Protein AF-A0A7X9J0E9-F1 (afdb_monomer)

Radius of gyration: 50.37 Å; Cα contacts (8 Å, |Δi|>4): 1180; chains: 1; bounding box: 176×110×112 Å

Structure (mmCIF, N/CA/C/O backbone):
data_AF-A0A7X9J0E9-F1
#
_entry.id   AF-A0A7X9J0E9-F1
#
loop_
_atom_site.group_PDB
_atom_site.id
_atom_site.type_symbol
_atom_site.label_atom_id
_atom_site.label_alt_id
_atom_site.label_comp_id
_atom_site.label_asym_id
_atom_site.label_entity_id
_atom_site.label_seq_id
_atom_site.pdbx_PDB_ins_code
_atom_site.Cartn_x
_atom_site.Cartn_y
_atom_site.Cartn_z
_atom_site.occupancy
_atom_site.B_iso_or_equiv
_atom_site.auth_seq_id
_atom_site.auth_comp_id
_atom_site.auth_asym_id
_atom_site.auth_atom_id
_atom_site.pdbx_PDB_model_num
ATOM 1 N N . MET A 1 1 ? 71.335 -4.385 2.394 1.00 57.09 1 MET A N 1
ATOM 2 C CA . MET A 1 1 ? 71.008 -3.046 2.935 1.00 57.09 1 MET A CA 1
ATOM 3 C C . MET A 1 1 ? 71.160 -1.959 1.870 1.00 57.09 1 MET A C 1
ATOM 5 O O . MET A 1 1 ? 70.139 -1.486 1.400 1.00 57.09 1 MET A O 1
ATOM 9 N N . ILE A 1 2 ? 72.370 -1.631 1.389 1.00 64.31 2 ILE A N 1
ATOM 10 C CA . ILE A 1 2 ? 72.577 -0.549 0.391 1.00 64.31 2 ILE A CA 1
ATOM 11 C C . ILE A 1 2 ? 71.887 -0.829 -0.960 1.00 64.31 2 ILE A C 1
ATOM 13 O O . ILE A 1 2 ? 71.207 0.041 -1.490 1.00 64.31 2 ILE A O 1
ATOM 17 N N . ALA A 1 3 ? 71.972 -2.058 -1.482 1.00 63.59 3 ALA A N 1
ATOM 18 C CA . ALA A 1 3 ? 71.296 -2.432 -2.733 1.00 63.59 3 ALA A CA 1
ATOM 19 C C . ALA A 1 3 ? 69.757 -2.374 -2.639 1.00 63.59 3 ALA A C 1
ATOM 21 O O . ALA A 1 3 ? 69.088 -2.024 -3.605 1.00 63.59 3 ALA A O 1
ATOM 22 N N . LEU A 1 4 ? 69.198 -2.665 -1.458 1.00 64.56 4 LEU A N 1
ATOM 23 C CA . LEU A 1 4 ? 67.754 -2.612 -1.219 1.00 64.56 4 LEU A CA 1
ATOM 24 C C . LEU A 1 4 ? 67.262 -1.159 -1.124 1.00 64.56 4 LEU A C 1
ATOM 26 O O . LEU A 1 4 ? 66.213 -0.835 -1.668 1.00 64.56 4 LEU A O 1
ATOM 30 N N . ALA A 1 5 ? 68.057 -0.272 -0.515 1.00 69.25 5 ALA A N 1
ATOM 31 C CA . ALA A 1 5 ? 67.780 1.163 -0.481 1.00 69.25 5 ALA A CA 1
ATOM 32 C C . ALA A 1 5 ? 67.828 1.795 -1.885 1.00 69.25 5 ALA A C 1
ATOM 34 O O . ALA A 1 5 ? 66.961 2.597 -2.225 1.00 69.25 5 ALA A O 1
ATOM 35 N N . PHE A 1 6 ? 68.781 1.382 -2.729 1.00 77.44 6 PHE A N 1
ATOM 36 C CA . PHE A 1 6 ? 68.847 1.822 -4.128 1.00 77.44 6 PHE A CA 1
ATOM 37 C C . PHE A 1 6 ? 67.658 1.332 -4.960 1.00 77.44 6 PHE A C 1
ATOM 39 O O . PHE A 1 6 ? 67.095 2.108 -5.728 1.00 77.44 6 PHE A O 1
ATOM 46 N N . ALA A 1 7 ? 67.236 0.076 -4.783 1.00 76.12 7 ALA A N 1
ATOM 47 C CA . ALA A 1 7 ? 66.058 -0.455 -5.464 1.00 76.12 7 ALA A CA 1
ATOM 48 C C . ALA A 1 7 ? 64.779 0.296 -5.055 1.00 76.12 7 ALA A C 1
ATOM 50 O O . ALA A 1 7 ? 63.979 0.658 -5.913 1.00 76.12 7 ALA A O 1
ATOM 51 N N . HIS A 1 8 ? 64.615 0.599 -3.764 1.00 81.12 8 HIS A N 1
ATOM 52 C CA . HIS A 1 8 ? 63.458 1.348 -3.271 1.00 81.12 8 HIS A CA 1
ATOM 53 C C . HIS A 1 8 ? 63.435 2.792 -3.795 1.00 81.12 8 HIS A C 1
ATOM 55 O O . HIS A 1 8 ? 62.393 3.275 -4.238 1.00 81.12 8 HIS A O 1
ATOM 61 N N . ALA A 1 9 ? 64.591 3.466 -3.824 1.00 79.38 9 ALA A N 1
ATOM 62 C CA . ALA A 1 9 ? 64.713 4.812 -4.383 1.00 79.38 9 ALA A CA 1
ATOM 63 C C . ALA A 1 9 ? 64.400 4.844 -5.890 1.00 79.38 9 ALA A C 1
ATOM 65 O O . ALA A 1 9 ? 63.698 5.741 -6.353 1.00 79.38 9 ALA A O 1
ATOM 66 N N . LEU A 1 10 ? 64.858 3.838 -6.645 1.00 83.94 10 LEU A N 1
ATOM 67 C CA . LEU A 1 10 ? 64.584 3.722 -8.078 1.00 83.94 10 LEU A CA 1
ATOM 68 C C . LEU A 1 10 ? 63.094 3.479 -8.359 1.00 83.94 10 LEU A C 1
ATOM 70 O O . LEU A 1 10 ? 62.526 4.131 -9.230 1.00 83.94 10 LEU A O 1
ATOM 74 N N . VAL A 1 11 ? 62.447 2.587 -7.601 1.00 84.62 11 VAL A N 1
ATOM 75 C CA . VAL A 1 11 ? 61.003 2.327 -7.728 1.00 84.62 11 VAL A CA 1
ATOM 76 C C . VAL A 1 11 ? 60.199 3.580 -7.389 1.00 84.62 11 VAL A C 1
ATOM 78 O O . VAL A 1 11 ? 59.299 3.946 -8.137 1.00 84.62 11 VAL A O 1
ATOM 81 N N . THR A 1 12 ? 60.565 4.294 -6.323 1.00 83.00 12 THR A N 1
ATOM 82 C CA . THR A 1 12 ? 59.879 5.535 -5.931 1.00 83.00 12 THR A CA 1
ATOM 83 C C . THR A 1 12 ? 60.018 6.616 -7.010 1.00 83.00 12 THR A C 1
ATOM 85 O O . THR A 1 12 ? 59.040 7.284 -7.346 1.00 83.00 12 THR A O 1
ATOM 88 N N . ALA A 1 13 ? 61.201 6.752 -7.619 1.00 83.62 13 ALA A N 1
ATOM 89 C CA . ALA A 1 13 ? 61.430 7.689 -8.719 1.00 83.62 13 ALA A CA 1
ATOM 90 C C . ALA A 1 13 ? 60.630 7.324 -9.983 1.00 83.62 13 ALA A C 1
ATOM 92 O O . ALA A 1 13 ? 60.045 8.205 -10.610 1.00 83.62 13 ALA A O 1
ATOM 93 N N . LEU A 1 14 ? 60.551 6.034 -10.330 1.00 84.56 14 LEU A N 1
ATOM 94 C CA . LEU A 1 14 ? 59.773 5.552 -11.477 1.00 84.56 14 LEU A CA 1
ATOM 95 C C . LEU A 1 14 ? 58.265 5.739 -11.275 1.00 84.56 14 LEU A C 1
ATOM 97 O O . LEU A 1 14 ? 57.581 6.183 -12.193 1.00 84.56 14 LEU A O 1
ATOM 101 N N . VAL A 1 15 ? 57.753 5.462 -10.072 1.00 84.31 15 VAL A N 1
ATOM 102 C CA . VAL A 1 15 ? 56.339 5.687 -9.729 1.00 84.31 15 VAL A CA 1
ATOM 103 C C . VAL A 1 15 ? 56.009 7.177 -9.776 1.00 84.31 15 VAL A C 1
ATOM 105 O O . VAL A 1 15 ? 55.001 7.559 -10.359 1.00 84.31 15 VAL A O 1
ATOM 108 N N . THR A 1 16 ? 56.885 8.034 -9.246 1.00 85.88 16 THR A N 1
ATOM 109 C CA . THR A 1 16 ? 56.681 9.491 -9.287 1.00 85.88 16 THR A CA 1
ATOM 110 C C . THR A 1 16 ? 56.670 10.012 -10.728 1.00 85.88 16 THR A C 1
ATOM 112 O O . THR A 1 16 ? 55.795 10.794 -11.089 1.00 85.88 16 THR A O 1
ATOM 115 N N . ALA A 1 17 ? 57.586 9.540 -11.580 1.00 82.12 17 ALA A N 1
ATOM 116 C CA . ALA A 1 17 ? 57.614 9.906 -12.996 1.00 82.12 17 ALA A CA 1
ATOM 117 C C . ALA A 1 17 ? 56.358 9.432 -13.749 1.00 82.12 17 ALA A C 1
ATOM 119 O O . ALA A 1 17 ? 55.811 10.179 -14.556 1.00 82.12 17 ALA A O 1
ATOM 120 N N . LEU A 1 18 ? 55.867 8.223 -13.456 1.00 83.56 18 LEU A N 1
ATOM 121 C CA . LEU A 1 18 ? 54.638 7.692 -14.049 1.00 83.56 18 LEU A CA 1
ATOM 122 C C . LEU A 1 18 ? 53.406 8.510 -13.635 1.00 83.56 18 LEU A C 1
ATOM 124 O O . LEU A 1 18 ? 52.571 8.817 -14.481 1.00 83.56 18 LEU A O 1
ATOM 128 N N . VAL A 1 19 ? 53.312 8.902 -12.361 1.00 84.19 19 VAL A N 1
ATOM 129 C CA . VAL A 1 19 ? 52.219 9.750 -11.859 1.00 84.19 19 VAL A CA 1
ATOM 130 C C . VAL A 1 19 ? 52.223 11.113 -12.550 1.00 84.19 19 VAL A C 1
ATOM 132 O O . VAL A 1 19 ? 51.165 11.565 -12.971 1.00 84.19 19 VAL A O 1
ATOM 135 N N . ILE A 1 20 ? 53.391 11.737 -12.739 1.00 82.38 20 ILE A N 1
ATOM 136 C CA . ILE A 1 20 ? 53.501 13.021 -13.453 1.00 82.38 20 ILE A CA 1
ATOM 137 C C . ILE A 1 20 ? 53.003 12.885 -14.899 1.00 82.38 20 ILE A C 1
ATOM 139 O O . ILE A 1 20 ? 52.180 13.684 -15.331 1.00 82.38 20 ILE A O 1
ATOM 143 N N . VAL A 1 21 ? 53.418 11.835 -15.618 1.00 82.94 21 VAL A N 1
ATOM 144 C CA . VAL A 1 21 ? 52.970 11.596 -17.003 1.00 82.94 21 VAL A CA 1
ATOM 145 C C . VAL A 1 21 ? 51.457 11.364 -17.078 1.00 82.94 21 VAL A C 1
ATOM 147 O O . VAL A 1 21 ? 50.804 11.884 -17.979 1.00 82.94 21 VAL A O 1
ATOM 150 N N . ILE A 1 22 ? 50.879 10.615 -16.135 1.00 80.44 22 ILE A N 1
ATOM 151 C CA . ILE A 1 22 ? 49.429 10.376 -16.089 1.00 80.44 22 ILE A CA 1
ATOM 152 C C . ILE A 1 22 ? 48.674 11.681 -15.816 1.00 80.44 22 ILE A C 1
ATOM 154 O O . ILE A 1 22 ? 47.684 11.961 -16.491 1.00 80.44 22 ILE A O 1
ATOM 158 N N . VAL A 1 23 ? 49.144 12.492 -14.865 1.00 83.50 23 VAL A N 1
ATOM 159 C CA . VAL A 1 23 ? 48.528 13.785 -14.540 1.00 83.50 23 VAL A CA 1
ATOM 160 C C . VAL A 1 23 ? 48.604 14.737 -15.735 1.00 83.50 23 VAL A C 1
ATOM 162 O O . VAL A 1 23 ? 47.586 15.333 -16.079 1.00 83.50 23 VAL A O 1
ATOM 165 N N . ASP A 1 24 ? 49.743 14.819 -16.425 1.00 81.75 24 ASP A N 1
ATOM 166 C CA . ASP A 1 24 ? 49.889 15.659 -17.620 1.00 81.75 24 ASP A CA 1
ATOM 167 C C . ASP A 1 24 ? 48.946 15.218 -18.753 1.00 81.75 24 ASP A C 1
ATOM 169 O O . ASP A 1 24 ? 48.294 16.057 -19.374 1.00 81.75 24 ASP A O 1
ATOM 173 N N . VAL A 1 25 ? 48.795 13.909 -18.991 1.00 81.94 25 VAL A N 1
ATOM 174 C CA . VAL A 1 25 ? 47.851 13.383 -19.995 1.00 81.94 25 VAL A CA 1
ATOM 175 C C . VAL A 1 25 ? 46.401 13.700 -19.619 1.00 81.94 25 VAL A C 1
ATOM 177 O O . VAL A 1 25 ? 45.630 14.122 -20.478 1.00 81.94 25 VAL A O 1
ATOM 180 N N . ILE A 1 26 ? 46.026 13.548 -18.346 1.00 81.06 26 ILE A N 1
ATOM 181 C CA . ILE A 1 26 ? 44.676 13.878 -17.863 1.00 81.06 26 ILE A CA 1
ATOM 182 C C . ILE A 1 26 ? 44.393 15.374 -18.033 1.00 81.06 26 ILE A C 1
ATOM 184 O O . ILE A 1 26 ? 43.324 15.738 -18.519 1.00 81.06 26 ILE A O 1
ATOM 188 N N . VAL A 1 27 ? 45.347 16.243 -17.688 1.00 84.19 27 VAL A N 1
ATOM 189 C CA . VAL A 1 27 ? 45.201 17.696 -17.854 1.00 84.19 27 VAL A CA 1
ATOM 190 C C . VAL A 1 27 ? 45.032 18.061 -19.330 1.00 84.19 27 VAL A C 1
ATOM 192 O O . VAL A 1 27 ? 44.144 18.848 -19.648 1.00 84.19 27 VAL A O 1
ATOM 195 N N . ILE A 1 28 ? 45.808 17.458 -20.239 1.00 80.62 28 ILE A N 1
ATOM 196 C CA . ILE A 1 28 ? 45.675 17.688 -21.687 1.00 80.62 28 ILE A CA 1
ATOM 197 C C . ILE A 1 28 ? 44.285 17.268 -22.184 1.00 80.62 28 ILE A C 1
ATOM 199 O O . ILE A 1 28 ? 43.614 18.057 -22.844 1.00 80.62 28 ILE A O 1
ATOM 203 N N . VAL A 1 29 ? 43.807 16.077 -21.805 1.00 82.88 29 VAL A N 1
ATOM 204 C CA . VAL A 1 29 ? 42.476 15.586 -22.207 1.00 82.88 29 VAL A CA 1
ATOM 205 C C . VAL A 1 29 ? 41.361 16.486 -21.666 1.00 82.88 29 VAL A C 1
ATOM 207 O O . VAL A 1 29 ? 40.425 16.805 -22.396 1.00 82.88 29 VAL A O 1
ATOM 210 N N . ILE A 1 30 ? 41.457 16.942 -20.414 1.00 82.62 30 ILE A N 1
ATOM 211 C CA . ILE A 1 30 ? 40.471 17.857 -19.819 1.00 82.62 30 ILE A CA 1
ATOM 212 C C . ILE A 1 30 ? 40.460 19.199 -20.557 1.00 82.62 30 ILE A C 1
ATOM 214 O O . ILE A 1 30 ? 39.385 19.715 -20.866 1.00 82.62 30 ILE A O 1
ATOM 218 N N . VAL A 1 31 ? 41.631 19.761 -20.869 1.00 86.44 31 VAL A N 1
ATOM 219 C CA . VAL A 1 31 ? 41.736 21.025 -21.611 1.00 86.44 31 VAL A CA 1
ATOM 220 C C . VAL A 1 31 ? 41.150 20.880 -23.017 1.00 86.44 31 VAL A C 1
ATOM 222 O O . VAL A 1 31 ? 40.358 21.731 -23.420 1.00 86.44 31 VAL A O 1
ATOM 225 N N . ASP A 1 32 ? 41.446 19.791 -23.730 1.00 84.19 32 ASP A N 1
ATOM 226 C CA . ASP A 1 32 ? 40.893 19.531 -25.065 1.00 84.19 32 ASP A CA 1
ATOM 227 C C . ASP A 1 32 ? 39.364 19.371 -25.034 1.00 84.19 32 ASP A C 1
ATOM 229 O O . ASP A 1 32 ? 38.660 19.949 -25.866 1.00 84.19 32 ASP A O 1
ATOM 233 N N . VAL A 1 33 ? 38.820 18.663 -24.037 1.00 85.38 33 VAL A N 1
ATOM 234 C CA . VAL A 1 33 ? 37.365 18.529 -23.847 1.00 85.38 33 VAL A CA 1
ATOM 235 C C . VAL A 1 33 ? 36.720 19.886 -23.558 1.00 85.38 33 VAL A C 1
ATOM 237 O O . VAL A 1 33 ? 35.699 20.210 -24.165 1.00 85.38 33 VAL A O 1
ATOM 240 N N . ILE A 1 34 ? 37.316 20.714 -22.693 1.00 85.38 34 ILE A N 1
ATOM 241 C CA . ILE A 1 34 ? 36.809 22.066 -22.403 1.00 85.38 34 ILE A CA 1
ATOM 242 C C . ILE A 1 34 ? 36.805 22.924 -23.673 1.00 85.38 34 ILE A C 1
ATOM 244 O O . ILE A 1 34 ? 35.813 23.601 -23.945 1.00 85.38 34 ILE A O 1
ATOM 248 N N . VAL A 1 35 ? 37.866 22.873 -24.483 1.00 86.75 35 VAL A N 1
ATOM 249 C CA . VAL A 1 35 ? 37.943 23.610 -25.755 1.00 86.75 35 VAL A CA 1
ATOM 250 C C . VAL A 1 35 ? 36.850 23.154 -26.726 1.00 86.75 35 VAL A C 1
ATOM 252 O O . VAL A 1 35 ? 36.192 23.998 -27.338 1.00 86.75 35 VAL A O 1
ATOM 255 N N . ILE A 1 36 ? 36.596 21.845 -26.829 1.00 83.25 36 ILE A N 1
ATOM 256 C CA . ILE A 1 36 ? 35.525 21.289 -27.672 1.00 83.25 36 ILE A CA 1
ATOM 257 C C . ILE A 1 36 ? 34.142 21.739 -27.179 1.00 83.25 36 ILE A C 1
ATOM 259 O O . ILE A 1 36 ? 33.314 22.168 -27.985 1.00 83.25 36 ILE A O 1
ATOM 263 N N . VAL A 1 37 ? 33.890 21.699 -25.868 1.00 84.88 37 VAL A N 1
ATOM 264 C CA . VAL A 1 37 ? 32.615 22.133 -25.275 1.00 84.88 37 VAL A CA 1
ATOM 265 C C . VAL A 1 37 ? 32.388 23.627 -25.500 1.00 84.88 37 VAL A C 1
ATOM 267 O O . VAL A 1 37 ? 31.309 24.022 -25.937 1.00 84.88 37 VAL A O 1
ATOM 270 N N . VAL A 1 38 ? 33.402 24.468 -25.280 1.00 87.38 38 VAL A N 1
ATOM 271 C CA . VAL A 1 38 ? 33.313 25.915 -25.535 1.00 87.38 38 VAL A CA 1
ATOM 272 C C . VAL A 1 38 ? 33.048 26.193 -27.017 1.00 87.38 38 VAL A C 1
ATOM 274 O O . VAL A 1 38 ? 32.195 27.021 -27.339 1.00 87.38 38 VAL A O 1
ATOM 277 N N . ALA A 1 39 ? 33.707 25.473 -27.928 1.00 83.88 39 ALA A N 1
ATOM 278 C CA . ALA A 1 39 ? 33.461 25.598 -29.363 1.00 83.88 39 ALA A CA 1
ATOM 279 C C . ALA A 1 39 ? 32.024 25.197 -29.747 1.00 83.88 39 ALA A C 1
ATOM 281 O O . ALA A 1 39 ? 31.395 25.888 -30.550 1.00 83.88 39 ALA A O 1
ATOM 282 N N . LEU A 1 40 ? 31.476 24.135 -29.146 1.00 84.88 40 LEU A N 1
ATOM 283 C CA . LEU A 1 40 ? 30.088 23.706 -29.350 1.00 84.88 40 LEU A CA 1
ATOM 284 C C . LEU A 1 40 ? 29.079 24.725 -28.808 1.00 84.88 40 LEU A C 1
ATOM 286 O O . LEU A 1 40 ? 28.095 25.015 -29.484 1.00 84.88 40 LEU A O 1
ATOM 290 N N . VAL A 1 41 ? 29.331 25.315 -27.636 1.00 81.38 41 VAL A N 1
ATOM 291 C CA . VAL A 1 41 ? 28.476 26.364 -27.054 1.00 81.38 41 VAL A CA 1
ATOM 292 C C . VAL A 1 41 ? 28.473 27.618 -27.931 1.00 81.38 41 VAL A C 1
ATOM 294 O O . VAL A 1 41 ? 27.410 28.176 -28.199 1.00 81.38 41 VAL A O 1
ATOM 297 N N . ILE A 1 42 ? 29.638 28.036 -28.439 1.00 82.00 42 ILE A N 1
ATOM 298 C CA . ILE A 1 42 ? 29.746 29.169 -29.370 1.00 82.00 42 ILE A CA 1
ATOM 299 C C . ILE A 1 42 ? 29.019 28.856 -30.684 1.00 82.00 42 ILE A C 1
ATOM 301 O O . ILE A 1 42 ? 28.268 29.694 -31.182 1.00 82.00 42 ILE A O 1
ATOM 305 N N . ALA A 1 43 ? 29.188 27.650 -31.233 1.00 77.94 43 ALA A N 1
ATOM 306 C CA . ALA A 1 43 ? 28.485 27.228 -32.442 1.00 77.94 43 ALA A CA 1
ATOM 307 C C . ALA A 1 43 ? 26.960 27.215 -32.238 1.00 77.94 43 ALA A C 1
ATOM 309 O O . ALA A 1 43 ? 26.224 27.695 -33.097 1.00 77.94 43 ALA A O 1
ATOM 310 N N . LEU A 1 44 ? 26.478 26.746 -31.085 1.00 73.38 44 LEU A N 1
ATOM 311 C CA . LEU A 1 44 ? 25.055 26.726 -30.749 1.00 73.38 44 LEU A CA 1
ATOM 312 C C . LEU A 1 44 ? 24.483 28.144 -30.582 1.00 73.38 44 LEU A C 1
ATOM 314 O O . LEU A 1 44 ? 23.393 28.431 -31.075 1.00 73.38 44 LEU A O 1
ATOM 318 N N . ALA A 1 45 ? 25.245 29.053 -29.966 1.00 73.50 45 ALA A N 1
ATOM 319 C CA . ALA A 1 45 ? 24.877 30.462 -29.823 1.00 73.50 45 ALA A CA 1
ATOM 320 C C . ALA A 1 45 ? 24.821 31.213 -31.168 1.00 73.50 45 ALA A C 1
ATOM 322 O O . ALA A 1 45 ? 24.066 32.173 -31.300 1.00 73.50 45 ALA A O 1
ATOM 323 N N . LEU A 1 46 ? 25.585 30.772 -32.174 1.00 75.94 46 LEU A N 1
ATOM 324 C CA . LEU A 1 46 ? 25.569 31.340 -33.528 1.00 75.94 46 LEU A CA 1
ATOM 325 C C . LEU A 1 46 ? 24.436 30.786 -34.413 1.00 75.94 46 LEU A C 1
ATOM 327 O O . LEU A 1 46 ? 24.087 31.420 -35.408 1.00 75.94 46 LEU A O 1
ATOM 331 N N . VAL A 1 47 ? 23.868 29.621 -34.078 1.00 72.19 47 VAL A N 1
ATOM 332 C CA . VAL A 1 47 ? 22.834 28.936 -34.881 1.00 72.19 47 VAL A CA 1
ATOM 333 C C . VAL A 1 47 ? 21.409 29.224 -34.380 1.00 72.19 47 VAL A C 1
ATOM 335 O O . VAL A 1 47 ? 20.449 29.057 -35.133 1.00 72.19 47 VAL A O 1
ATOM 338 N N . LEU A 1 48 ? 21.245 29.718 -33.148 1.00 55.38 48 LEU A N 1
ATOM 339 C CA . LEU A 1 48 ? 19.941 30.104 -32.600 1.00 55.38 48 LEU A CA 1
ATOM 340 C C . LEU A 1 48 ? 19.627 31.591 -32.878 1.00 55.38 48 LEU A C 1
ATOM 342 O O . LEU A 1 48 ? 20.348 32.468 -32.400 1.00 55.38 48 LEU A O 1
ATOM 346 N N . PRO A 1 49 ? 18.544 31.928 -33.606 1.00 52.97 49 PRO A N 1
ATOM 347 C CA . PRO A 1 49 ? 18.125 33.315 -33.776 1.00 52.97 49 PRO A CA 1
ATOM 348 C C . PRO A 1 49 ? 17.481 33.840 -32.480 1.00 52.97 49 PRO A C 1
ATOM 350 O O . PRO A 1 49 ? 16.444 33.336 -32.048 1.00 52.97 49 PRO A O 1
ATOM 353 N N . LEU A 1 50 ? 18.075 34.867 -31.861 1.00 53.47 50 LEU A N 1
ATOM 354 C CA . LEU A 1 50 ? 17.461 35.591 -30.739 1.00 53.47 50 LEU A CA 1
ATOM 355 C C . LEU A 1 50 ? 16.140 36.263 -31.172 1.00 53.47 50 LEU A C 1
ATOM 357 O O . LEU A 1 50 ? 16.114 36.918 -32.220 1.00 53.47 50 LEU A O 1
ATOM 361 N N . PRO A 1 51 ? 15.058 36.187 -30.371 1.00 48.16 51 PRO A N 1
ATOM 362 C CA . PRO A 1 51 ? 13.838 36.926 -30.653 1.00 48.16 51 PRO A CA 1
ATOM 363 C C . PRO A 1 51 ? 14.012 38.420 -30.341 1.00 48.16 51 PRO A C 1
ATOM 365 O O . PRO A 1 51 ? 14.609 38.819 -29.341 1.00 48.16 51 PRO A O 1
ATOM 368 N N . LEU A 1 52 ? 13.467 39.237 -31.243 1.00 43.19 52 LEU A N 1
ATOM 369 C CA . LEU A 1 52 ? 13.434 40.693 -31.195 1.00 43.19 52 LEU A CA 1
ATOM 370 C C . LEU A 1 52 ? 12.779 41.235 -29.912 1.00 43.19 52 LEU A C 1
ATOM 372 O O . LEU A 1 52 ? 11.720 40.786 -29.478 1.00 43.19 52 LEU A O 1
ATOM 376 N N . VAL A 1 53 ? 13.401 42.293 -29.400 1.00 48.53 53 VAL A N 1
ATOM 377 C CA . VAL A 1 53 ? 12.958 43.204 -28.340 1.00 48.53 53 VAL A CA 1
ATOM 378 C C . VAL A 1 53 ? 11.579 43.815 -28.645 1.00 48.53 53 VAL A C 1
ATOM 380 O O . VAL A 1 53 ? 11.374 44.370 -29.724 1.00 48.53 53 VAL A O 1
ATOM 383 N N . LEU A 1 54 ? 10.667 43.803 -27.665 1.00 37.94 54 LEU A N 1
ATOM 384 C CA . LEU A 1 54 ? 9.486 44.681 -27.610 1.00 37.94 54 LEU A CA 1
ATOM 385 C C . LEU A 1 54 ? 9.687 45.767 -26.530 1.00 37.94 54 LEU A C 1
ATOM 387 O O . LEU A 1 54 ? 10.265 45.465 -25.484 1.00 37.94 54 LEU A O 1
ATOM 391 N N . PRO A 1 55 ? 9.231 47.019 -26.743 1.00 46.94 55 PRO A N 1
ATOM 392 C CA . PRO A 1 55 ? 9.487 48.131 -25.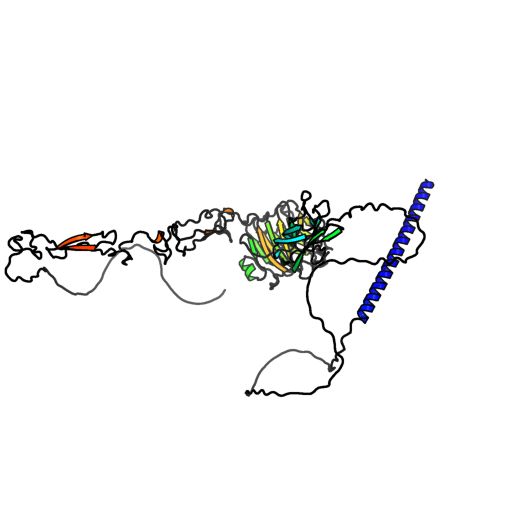829 1.00 46.94 55 PRO A CA 1
ATOM 393 C C . PRO A 1 55 ? 8.404 48.270 -24.741 1.00 46.94 55 PRO A C 1
ATOM 395 O O . PRO A 1 55 ? 7.209 48.190 -25.024 1.00 46.94 55 PRO A O 1
ATOM 398 N N . LEU A 1 56 ? 8.824 48.551 -23.501 1.00 36.88 56 LEU A N 1
ATOM 399 C CA . LEU A 1 56 ? 7.964 49.056 -22.419 1.00 36.88 56 LEU A CA 1
ATOM 400 C C . LEU A 1 56 ? 7.633 50.549 -22.624 1.00 36.88 56 LEU A C 1
ATOM 402 O O . LEU A 1 56 ? 8.522 51.303 -23.031 1.00 36.88 56 LEU A O 1
ATOM 406 N N . PRO A 1 57 ? 6.443 51.033 -22.216 1.00 43.97 57 PRO A N 1
ATOM 407 C CA . PRO A 1 57 ? 6.232 52.443 -21.937 1.00 43.97 57 PRO A CA 1
ATOM 408 C C . PRO A 1 57 ? 6.502 52.765 -20.457 1.00 43.97 57 PRO A C 1
ATOM 410 O O . PRO A 1 57 ? 6.085 52.064 -19.537 1.00 43.97 57 PRO A O 1
ATOM 413 N N . LEU A 1 58 ? 7.212 53.871 -20.266 1.00 38.56 58 LEU A N 1
ATOM 414 C CA . LEU A 1 58 ? 7.624 54.476 -19.007 1.00 38.56 58 LEU A CA 1
ATOM 415 C C . LEU A 1 58 ? 6.563 55.500 -18.563 1.00 38.56 58 LEU A C 1
ATOM 417 O O . LEU A 1 58 ? 6.396 56.501 -19.254 1.00 38.56 58 LEU A O 1
ATOM 421 N N . VAL A 1 59 ? 5.891 55.311 -17.420 1.00 35.81 59 VAL A N 1
ATOM 422 C CA . VAL A 1 59 ? 5.244 56.417 -16.681 1.00 35.81 59 VAL A CA 1
ATOM 423 C C . VAL A 1 59 ? 5.363 56.173 -15.170 1.00 35.81 59 VAL A C 1
ATOM 425 O O . VAL A 1 59 ? 4.744 55.273 -14.614 1.00 35.81 59 VAL A O 1
ATOM 428 N N . LEU A 1 60 ? 6.182 57.005 -14.525 1.00 38.72 60 LEU A N 1
ATOM 429 C CA . LEU A 1 60 ? 6.246 57.267 -13.078 1.00 38.72 60 LEU A CA 1
ATOM 430 C C . LEU A 1 60 ? 5.173 58.321 -12.715 1.00 38.72 60 LEU A C 1
ATOM 432 O O . LEU A 1 60 ? 4.865 59.147 -13.579 1.00 38.72 60 LEU A O 1
ATOM 436 N N . PRO A 1 61 ? 4.622 58.354 -11.477 1.00 41.94 61 PRO A N 1
ATOM 437 C CA . PRO A 1 61 ? 5.368 58.966 -10.364 1.00 41.94 61 PRO A CA 1
ATOM 438 C C . PRO A 1 61 ? 5.160 58.370 -8.946 1.00 41.94 61 PRO A C 1
ATOM 440 O O . PRO A 1 61 ? 4.151 57.752 -8.623 1.00 41.94 61 PRO A O 1
ATOM 443 N N . LEU A 1 62 ? 6.165 58.623 -8.097 1.00 30.48 62 LEU A N 1
ATOM 444 C CA . LEU A 1 62 ? 6.208 58.561 -6.618 1.00 30.48 62 LEU A CA 1
ATOM 445 C C . LEU A 1 62 ? 5.392 59.727 -5.971 1.00 30.48 62 LEU A C 1
ATOM 447 O O . LEU A 1 62 ? 5.085 60.674 -6.695 1.00 30.48 62 LEU A O 1
ATOM 451 N N . PRO A 1 63 ? 5.248 59.855 -4.624 1.00 53.78 63 PRO A N 1
ATOM 452 C CA . PRO A 1 63 ? 5.201 58.842 -3.552 1.00 53.78 63 PRO A CA 1
ATOM 453 C C . PRO A 1 63 ? 4.217 59.143 -2.372 1.00 53.78 63 PRO A C 1
ATOM 455 O O . PRO A 1 63 ? 3.632 60.214 -2.272 1.00 53.78 63 PRO A O 1
ATOM 458 N N . LEU A 1 64 ? 4.229 58.220 -1.395 1.00 32.34 64 LEU A N 1
ATOM 459 C CA . LEU A 1 64 ? 4.102 58.399 0.071 1.00 32.34 64 LEU A CA 1
ATOM 460 C C . LEU A 1 64 ? 2.722 58.412 0.782 1.00 32.34 64 LEU A C 1
ATOM 462 O O . LEU A 1 64 ? 1.831 59.194 0.480 1.00 32.34 64 LEU A O 1
ATOM 466 N N . ALA A 1 65 ? 2.733 57.648 1.889 1.00 31.17 65 ALA A N 1
ATOM 467 C CA . ALA A 1 65 ? 2.062 57.830 3.188 1.00 31.17 65 ALA A CA 1
ATOM 468 C C . ALA A 1 65 ? 0.706 57.133 3.472 1.00 31.17 65 ALA A C 1
ATOM 470 O O . ALA A 1 65 ? -0.362 57.601 3.106 1.00 31.17 65 ALA A O 1
ATOM 471 N N . LEU A 1 66 ? 0.809 56.021 4.219 1.00 33.03 66 LEU A N 1
ATOM 472 C CA . LEU A 1 66 ? 0.311 55.821 5.597 1.00 33.03 66 LEU A CA 1
ATOM 473 C C . LEU A 1 66 ? -1.102 56.324 6.003 1.00 33.03 66 LEU A C 1
ATOM 475 O O . LEU A 1 66 ? -1.385 57.515 5.968 1.00 33.03 66 LEU A O 1
ATOM 479 N N . VAL A 1 67 ? -1.844 55.383 6.619 1.00 30.19 67 VAL A N 1
ATOM 480 C CA . VAL A 1 67 ? -2.812 55.469 7.754 1.00 30.19 67 VAL A CA 1
ATOM 481 C C . VAL A 1 67 ? -4.238 54.930 7.441 1.00 30.19 67 VAL A C 1
ATOM 483 O O . VAL A 1 67 ? -4.750 55.183 6.354 1.00 30.19 67 VAL A O 1
ATOM 486 N N . PRO A 1 68 ? -4.881 54.156 8.360 1.00 38.66 68 PRO A N 1
ATOM 487 C CA . PRO A 1 68 ? -6.087 53.353 8.116 1.00 38.66 68 PRO A CA 1
ATOM 488 C C . PRO A 1 68 ? -7.377 54.007 8.703 1.00 38.66 68 PRO A C 1
ATOM 490 O O . PRO A 1 68 ? -7.476 55.230 8.706 1.00 38.66 68 PRO A O 1
ATOM 493 N N . PRO A 1 69 ? -8.415 53.240 9.107 1.00 60.25 69 PRO A N 1
ATOM 494 C CA . PRO A 1 69 ? -9.740 53.178 8.485 1.00 60.25 69 PRO A CA 1
ATOM 495 C C . PRO A 1 69 ? -10.815 54.066 9.159 1.00 60.25 69 PRO A C 1
ATOM 497 O O . PRO A 1 69 ? -10.627 54.513 10.285 1.00 60.25 69 PRO A O 1
ATOM 500 N N . ALA A 1 70 ? -11.981 54.228 8.505 1.00 31.66 70 ALA A N 1
ATOM 501 C CA . ALA A 1 70 ? -13.336 54.029 9.071 1.00 31.66 70 ALA A CA 1
ATOM 502 C C . ALA A 1 70 ? -14.453 54.914 8.454 1.00 31.66 70 ALA A C 1
ATOM 504 O O . ALA A 1 70 ? -14.350 56.130 8.375 1.00 31.66 70 ALA A O 1
ATOM 505 N N . LEU A 1 71 ? -15.590 54.241 8.214 1.00 31.28 71 LEU A N 1
ATOM 506 C CA . LEU A 1 71 ? -16.987 54.667 8.433 1.00 31.28 71 LEU A CA 1
ATOM 507 C C . LEU A 1 71 ? -17.759 55.571 7.435 1.00 31.28 71 LEU A C 1
ATOM 509 O O . LEU A 1 71 ? -17.478 56.742 7.235 1.00 31.28 71 LEU A O 1
ATOM 513 N N . ARG A 1 72 ? -18.924 54.994 7.066 1.00 31.34 72 ARG A N 1
ATOM 514 C CA . ARG A 1 72 ? -20.263 55.574 6.787 1.00 31.34 72 ARG A CA 1
ATOM 515 C C . ARG A 1 72 ? -20.559 56.175 5.392 1.00 31.34 72 ARG A C 1
ATOM 517 O O . ARG A 1 72 ? -20.227 57.309 5.097 1.00 31.34 72 ARG A O 1
ATOM 524 N N . ARG A 1 73 ? -21.296 55.360 4.603 1.00 32.16 73 ARG A N 1
ATOM 525 C CA . ARG A 1 73 ? -22.606 55.572 3.904 1.00 32.16 73 ARG A CA 1
ATOM 526 C C . ARG A 1 73 ? -23.211 57.002 3.884 1.00 32.16 73 ARG A C 1
ATOM 528 O O . ARG A 1 73 ? -22.981 57.721 4.849 1.00 32.16 73 ARG A O 1
ATOM 535 N N . PRO A 1 74 ? -24.225 57.314 3.029 1.00 50.06 74 PRO A N 1
ATOM 536 C CA . PRO A 1 74 ? -24.768 56.630 1.828 1.00 50.06 74 PRO A CA 1
ATOM 537 C C . PRO A 1 74 ? -25.137 57.591 0.657 1.00 50.06 74 PRO A C 1
ATOM 539 O O . PRO A 1 74 ? -25.127 58.807 0.805 1.00 50.06 74 PRO A O 1
ATOM 542 N N . GLY A 1 75 ? -25.648 57.037 -0.451 1.00 32.88 75 GLY A N 1
ATOM 543 C CA . GLY A 1 75 ? -26.730 57.683 -1.219 1.00 32.88 75 GLY A CA 1
ATOM 544 C C . GLY A 1 75 ? -26.490 57.889 -2.722 1.00 32.88 75 GLY A C 1
ATOM 545 O O . GLY A 1 75 ? -25.351 57.859 -3.158 1.00 32.88 75 GLY A O 1
ATOM 546 N N . PRO A 1 76 ? -27.560 58.027 -3.527 1.00 50.91 76 PRO A N 1
ATOM 547 C CA . PRO A 1 76 ? -27.841 57.061 -4.594 1.00 50.91 76 PRO A CA 1
ATOM 548 C C . PRO A 1 76 ? -28.102 57.685 -5.979 1.00 50.91 76 PRO A C 1
ATOM 550 O O . PRO A 1 76 ? -28.312 58.887 -6.107 1.00 50.91 76 PRO A O 1
ATOM 553 N N . GLY A 1 77 ? -28.270 56.821 -6.987 1.00 32.31 77 GLY A N 1
ATOM 554 C CA . GLY A 1 77 ? -29.197 57.079 -8.098 1.00 32.31 77 GLY A CA 1
ATOM 555 C C . GLY A 1 77 ? -28.593 57.134 -9.510 1.00 32.31 77 GLY A C 1
ATOM 556 O O . GLY A 1 77 ? -27.386 57.251 -9.656 1.00 32.31 77 GLY A O 1
ATOM 557 N N . PRO A 1 78 ? -29.424 56.975 -10.557 1.00 53.12 78 PRO A N 1
ATOM 558 C CA . PRO A 1 78 ? -29.438 55.718 -11.314 1.00 53.12 78 PRO A CA 1
ATOM 559 C C . PRO A 1 78 ? -29.495 55.875 -12.853 1.00 53.12 78 PRO A C 1
ATOM 561 O O . PRO A 1 78 ? -29.627 56.978 -13.372 1.00 53.12 78 PRO A O 1
ATOM 564 N N . ALA A 1 79 ? -29.590 54.711 -13.524 1.00 36.22 79 ALA A N 1
ATOM 565 C CA . ALA A 1 79 ? -30.283 54.467 -14.806 1.00 36.22 79 ALA A CA 1
ATOM 566 C C . ALA A 1 79 ? -29.520 54.889 -16.094 1.00 36.22 79 ALA A C 1
ATOM 568 O O . ALA A 1 79 ? -28.748 55.829 -16.079 1.00 36.22 79 ALA A O 1
ATOM 569 N N . ARG A 1 80 ? -29.672 54.264 -17.274 1.00 34.75 80 ARG A N 1
ATOM 570 C CA . ARG A 1 80 ? -30.665 53.309 -17.793 1.00 34.75 80 ARG A CA 1
ATOM 571 C C . ARG A 1 80 ? -30.175 52.735 -19.147 1.00 34.75 80 ARG A C 1
ATOM 573 O O . ARG A 1 80 ? -29.625 53.474 -19.947 1.00 34.75 80 ARG A O 1
ATOM 580 N N . GLN A 1 81 ? -30.463 51.448 -19.362 1.00 36.19 81 GLN A N 1
ATOM 581 C CA . GLN A 1 81 ? -30.992 50.753 -20.562 1.00 36.19 81 GLN A CA 1
ATOM 582 C C . GLN A 1 81 ? -30.521 51.013 -22.013 1.00 36.19 81 GLN A C 1
ATOM 584 O O . GLN A 1 81 ? -30.669 52.105 -22.546 1.00 36.19 81 GLN A O 1
ATOM 589 N N . GLY A 1 82 ? -30.326 49.869 -22.697 1.00 33.44 82 GLY A N 1
ATOM 590 C CA . GLY A 1 82 ? -30.939 49.524 -23.999 1.00 33.44 82 GLY A CA 1
ATOM 591 C C . GLY A 1 82 ? -29.997 49.659 -25.201 1.00 33.44 82 GLY A C 1
ATOM 592 O O . GLY A 1 82 ? -29.311 50.657 -25.315 1.00 33.44 82 GLY A O 1
ATOM 593 N N . GLY A 1 83 ? -29.889 48.740 -26.162 1.00 32.84 83 GLY A N 1
ATOM 594 C CA . GLY A 1 83 ? -30.619 47.514 -26.482 1.00 32.84 83 GLY A CA 1
ATOM 595 C C . GLY A 1 83 ? -30.571 47.282 -28.006 1.00 32.84 83 GLY A C 1
ATOM 596 O O . GLY A 1 83 ? -30.699 48.237 -28.759 1.00 32.84 83 GLY A O 1
ATOM 597 N N . GLY A 1 84 ? -30.443 46.021 -28.444 1.00 31.86 84 GLY A N 1
ATOM 598 C CA . GLY A 1 84 ? -31.013 45.526 -29.712 1.00 31.86 84 GLY A CA 1
ATOM 599 C C . GLY A 1 84 ? -30.152 45.502 -30.993 1.00 31.86 84 GLY A C 1
ATOM 600 O O . GLY A 1 84 ? -29.925 46.527 -31.614 1.00 31.86 84 GLY A O 1
ATOM 601 N N . GLY A 1 85 ? -29.871 44.285 -31.491 1.00 32.78 85 GLY A N 1
ATOM 602 C CA . GLY A 1 85 ? -30.609 43.764 -32.659 1.00 32.78 85 GLY A CA 1
ATOM 603 C C . GLY A 1 85 ? -29.938 43.680 -34.048 1.00 32.78 85 GLY A C 1
ATOM 604 O O . GLY A 1 85 ? -29.899 44.665 -34.765 1.00 32.78 85 GLY A O 1
ATOM 605 N N . ARG A 1 86 ? -29.666 42.423 -34.462 1.00 36.94 86 ARG A N 1
ATOM 606 C CA . ARG A 1 86 ? -29.923 41.764 -35.778 1.00 36.94 86 ARG A CA 1
ATOM 607 C C . ARG A 1 86 ? -29.241 42.251 -37.079 1.00 36.94 86 ARG A C 1
ATOM 609 O O . ARG A 1 86 ? -29.312 43.416 -37.432 1.00 36.94 86 ARG A O 1
ATOM 616 N N . GLY A 1 87 ? -28.852 41.278 -37.921 1.00 30.25 87 GLY A N 1
ATOM 617 C CA . GLY A 1 87 ? -29.022 41.382 -39.384 1.00 30.25 87 GLY A CA 1
ATOM 618 C C . GLY A 1 87 ? -27.928 40.755 -40.258 1.00 30.25 87 GLY A C 1
ATOM 619 O O . GLY A 1 87 ? -26.775 41.142 -40.180 1.00 30.25 87 GLY A O 1
ATOM 620 N N . VAL A 1 88 ? -28.327 39.812 -41.114 1.00 36.34 88 VAL A N 1
ATOM 621 C CA . VAL A 1 88 ? -27.544 38.970 -42.045 1.00 36.34 88 VAL A CA 1
ATOM 622 C C . VAL A 1 88 ? -27.409 39.631 -43.431 1.00 36.34 88 VAL A C 1
ATOM 624 O O . VAL A 1 88 ? -28.350 40.303 -43.838 1.00 36.34 88 VAL A O 1
ATOM 627 N N . CYS A 1 89 ? -26.327 39.370 -44.190 1.00 26.98 89 CYS A N 1
ATOM 628 C CA . CYS A 1 89 ? -26.361 39.204 -45.663 1.00 26.98 89 CYS A CA 1
ATOM 629 C C . CYS A 1 89 ? -25.016 38.718 -46.252 1.00 26.98 89 CYS A C 1
ATOM 631 O O . CYS A 1 89 ? -23.950 39.134 -45.810 1.00 26.98 89 CYS A O 1
ATOM 633 N N . ALA A 1 90 ? -25.085 37.875 -47.286 1.00 36.41 90 ALA A N 1
ATOM 634 C CA . ALA A 1 90 ? -23.975 37.321 -48.069 1.00 36.41 90 ALA A CA 1
ATOM 635 C C . ALA A 1 90 ? -24.202 37.606 -49.561 1.00 36.41 90 ALA A C 1
ATOM 637 O O . ALA A 1 90 ? -25.333 37.386 -49.970 1.00 36.41 90 ALA A O 1
ATOM 638 N N . ILE A 1 91 ? -23.185 37.992 -50.363 1.00 29.09 91 ILE A N 1
ATOM 639 C CA . ILE A 1 91 ? -23.105 37.794 -51.840 1.00 29.09 91 ILE A CA 1
ATOM 640 C C . ILE A 1 91 ? -21.622 37.809 -52.314 1.00 29.09 91 ILE A C 1
ATOM 642 O O . ILE A 1 91 ? -20.779 38.480 -51.726 1.00 29.09 91 ILE A O 1
ATOM 646 N N . ALA A 1 92 ? -21.335 37.037 -53.371 1.00 32.66 92 ALA A N 1
ATOM 647 C CA . ALA A 1 92 ? -20.062 36.685 -54.021 1.00 32.66 92 ALA A CA 1
ATOM 648 C C . ALA A 1 92 ? -19.461 37.695 -55.045 1.00 32.66 92 ALA A C 1
ATOM 650 O O . ALA A 1 92 ? -20.172 38.573 -55.524 1.00 32.66 92 ALA A O 1
ATOM 651 N N . GLY A 1 93 ? -18.199 37.461 -55.490 1.00 28.09 93 GLY A N 1
ATOM 652 C CA . GLY A 1 93 ? -17.684 37.869 -56.828 1.00 28.09 93 GLY A CA 1
ATOM 653 C C . GLY A 1 93 ? -16.178 38.242 -57.004 1.00 28.09 93 GLY A C 1
ATOM 654 O O . GLY A 1 93 ? -15.834 39.386 -56.761 1.00 28.09 93 GLY A O 1
ATOM 655 N N . VAL A 1 94 ? -15.316 37.289 -57.440 1.00 29.30 94 VAL A N 1
ATOM 656 C CA . VAL A 1 94 ? -14.338 37.237 -58.602 1.00 29.30 94 VAL A CA 1
ATOM 657 C C . VAL A 1 94 ? -13.630 38.538 -59.135 1.00 29.30 94 VAL A C 1
ATOM 659 O O . VAL A 1 94 ? -14.313 39.556 -59.160 1.00 29.30 94 VAL A O 1
ATOM 662 N N . PRO A 1 95 ? -12.426 38.568 -59.820 1.00 59.66 95 PRO A N 1
ATOM 663 C CA . PRO A 1 95 ? -11.127 37.810 -59.849 1.00 59.66 95 PRO A CA 1
ATOM 664 C C . PRO A 1 95 ? -9.847 38.736 -59.755 1.00 59.66 95 PRO A C 1
ATOM 666 O O . PRO A 1 95 ? -9.996 39.925 -59.479 1.00 59.66 95 PRO A O 1
ATOM 669 N N . PRO A 1 96 ? -8.588 38.279 -60.045 1.00 42.91 96 PRO A N 1
ATOM 670 C CA . PRO A 1 96 ? -7.978 38.620 -61.357 1.00 42.91 96 PRO A CA 1
ATOM 671 C C . PRO A 1 96 ? -6.944 37.633 -61.988 1.00 42.91 96 PRO A C 1
ATOM 673 O O . PRO A 1 96 ? -6.560 36.601 -61.448 1.00 42.91 96 PRO A O 1
ATOM 676 N N . ARG A 1 97 ? -6.552 38.036 -63.210 1.00 31.81 97 ARG A N 1
ATOM 677 C CA . ARG A 1 97 ? -5.753 37.491 -64.332 1.00 31.81 97 ARG A CA 1
ATOM 678 C C . ARG A 1 97 ? -4.228 37.260 -64.153 1.00 31.81 97 ARG A C 1
ATOM 680 O O . ARG A 1 97 ? -3.488 38.179 -63.845 1.00 31.81 97 ARG A O 1
ATOM 687 N N . THR A 1 98 ? -3.790 36.060 -64.557 1.00 30.30 98 THR A N 1
ATOM 688 C CA . THR A 1 98 ? -2.747 35.687 -65.563 1.00 30.30 98 THR A CA 1
ATOM 689 C C . THR A 1 98 ? -1.431 36.476 -65.765 1.00 30.30 98 THR A C 1
ATOM 691 O O . THR A 1 98 ? -1.453 37.590 -66.282 1.00 30.30 98 THR A O 1
ATOM 694 N N . LEU A 1 99 ? -0.297 35.749 -65.690 1.00 27.44 99 LEU A N 1
ATOM 695 C CA . LEU A 1 99 ? 0.841 35.845 -66.629 1.00 27.44 99 LEU A CA 1
ATOM 696 C C . LEU A 1 99 ? 1.429 34.432 -66.895 1.00 27.44 99 LEU A C 1
ATOM 698 O O . LEU A 1 99 ? 1.578 33.636 -65.970 1.00 27.44 99 LEU A O 1
ATOM 702 N N . ARG A 1 100 ? 1.695 34.092 -68.167 1.00 29.72 100 ARG A N 1
ATOM 703 C CA . ARG A 1 100 ? 2.147 32.774 -68.679 1.00 29.72 100 ARG A CA 1
ATOM 704 C C . ARG A 1 100 ? 3.681 32.717 -68.863 1.00 29.72 100 ARG A C 1
ATOM 706 O O . ARG A 1 100 ? 4.204 33.610 -69.510 1.00 29.72 100 ARG A O 1
ATOM 713 N N . LEU A 1 101 ? 4.313 31.648 -68.334 1.00 36.88 101 LEU A N 1
ATOM 714 C CA . LEU A 1 101 ? 5.126 30.557 -68.965 1.00 36.88 101 LEU A CA 1
ATOM 715 C C . LEU A 1 101 ? 6.135 30.880 -70.109 1.00 36.88 101 LEU A C 1
ATOM 717 O O . LEU A 1 101 ? 5.849 31.792 -70.876 1.00 36.88 101 LEU A O 1
ATOM 721 N N . PRO A 1 102 ? 7.213 30.073 -70.360 1.00 48.69 102 PRO A N 1
ATOM 722 C CA . PRO A 1 102 ? 7.191 28.591 -70.300 1.00 48.69 102 PRO A CA 1
ATOM 723 C C . PRO A 1 102 ? 8.485 27.820 -69.919 1.00 48.69 102 PRO A C 1
ATOM 725 O O . PRO A 1 102 ? 9.588 28.345 -69.947 1.00 48.69 102 PRO A O 1
ATOM 728 N N . GLY A 1 103 ? 8.330 26.509 -69.652 1.00 28.70 103 GLY A N 1
ATOM 729 C CA . GLY A 1 103 ? 9.443 25.540 -69.619 1.00 28.70 103 GLY A CA 1
ATOM 730 C C . GLY A 1 103 ? 9.192 24.242 -68.832 1.00 28.70 103 GLY A C 1
ATOM 731 O O . GLY A 1 103 ? 9.822 24.011 -67.812 1.00 28.70 103 GLY A O 1
ATOM 732 N N . ARG A 1 104 ? 8.246 23.408 -69.285 1.00 31.83 104 ARG A N 1
ATOM 733 C CA . ARG A 1 104 ? 7.942 22.029 -68.813 1.00 31.83 104 ARG A CA 1
ATOM 734 C C . ARG A 1 104 ? 9.073 21.020 -69.181 1.00 31.83 104 ARG A C 1
ATOM 736 O O . ARG A 1 104 ? 9.877 21.368 -70.038 1.00 31.83 104 ARG A O 1
ATOM 743 N N . PRO A 1 105 ? 8.970 19.701 -68.876 1.00 53.22 105 PRO A N 1
ATOM 744 C CA . PRO A 1 105 ? 8.611 18.993 -67.627 1.00 53.22 105 PRO A CA 1
ATOM 745 C C . PRO A 1 105 ? 9.504 17.732 -67.394 1.00 53.22 105 PRO A C 1
ATOM 747 O O . PRO A 1 105 ? 10.283 17.359 -68.266 1.00 53.22 105 PRO A O 1
ATOM 750 N N . ARG A 1 106 ? 9.286 16.969 -66.310 1.00 30.05 106 ARG A N 1
ATOM 751 C CA . ARG A 1 106 ? 8.884 15.539 -66.389 1.00 30.05 106 ARG A CA 1
ATOM 752 C C . ARG A 1 106 ? 8.618 14.947 -65.001 1.00 30.05 106 ARG A C 1
ATOM 754 O O . ARG A 1 106 ? 9.445 15.009 -64.105 1.00 30.05 106 ARG A O 1
ATOM 761 N N . ALA A 1 107 ? 7.417 14.393 -64.884 1.00 31.91 107 ALA A N 1
ATOM 762 C CA . ALA A 1 107 ? 6.902 13.604 -63.777 1.00 31.91 107 ALA A CA 1
ATOM 763 C C . ALA A 1 107 ? 7.331 12.140 -63.910 1.00 31.91 107 ALA A C 1
ATOM 765 O O . ALA A 1 107 ? 7.481 11.687 -65.042 1.00 31.91 107 ALA A O 1
ATOM 766 N N . TRP A 1 108 ? 7.365 11.403 -62.795 1.00 24.56 108 TRP A N 1
ATOM 767 C CA . TRP A 1 108 ? 7.001 9.983 -62.768 1.00 24.56 108 TRP A CA 1
ATOM 768 C C . TRP A 1 108 ? 6.272 9.622 -61.470 1.00 24.56 108 TRP A C 1
ATOM 770 O O . TRP A 1 108 ? 6.622 10.077 -60.384 1.00 24.56 108 TRP A O 1
ATOM 780 N N . ARG A 1 109 ? 5.199 8.849 -61.659 1.00 27.33 109 ARG A N 1
ATOM 781 C CA . ARG A 1 109 ? 4.309 8.227 -60.674 1.00 27.33 109 ARG A CA 1
ATOM 782 C C . ARG A 1 109 ? 4.847 6.834 -60.315 1.00 27.33 109 ARG A C 1
ATOM 784 O O . ARG A 1 109 ? 5.603 6.261 -61.093 1.00 27.33 109 ARG A O 1
ATOM 791 N N . LEU A 1 110 ? 4.399 6.342 -59.160 1.00 37.09 110 LEU A N 1
ATOM 792 C CA . LEU A 1 110 ? 4.667 5.039 -58.543 1.00 37.09 110 LEU A CA 1
ATOM 793 C C . LEU A 1 110 ? 4.447 3.823 -59.456 1.00 37.09 110 LEU A C 1
ATOM 795 O O . LEU A 1 110 ? 3.480 3.818 -60.208 1.00 37.09 110 LEU A O 1
ATOM 799 N N . ASP A 1 111 ? 5.258 2.778 -59.240 1.00 29.02 111 ASP A N 1
ATOM 800 C CA . ASP A 1 111 ? 4.795 1.391 -59.070 1.00 29.02 111 ASP A CA 1
ATOM 801 C C . ASP A 1 111 ? 5.892 0.491 -58.458 1.00 29.02 111 ASP A C 1
ATOM 803 O O . ASP A 1 111 ? 7.061 0.576 -58.827 1.00 29.02 111 ASP A O 1
ATOM 807 N N . GLY A 1 112 ? 5.485 -0.414 -57.557 1.00 28.55 112 GLY A N 1
ATOM 808 C CA . GLY A 1 112 ? 6.087 -1.751 -57.438 1.00 28.55 112 GLY A CA 1
ATOM 809 C C . GLY A 1 112 ? 7.224 -1.980 -56.435 1.00 28.55 112 GLY A C 1
ATOM 810 O O . GLY A 1 112 ? 8.383 -2.116 -56.809 1.00 28.55 112 GLY A O 1
ATOM 811 N N . PHE A 1 113 ? 6.865 -2.191 -55.168 1.00 29.72 113 PHE A N 1
ATOM 812 C CA . PHE A 1 113 ? 7.686 -2.883 -54.167 1.00 29.72 113 PHE A CA 1
ATOM 813 C C . PHE A 1 113 ? 7.985 -4.333 -54.611 1.00 29.72 113 PHE A C 1
ATOM 815 O O . PHE A 1 113 ? 7.073 -5.158 -54.659 1.00 29.72 113 PHE A O 1
ATOM 822 N N . ARG A 1 114 ? 9.256 -4.683 -54.852 1.00 28.78 114 ARG A N 1
ATOM 823 C CA . ARG A 1 114 ? 9.796 -6.038 -54.617 1.00 28.78 114 ARG A CA 1
ATOM 824 C C . ARG A 1 114 ? 11.231 -5.940 -54.097 1.00 28.78 114 ARG A C 1
ATOM 826 O O . ARG A 1 114 ? 12.052 -5.199 -54.623 1.00 28.78 114 ARG A O 1
ATOM 833 N N . ARG A 1 115 ? 11.468 -6.681 -53.015 1.00 32.00 115 ARG A N 1
ATOM 834 C CA . ARG A 1 115 ? 12.715 -6.824 -52.254 1.00 32.00 115 ARG A CA 1
ATOM 835 C C . ARG A 1 115 ? 13.868 -7.310 -53.143 1.00 32.00 115 ARG A C 1
ATOM 837 O O . ARG A 1 115 ? 13.642 -8.224 -53.928 1.00 32.00 115 ARG A O 1
ATOM 844 N N . ALA A 1 116 ? 15.079 -6.794 -52.927 1.00 28.20 116 ALA A N 1
ATOM 845 C CA . ALA A 1 116 ? 16.232 -7.579 -52.454 1.00 28.20 116 ALA A CA 1
ATOM 846 C C . ALA A 1 116 ? 17.526 -6.738 -52.458 1.00 28.20 116 ALA A C 1
ATOM 848 O O . ALA A 1 116 ? 17.961 -6.246 -53.492 1.00 28.20 116 ALA A O 1
ATOM 849 N N . ALA A 1 117 ? 18.077 -6.593 -51.253 1.00 29.08 117 ALA A N 1
ATOM 850 C CA . ALA A 1 117 ? 19.484 -6.508 -50.864 1.00 29.08 117 ALA A CA 1
ATOM 851 C C . ALA A 1 117 ? 20.533 -5.932 -51.843 1.00 29.08 117 ALA A C 1
ATOM 853 O O . ALA A 1 117 ? 20.967 -6.543 -52.813 1.00 29.08 117 ALA A O 1
ATOM 854 N N . SER A 1 118 ? 21.028 -4.772 -51.422 1.00 31.38 118 SER A N 1
ATOM 855 C CA . SER A 1 118 ? 22.400 -4.273 -51.505 1.00 31.38 118 SER A CA 1
ATOM 856 C C . SER A 1 118 ? 23.505 -5.335 -51.404 1.00 31.38 118 SER A C 1
ATOM 858 O O . SER A 1 118 ? 23.516 -6.104 -50.447 1.00 31.38 118 SER A O 1
ATOM 860 N N . THR A 1 119 ? 24.499 -5.276 -52.299 1.00 28.70 119 THR A N 1
ATOM 861 C CA . THR A 1 119 ? 25.934 -5.048 -51.990 1.00 28.70 119 THR A CA 1
ATOM 862 C C . THR A 1 119 ? 26.788 -5.226 -53.256 1.00 28.70 119 THR A C 1
ATOM 864 O O . THR A 1 119 ? 27.025 -6.338 -53.700 1.00 28.70 119 THR A O 1
ATOM 867 N N . GLU A 1 120 ? 27.314 -4.138 -53.824 1.00 29.64 120 GLU A N 1
ATOM 868 C CA . GLU A 1 120 ? 28.528 -4.210 -54.653 1.00 29.64 120 GLU A CA 1
ATOM 869 C C . GLU A 1 120 ? 29.407 -2.990 -54.349 1.00 29.64 120 GLU A C 1
ATOM 871 O O . GLU A 1 120 ? 29.185 -1.873 -54.820 1.00 29.64 120 GLU A O 1
ATOM 876 N N . ILE A 1 121 ? 30.393 -3.208 -53.477 1.00 31.86 121 ILE A N 1
ATOM 877 C CA . ILE A 1 121 ? 31.479 -2.275 -53.189 1.00 31.86 121 ILE A CA 1
ATOM 878 C C . ILE A 1 121 ? 32.616 -2.572 -54.174 1.00 31.86 121 ILE A C 1
ATOM 880 O O . ILE A 1 121 ? 33.310 -3.577 -54.079 1.00 31.86 121 ILE A O 1
ATOM 884 N N . MET A 1 122 ? 32.791 -1.656 -55.123 1.00 29.00 122 MET A N 1
ATOM 885 C CA . MET A 1 122 ? 34.065 -1.033 -55.494 1.00 29.00 122 MET A CA 1
ATOM 886 C C . MET A 1 122 ? 35.328 -1.925 -55.441 1.00 29.00 122 MET A C 1
ATOM 888 O O . MET A 1 122 ? 36.074 -1.914 -54.466 1.00 29.00 122 MET A O 1
ATOM 892 N N . GLN A 1 123 ? 35.681 -2.561 -56.563 1.00 31.08 123 GLN A N 1
ATOM 893 C CA . GLN A 1 123 ? 37.080 -2.890 -56.858 1.00 31.08 123 GLN A CA 1
ATOM 894 C C . GLN A 1 123 ? 37.533 -2.224 -58.158 1.00 31.08 123 GLN A C 1
ATOM 896 O O . GLN A 1 123 ? 37.364 -2.730 -59.264 1.00 31.08 123 GLN A O 1
ATOM 901 N N . ARG A 1 124 ? 38.183 -1.066 -58.002 1.00 31.31 124 ARG A N 1
ATOM 902 C CA . ARG A 1 124 ? 39.136 -0.555 -58.988 1.00 31.31 124 ARG A CA 1
ATOM 903 C C . ARG A 1 124 ? 40.388 -1.432 -58.930 1.00 31.31 124 ARG A C 1
ATOM 905 O O . ARG A 1 124 ? 41.128 -1.375 -57.952 1.00 31.31 124 ARG A O 1
ATOM 912 N N . ARG A 1 125 ? 40.677 -2.172 -59.999 1.00 31.94 125 ARG A N 1
ATOM 913 C CA . ARG A 1 125 ? 42.044 -2.604 -60.317 1.00 31.94 125 ARG A CA 1
ATOM 914 C C . ARG A 1 125 ? 42.449 -2.022 -61.662 1.00 31.94 125 ARG A C 1
ATOM 916 O O . ARG A 1 125 ? 41.848 -2.316 -62.690 1.00 31.94 125 ARG A O 1
ATOM 923 N N . CYS A 1 126 ? 43.471 -1.170 -61.614 1.00 28.77 126 CYS A N 1
ATOM 924 C CA . CYS A 1 126 ? 44.267 -0.774 -62.762 1.00 28.77 126 CYS A CA 1
ATOM 925 C C . CYS A 1 126 ? 44.786 -2.031 -63.466 1.00 28.77 126 CYS A C 1
ATOM 927 O O . CYS A 1 126 ? 45.416 -2.882 -62.839 1.00 28.77 126 CYS A O 1
ATOM 929 N N . GLY A 1 127 ? 44.531 -2.133 -64.767 1.00 32.06 127 GLY A N 1
ATOM 930 C CA . GLY A 1 127 ? 45.195 -3.108 -65.614 1.00 32.06 127 GLY A CA 1
ATOM 931 C C . GLY A 1 127 ? 46.658 -2.720 -65.806 1.00 32.06 127 GLY A C 1
ATOM 932 O O . GLY A 1 127 ? 46.950 -1.639 -66.312 1.00 32.06 127 GLY A O 1
ATOM 933 N N . VAL A 1 128 ? 47.569 -3.618 -65.440 1.00 30.94 128 VAL A N 1
ATOM 934 C CA . VAL A 1 128 ? 48.906 -3.689 -66.035 1.00 30.94 128 VAL A CA 1
ATOM 935 C C . VAL A 1 128 ? 49.123 -5.139 -66.447 1.00 30.94 128 VAL A C 1
ATOM 937 O O . VAL A 1 128 ? 49.102 -6.053 -65.628 1.00 30.94 128 VAL A O 1
ATOM 940 N N . TRP A 1 129 ? 49.248 -5.325 -67.756 1.00 30.73 129 TRP A N 1
ATOM 941 C CA . TRP A 1 129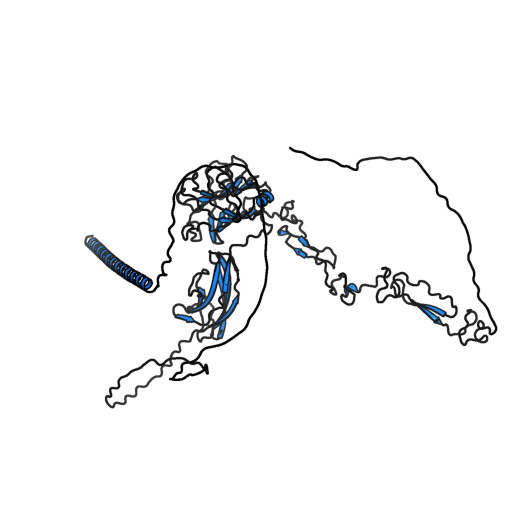 ? 49.541 -6.580 -68.433 1.00 30.73 129 TRP A CA 1
ATOM 942 C C . TRP A 1 129 ? 51.023 -6.928 -68.253 1.00 30.73 129 TRP A C 1
ATOM 944 O O . TRP A 1 129 ? 51.874 -6.118 -68.611 1.00 30.73 129 TRP A O 1
ATOM 954 N N . PHE A 1 130 ? 51.337 -8.141 -67.800 1.00 33.16 130 PHE A N 1
ATOM 955 C CA . PHE A 1 130 ? 52.627 -8.777 -68.075 1.00 33.16 130 PHE A CA 1
ATOM 956 C C . PHE A 1 130 ? 52.446 -10.283 -68.282 1.00 33.16 130 PHE A C 1
ATOM 958 O O . PHE A 1 130 ? 51.970 -10.977 -67.394 1.00 33.16 130 PHE A O 1
ATOM 965 N N . GLY A 1 131 ? 52.885 -10.745 -69.458 1.00 35.19 131 GLY A N 1
ATOM 966 C CA . GLY A 1 131 ? 53.623 -11.999 -69.644 1.00 35.19 131 GLY A CA 1
ATOM 967 C C . GLY A 1 131 ? 52.869 -13.318 -69.481 1.00 35.19 131 GLY A C 1
ATOM 968 O O . GLY A 1 131 ? 52.489 -13.712 -68.389 1.00 35.19 131 GLY A O 1
ATOM 969 N N . ALA A 1 132 ? 52.758 -14.055 -70.585 1.00 45.91 132 ALA A N 1
ATOM 970 C CA . ALA A 1 132 ? 52.239 -15.414 -70.655 1.00 45.91 132 ALA A CA 1
ATOM 971 C C . ALA A 1 132 ? 52.928 -16.385 -69.672 1.00 45.91 132 ALA A C 1
ATOM 973 O O . ALA A 1 132 ? 54.135 -16.611 -69.743 1.00 45.91 132 ALA A O 1
ATOM 974 N N . GLY A 1 133 ? 52.126 -17.014 -68.814 1.00 37.62 133 GLY A N 1
ATOM 975 C CA . GLY A 1 133 ? 52.516 -18.127 -67.953 1.00 37.62 133 GLY A CA 1
ATOM 976 C C . GLY A 1 133 ? 51.275 -18.715 -67.291 1.00 37.62 133 GLY A C 1
ATOM 977 O O . GLY A 1 133 ? 50.783 -18.187 -66.300 1.00 37.62 133 GLY A O 1
ATOM 978 N N . CYS A 1 134 ? 50.719 -19.776 -67.876 1.00 34.72 134 CYS A N 1
ATOM 979 C CA . CYS A 1 134 ? 49.539 -20.455 -67.351 1.00 34.72 134 CYS A CA 1
ATOM 980 C C . CYS A 1 134 ? 49.957 -21.333 -66.159 1.00 34.72 134 CYS A C 1
ATOM 982 O O . CYS A 1 134 ? 50.364 -22.478 -66.340 1.00 34.72 134 CYS A O 1
ATOM 984 N N . LEU A 1 135 ? 49.900 -20.782 -64.944 1.00 36.06 135 LEU A N 1
ATOM 985 C CA . LEU A 1 135 ? 49.888 -21.567 -63.712 1.00 36.06 135 LEU A CA 1
ATOM 986 C C . LEU A 1 135 ? 48.422 -21.705 -63.292 1.00 36.06 135 LEU A C 1
ATOM 988 O O . LEU A 1 135 ? 47.796 -20.730 -62.880 1.00 36.06 135 LEU A O 1
ATOM 992 N N . ALA A 1 136 ? 47.857 -22.901 -63.454 1.00 40.50 136 ALA A N 1
ATOM 993 C CA . ALA A 1 136 ? 46.522 -23.210 -62.964 1.00 40.50 136 ALA A CA 1
ATOM 994 C C . ALA A 1 136 ? 46.533 -23.150 -61.429 1.00 40.50 136 ALA A C 1
ATOM 996 O O . ALA A 1 136 ? 46.938 -24.097 -60.758 1.00 40.50 136 ALA A O 1
ATOM 997 N N . VAL A 1 137 ? 46.119 -22.012 -60.872 1.00 42.56 137 VAL A N 1
ATOM 998 C CA . VAL A 1 137 ? 45.781 -21.907 -59.453 1.00 42.56 137 VAL A CA 1
ATOM 999 C C . VAL A 1 137 ? 44.451 -22.631 -59.278 1.00 42.56 137 VAL A C 1
ATOM 1001 O O . VAL A 1 137 ? 43.408 -22.160 -59.730 1.00 42.56 137 VAL A O 1
ATOM 1004 N N . LEU A 1 138 ? 44.504 -23.815 -58.669 1.00 43.16 138 LEU A N 1
ATOM 1005 C CA . LEU A 1 138 ? 43.329 -24.526 -58.184 1.00 43.16 138 LEU A CA 1
ATOM 1006 C C . LEU A 1 138 ? 42.652 -23.643 -57.126 1.00 43.16 138 LEU A C 1
ATOM 1008 O O . LEU A 1 138 ? 43.125 -23.552 -55.995 1.00 43.16 138 LEU A O 1
ATOM 1012 N N . PHE A 1 139 ? 41.559 -22.978 -57.498 1.00 40.84 139 PHE A N 1
ATOM 1013 C CA . PHE A 1 139 ? 40.646 -22.380 -56.532 1.00 40.84 139 PHE A CA 1
ATOM 1014 C C . PHE A 1 139 ? 39.934 -23.525 -55.811 1.00 40.84 139 PHE A C 1
ATOM 1016 O O . PHE A 1 139 ? 38.973 -24.096 -56.323 1.00 40.84 139 PHE A O 1
ATOM 1023 N N . ILE A 1 140 ? 40.424 -23.892 -54.628 1.00 44.44 140 ILE A N 1
ATOM 1024 C CA . ILE A 1 140 ? 39.599 -24.624 -53.673 1.00 44.44 140 ILE A CA 1
ATOM 1025 C C . ILE A 1 140 ? 38.509 -23.634 -53.257 1.00 44.44 140 ILE A C 1
ATOM 1027 O O . ILE A 1 140 ? 38.799 -22.646 -52.584 1.00 44.44 140 ILE A O 1
ATOM 1031 N N . ALA A 1 141 ? 37.273 -23.864 -53.703 1.00 50.97 141 ALA A N 1
ATOM 1032 C CA . ALA A 1 141 ? 36.115 -23.206 -53.121 1.00 50.97 141 ALA A CA 1
ATOM 1033 C C . ALA A 1 141 ? 36.025 -23.676 -51.666 1.00 50.97 141 ALA A C 1
ATOM 1035 O O . ALA A 1 141 ? 35.576 -24.786 -51.383 1.00 50.97 141 ALA A O 1
ATOM 1036 N N . VAL A 1 142 ? 36.533 -22.860 -50.745 1.00 46.44 142 VAL A N 1
ATOM 1037 C CA . VAL A 1 142 ? 36.165 -22.981 -49.338 1.00 46.44 142 VAL A CA 1
ATOM 1038 C C . VAL A 1 142 ? 34.675 -22.632 -49.299 1.00 46.44 142 VAL A C 1
ATOM 1040 O O . VAL A 1 142 ? 34.334 -21.554 -49.791 1.00 46.44 142 VAL A O 1
ATOM 1043 N N . PRO A 1 143 ? 33.772 -23.513 -48.824 1.00 47.62 143 PRO A N 1
ATOM 1044 C CA . PRO A 1 143 ? 32.381 -23.120 -48.656 1.00 47.62 143 PRO A CA 1
ATOM 1045 C C . PRO A 1 143 ? 32.366 -21.884 -47.760 1.00 47.62 143 PRO A C 1
ATOM 1047 O O . PRO A 1 143 ? 33.014 -21.874 -46.711 1.00 47.62 143 PRO A O 1
ATOM 1050 N N . GLU A 1 144 ? 31.694 -20.823 -48.205 1.00 47.81 144 GLU A N 1
ATOM 1051 C CA . GLU A 1 144 ? 31.453 -19.657 -47.366 1.00 47.81 144 GLU A CA 1
ATOM 1052 C C . GLU A 1 144 ? 30.827 -20.167 -46.066 1.00 47.81 144 GLU A C 1
ATOM 1054 O O . GLU A 1 144 ? 29.777 -20.810 -46.082 1.00 47.81 144 GLU A O 1
ATOM 1059 N N . ALA A 1 145 ? 31.504 -19.945 -44.940 1.00 42.94 145 ALA A N 1
ATOM 1060 C CA . ALA A 1 145 ? 30.875 -20.105 -43.646 1.00 42.94 145 ALA A CA 1
ATOM 1061 C C . ALA A 1 145 ? 29.767 -19.047 -43.586 1.00 42.94 145 ALA A C 1
ATOM 1063 O O . ALA A 1 145 ? 30.035 -17.875 -43.323 1.00 42.94 145 ALA A O 1
ATOM 1064 N N . THR A 1 146 ? 28.533 -19.437 -43.904 1.00 46.88 146 THR A N 1
ATOM 1065 C CA . THR A 1 146 ? 27.364 -18.613 -43.620 1.00 46.88 146 THR A CA 1
ATOM 1066 C C . THR A 1 146 ? 27.271 -18.536 -42.105 1.00 46.88 146 THR A C 1
ATOM 1068 O O . THR A 1 146 ? 26.866 -19.500 -41.453 1.00 46.88 146 THR A O 1
ATOM 1071 N N . TRP A 1 147 ? 27.716 -17.423 -41.526 1.00 54.22 147 TRP A N 1
ATOM 1072 C CA . TRP A 1 147 ? 27.366 -17.080 -40.155 1.00 54.22 147 TRP A CA 1
ATOM 1073 C C . TRP A 1 147 ? 25.838 -17.099 -40.100 1.00 54.22 147 TRP A C 1
ATOM 1075 O O . TRP A 1 147 ? 25.203 -16.363 -40.855 1.00 54.22 147 TRP A O 1
ATOM 1085 N N . GLY A 1 148 ? 25.255 -18.018 -39.323 1.00 68.38 148 GLY A N 1
ATOM 1086 C CA . GLY A 1 148 ? 23.801 -18.116 -39.215 1.00 68.38 148 GLY A CA 1
ATOM 1087 C C . GLY A 1 148 ? 23.241 -16.754 -38.813 1.00 68.38 148 GLY A C 1
ATOM 1088 O O . GLY A 1 148 ? 23.761 -16.132 -37.887 1.00 68.38 148 GLY A O 1
ATOM 1089 N N . ALA A 1 149 ? 22.234 -16.264 -39.533 1.00 89.19 149 ALA A N 1
ATOM 1090 C CA . ALA A 1 149 ? 21.650 -14.965 -39.234 1.00 89.19 149 ALA A CA 1
ATOM 1091 C C . ALA A 1 149 ? 20.779 -15.074 -37.976 1.00 89.19 149 ALA A C 1
ATOM 1093 O O . ALA A 1 149 ? 19.918 -15.954 -37.894 1.00 89.19 149 ALA A O 1
ATOM 1094 N N . ASN A 1 150 ? 20.985 -14.183 -37.004 1.00 95.94 150 ASN A N 1
ATOM 1095 C CA . ASN A 1 150 ? 20.083 -14.044 -35.867 1.00 95.94 150 ASN A CA 1
ATOM 1096 C C . ASN A 1 150 ? 18.829 -13.278 -36.311 1.00 95.94 150 ASN A C 1
ATOM 1098 O O . ASN A 1 150 ? 18.925 -12.175 -36.846 1.00 95.94 150 ASN A O 1
ATOM 1102 N N . ASP A 1 151 ? 17.643 -13.827 -36.058 1.00 97.50 151 ASP A N 1
ATOM 1103 C CA . ASP A 1 151 ? 16.391 -13.105 -36.279 1.00 97.50 151 ASP A CA 1
ATOM 1104 C C . ASP A 1 151 ? 15.308 -13.580 -35.312 1.00 97.50 151 ASP A C 1
ATOM 1106 O O . ASP A 1 151 ? 15.282 -14.741 -34.897 1.00 97.50 151 ASP A O 1
ATOM 1110 N N . SER A 1 152 ? 14.419 -12.668 -34.927 1.00 98.25 152 SER A N 1
ATOM 1111 C CA . SER A 1 152 ? 13.309 -12.972 -34.029 1.00 98.25 152 SER A CA 1
ATOM 1112 C C . SER A 1 152 ? 12.050 -12.204 -34.399 1.00 98.25 152 SER A C 1
ATOM 1114 O O . SER A 1 152 ? 12.099 -11.067 -34.870 1.00 98.25 152 SER A O 1
ATOM 1116 N N . VAL A 1 153 ? 10.897 -12.805 -34.116 1.00 98.25 153 VAL A N 1
ATOM 1117 C CA . VAL A 1 153 ? 9.603 -12.122 -34.174 1.00 98.25 153 VAL A CA 1
ATOM 1118 C C . VAL A 1 153 ? 8.930 -12.158 -32.808 1.00 98.25 153 VAL A C 1
ATOM 1120 O O . VAL A 1 153 ? 8.927 -13.183 -32.122 1.00 98.25 153 VAL A O 1
ATOM 1123 N N . PHE A 1 154 ? 8.359 -11.024 -32.415 1.00 98.44 154 PHE A N 1
ATOM 1124 C CA . PHE A 1 154 ? 7.545 -10.912 -31.214 1.00 98.44 154 PHE A CA 1
ATOM 1125 C C . PHE A 1 154 ? 6.187 -11.597 -31.425 1.00 98.44 154 PHE A C 1
ATOM 1127 O O . PHE A 1 154 ? 5.554 -11.411 -32.465 1.00 98.44 154 PHE A O 1
ATOM 1134 N N . VAL A 1 155 ? 5.745 -12.391 -30.447 1.00 98.50 155 VAL A N 1
ATOM 1135 C CA . VAL A 1 155 ? 4.493 -13.162 -30.519 1.00 98.50 155 VAL A CA 1
ATOM 1136 C C . VAL A 1 155 ? 3.431 -12.578 -29.590 1.00 98.50 155 VAL A C 1
ATOM 1138 O O . VAL A 1 155 ? 2.341 -12.240 -30.045 1.00 98.50 155 VAL A O 1
ATOM 1141 N N . SER A 1 156 ? 3.733 -12.457 -28.297 1.00 98.12 156 SER A N 1
ATOM 1142 C CA . SER A 1 156 ? 2.780 -12.005 -27.275 1.00 98.12 156 SER A CA 1
ATOM 1143 C C . SER A 1 156 ? 3.495 -11.539 -26.013 1.00 98.12 156 SER A C 1
ATOM 1145 O O . SER A 1 156 ? 4.641 -11.915 -25.773 1.00 98.12 156 SER A O 1
ATOM 1147 N N . GLN A 1 157 ? 2.808 -10.756 -25.183 1.00 97.88 157 GLN A N 1
ATOM 1148 C CA . GLN A 1 157 ? 3.270 -10.430 -23.836 1.00 97.88 157 GLN A CA 1
ATOM 1149 C C . GLN A 1 157 ? 2.099 -10.295 -22.865 1.00 97.88 157 GLN A C 1
ATOM 1151 O O . GLN A 1 157 ? 1.022 -9.842 -23.258 1.00 97.88 157 GLN A O 1
ATOM 1156 N N . THR A 1 158 ? 2.350 -10.633 -21.606 1.00 97.19 158 THR A N 1
ATOM 1157 C CA . THR A 1 158 ? 1.439 -10.440 -20.476 1.00 97.19 158 THR A CA 1
ATOM 1158 C C . THR A 1 158 ? 2.179 -9.618 -19.433 1.00 97.19 158 THR A C 1
ATOM 1160 O O . THR A 1 158 ? 3.174 -10.074 -18.869 1.00 97.19 158 THR A O 1
ATOM 1163 N N . VAL A 1 159 ? 1.729 -8.381 -19.226 1.00 96.25 159 VAL A N 1
ATOM 1164 C CA . VAL A 1 159 ? 2.383 -7.408 -18.346 1.00 96.25 159 VAL A CA 1
ATOM 1165 C C . VAL A 1 159 ? 1.306 -6.551 -17.674 1.00 96.25 159 VAL A C 1
ATOM 1167 O O . VAL A 1 159 ? 0.435 -6.039 -18.386 1.00 96.25 159 VAL A O 1
ATOM 1170 N N . PRO A 1 160 ? 1.329 -6.380 -16.340 1.00 93.19 160 PRO A N 1
ATOM 1171 C CA . PRO A 1 160 ? 0.425 -5.465 -15.648 1.00 93.19 160 PRO A CA 1
ATOM 1172 C C . PRO A 1 160 ? 0.516 -4.031 -16.192 1.00 93.19 160 PRO A C 1
ATOM 1174 O O . PRO A 1 160 ? 1.606 -3.510 -16.417 1.00 93.19 160 PRO A O 1
ATOM 1177 N N . ALA A 1 161 ? -0.633 -3.376 -16.386 1.00 91.38 161 ALA A N 1
ATOM 1178 C CA . ALA A 1 161 ? -0.689 -1.986 -16.855 1.00 91.38 161 ALA A CA 1
ATOM 1179 C C . ALA A 1 161 ? -0.340 -0.966 -15.755 1.00 91.38 161 ALA A C 1
ATOM 1181 O O . ALA A 1 161 ? 0.035 0.167 -16.051 1.00 91.38 161 ALA A O 1
ATOM 1182 N N . THR A 1 162 ? -0.459 -1.376 -14.492 1.00 88.81 162 THR A N 1
ATOM 1183 C CA . THR A 1 162 ? -0.175 -0.563 -13.310 1.00 88.81 162 THR A CA 1
ATOM 1184 C C . THR A 1 162 ? 0.632 -1.375 -12.309 1.00 88.81 162 THR A C 1
ATOM 1186 O O . THR A 1 162 ? 0.379 -2.570 -12.144 1.00 88.81 162 THR A O 1
ATOM 1189 N N . VAL A 1 163 ? 1.553 -0.729 -11.605 1.00 88.69 163 VAL A N 1
ATOM 1190 C CA . VAL A 1 163 ? 2.347 -1.345 -10.537 1.00 88.69 163 VAL A CA 1
ATOM 1191 C C . VAL A 1 163 ? 2.654 -0.311 -9.461 1.00 88.69 163 VAL A C 1
ATOM 1193 O O . VAL A 1 163 ? 2.738 0.884 -9.739 1.00 88.69 163 VAL A O 1
ATOM 1196 N N . THR A 1 164 ? 2.793 -0.749 -8.218 1.00 82.56 164 THR A N 1
ATOM 1197 C CA . THR A 1 164 ? 3.233 0.134 -7.136 1.00 82.56 164 THR A CA 1
ATOM 1198 C C . THR A 1 164 ? 4.736 0.395 -7.252 1.00 82.56 164 THR A C 1
ATOM 1200 O O . THR A 1 164 ? 5.484 -0.503 -7.642 1.00 82.56 164 THR A O 1
ATOM 1203 N N . ARG A 1 165 ? 5.200 1.609 -6.933 1.00 80.44 165 ARG A N 1
ATOM 1204 C CA . ARG A 1 165 ? 6.639 1.931 -6.935 1.00 80.44 165 ARG A CA 1
ATOM 1205 C C . ARG A 1 165 ? 7.455 0.917 -6.128 1.00 80.44 165 ARG A C 1
ATOM 1207 O O . ARG A 1 165 ? 6.999 0.450 -5.088 1.00 80.44 165 ARG A O 1
ATOM 1214 N N . GLY A 1 166 ? 8.623 0.536 -6.642 1.00 74.19 166 GLY A N 1
ATOM 1215 C CA . GLY A 1 166 ? 9.516 -0.454 -6.020 1.00 74.19 166 GLY A CA 1
ATOM 1216 C C . GLY A 1 166 ? 9.001 -1.903 -5.982 1.00 74.19 166 GLY A C 1
ATOM 1217 O O . GLY A 1 166 ? 9.770 -2.811 -5.668 1.00 74.19 166 GLY A O 1
ATOM 1218 N N . ALA A 1 167 ? 7.733 -2.158 -6.323 1.00 78.00 167 ALA A N 1
ATOM 1219 C CA . ALA A 1 167 ? 7.147 -3.489 -6.239 1.00 78.00 167 ALA A CA 1
ATOM 1220 C C . ALA A 1 167 ? 7.660 -4.427 -7.353 1.00 78.00 167 ALA A C 1
ATOM 1222 O O . ALA A 1 167 ? 8.033 -3.972 -8.444 1.00 78.00 167 ALA A O 1
ATOM 1223 N N . PRO A 1 168 ? 7.655 -5.753 -7.111 1.00 83.44 168 PRO A N 1
ATOM 1224 C CA . PRO A 1 168 ? 7.955 -6.735 -8.141 1.00 83.44 168 PRO A CA 1
ATOM 1225 C C . PRO A 1 168 ? 6.897 -6.709 -9.255 1.00 83.44 168 PRO A C 1
ATOM 1227 O O . PRO A 1 168 ? 5.699 -6.827 -9.002 1.00 83.44 168 PRO A O 1
ATOM 1230 N N . LEU A 1 169 ? 7.351 -6.607 -10.502 1.00 90.50 169 LEU A N 1
ATOM 1231 C CA . LEU A 1 169 ? 6.540 -6.636 -11.714 1.00 90.50 169 LEU A CA 1
ATOM 1232 C C . LEU A 1 169 ? 6.735 -7.985 -12.430 1.00 90.50 169 LEU A C 1
ATOM 1234 O O . LEU A 1 169 ? 7.747 -8.168 -13.115 1.00 90.50 169 LEU A O 1
ATOM 1238 N N . PRO A 1 170 ? 5.802 -8.945 -12.298 1.00 93.75 170 PRO A N 1
ATOM 1239 C CA . PRO A 1 170 ? 5.860 -10.190 -13.053 1.00 93.75 170 PRO A CA 1
ATOM 1240 C C . PRO A 1 170 ? 5.530 -9.930 -14.526 1.00 93.75 170 PRO A C 1
ATOM 1242 O O . PRO A 1 170 ? 4.508 -9.320 -14.846 1.00 93.75 170 PRO A O 1
ATOM 1245 N N . VAL A 1 171 ? 6.389 -10.405 -15.428 1.00 96.62 171 VAL A N 1
ATOM 1246 C CA . VAL A 1 171 ? 6.232 -10.232 -16.875 1.00 96.62 171 VAL A CA 1
ATOM 1247 C C . VAL A 1 171 ? 6.447 -11.535 -17.626 1.00 96.62 171 VAL A C 1
ATOM 1249 O O . VAL A 1 171 ? 7.329 -12.333 -17.294 1.00 96.62 171 VAL A O 1
ATOM 1252 N N . GLU A 1 172 ? 5.669 -11.713 -18.690 1.00 97.75 172 GLU A N 1
ATOM 1253 C CA . GLU A 1 172 ? 5.867 -12.778 -19.665 1.00 97.75 172 GLU A CA 1
ATOM 1254 C C . GLU A 1 172 ? 5.981 -12.186 -21.071 1.00 97.75 172 GLU A C 1
ATOM 1256 O O . GLU A 1 172 ? 5.098 -11.444 -21.502 1.00 97.75 172 GLU A O 1
ATOM 1261 N N . LEU A 1 173 ? 7.049 -12.519 -21.801 1.00 98.44 173 LEU A N 1
ATOM 1262 C CA . LEU A 1 173 ? 7.238 -12.115 -23.197 1.00 98.44 173 LEU A CA 1
ATOM 1263 C C . LEU A 1 173 ? 7.588 -13.324 -24.059 1.00 98.44 173 LEU A C 1
ATOM 1265 O O . LEU A 1 173 ? 8.560 -14.026 -23.790 1.00 98.44 173 LEU A O 1
ATOM 1269 N N . THR A 1 174 ? 6.836 -13.542 -25.132 1.00 98.50 174 THR A N 1
ATOM 1270 C CA . THR A 1 174 ? 7.053 -14.651 -26.061 1.00 98.50 174 THR A CA 1
ATOM 1271 C C . THR A 1 174 ? 7.664 -14.152 -27.360 1.00 98.50 174 THR A C 1
ATOM 1273 O O . THR A 1 174 ? 7.079 -13.326 -28.066 1.00 98.50 174 THR A O 1
ATOM 1276 N N . PHE A 1 175 ? 8.817 -14.716 -27.710 1.00 98.56 175 PHE A N 1
ATOM 1277 C CA . PHE A 1 175 ? 9.489 -14.503 -28.988 1.00 98.56 175 PHE A CA 1
ATOM 1278 C C . PHE A 1 175 ? 9.616 -15.822 -29.741 1.00 98.56 175 PHE A C 1
ATOM 1280 O O . PHE A 1 175 ? 9.708 -16.895 -29.144 1.00 98.56 175 PHE A O 1
ATOM 1287 N N . ARG A 1 176 ? 9.626 -15.749 -31.070 1.00 98.44 176 ARG A N 1
ATOM 1288 C CA . ARG A 1 176 ? 9.921 -16.883 -31.945 1.00 98.44 176 ARG A CA 1
ATOM 1289 C C . ARG A 1 176 ? 11.235 -16.652 -32.666 1.00 98.44 176 ARG A C 1
ATOM 1291 O O . ARG A 1 176 ? 11.438 -15.584 -33.237 1.00 98.44 176 ARG A O 1
ATOM 1298 N N . ASN A 1 177 ? 12.084 -17.670 -32.665 1.00 98.38 177 ASN A N 1
ATOM 1299 C CA . ASN A 1 177 ? 13.326 -17.681 -33.413 1.00 98.38 177 ASN A CA 1
ATOM 1300 C C . ASN A 1 177 ? 13.033 -17.890 -34.901 1.00 98.38 177 ASN A C 1
ATOM 1302 O O . ASN A 1 177 ? 12.498 -18.928 -35.292 1.00 98.38 177 ASN A O 1
ATOM 1306 N N . THR A 1 178 ? 13.333 -16.886 -35.718 1.00 97.44 178 THR A N 1
ATOM 1307 C CA . THR A 1 178 ? 13.169 -16.919 -37.181 1.00 97.44 178 THR A CA 1
ATOM 1308 C C . THR A 1 178 ? 14.505 -16.927 -37.916 1.00 97.44 178 THR A C 1
ATOM 1310 O O . THR A 1 178 ? 14.504 -16.953 -39.145 1.00 97.44 178 THR A O 1
ATOM 1313 N N . GLY A 1 179 ? 15.615 -16.917 -37.174 1.00 95.44 179 GLY A N 1
ATOM 1314 C CA . GLY A 1 179 ? 16.965 -17.027 -37.705 1.00 95.44 179 GLY A CA 1
ATOM 1315 C C . GLY A 1 179 ? 17.434 -18.472 -37.862 1.00 95.44 179 GLY A C 1
ATOM 1316 O O . GLY A 1 179 ? 16.672 -19.422 -37.682 1.00 95.44 179 GLY A O 1
ATOM 1317 N N . ASP A 1 180 ? 18.724 -18.617 -38.158 1.00 95.06 180 ASP A N 1
ATOM 1318 C CA . ASP A 1 180 ? 19.384 -19.906 -38.414 1.00 95.06 180 ASP A CA 1
ATOM 1319 C C . ASP A 1 180 ? 20.244 -20.391 -37.229 1.00 95.06 180 ASP A C 1
ATOM 1321 O O . ASP A 1 180 ? 20.841 -21.469 -37.272 1.00 95.06 180 ASP A O 1
ATOM 1325 N N . THR A 1 181 ? 20.323 -19.601 -36.158 1.00 95.44 181 THR A N 1
ATOM 1326 C CA . THR A 1 181 ? 21.114 -19.875 -34.949 1.00 95.44 181 THR A CA 1
ATOM 1327 C C . THR A 1 181 ? 20.225 -20.351 -33.805 1.00 95.44 181 THR A C 1
ATOM 1329 O O . THR A 1 181 ? 19.103 -19.886 -33.634 1.00 95.44 181 THR A O 1
ATOM 1332 N N . THR A 1 182 ? 20.720 -21.273 -32.977 1.00 96.81 182 THR A N 1
ATOM 1333 C CA . THR A 1 182 ? 20.030 -21.682 -31.743 1.00 96.81 182 THR A CA 1
ATOM 1334 C C . THR A 1 182 ? 20.381 -20.721 -30.612 1.00 96.81 182 THR A C 1
ATOM 1336 O O . THR A 1 182 ? 21.559 -20.556 -30.291 1.00 96.81 182 THR A O 1
ATOM 1339 N N . TRP A 1 183 ? 19.379 -20.133 -29.958 1.00 97.75 183 TRP A N 1
ATOM 1340 C CA . TRP A 1 183 ? 19.616 -19.253 -28.812 1.00 97.75 183 TRP A CA 1
ATOM 1341 C C . TRP A 1 183 ? 19.901 -20.073 -27.561 1.00 97.75 183 TRP A C 1
ATOM 1343 O O . TRP A 1 183 ? 19.131 -20.967 -27.218 1.00 97.75 183 TRP A O 1
ATOM 1353 N N . THR A 1 184 ? 20.985 -19.752 -26.863 1.00 97.44 184 THR A N 1
ATOM 1354 C CA . THR A 1 184 ? 21.335 -20.352 -25.569 1.00 97.44 184 THR A CA 1
ATOM 1355 C C . THR A 1 184 ? 21.912 -19.288 -24.648 1.00 97.44 184 THR A C 1
ATOM 1357 O O . THR A 1 184 ? 22.518 -18.317 -25.112 1.00 97.44 184 THR A O 1
ATOM 1360 N N . ARG A 1 185 ? 21.789 -19.486 -23.332 1.00 96.12 185 ARG A N 1
ATOM 1361 C CA . ARG A 1 185 ? 22.432 -18.597 -22.356 1.00 96.12 185 ARG A CA 1
ATOM 1362 C C . ARG A 1 185 ? 23.954 -18.563 -22.536 1.00 96.12 185 ARG A C 1
ATOM 1364 O O . ARG A 1 185 ? 24.542 -17.488 -22.535 1.00 96.12 185 ARG A O 1
ATOM 1371 N N . ALA A 1 186 ? 24.576 -19.729 -22.733 1.00 95.75 186 ALA A N 1
ATOM 1372 C CA . ALA A 1 186 ? 26.027 -19.867 -22.886 1.00 95.75 186 ALA A CA 1
ATOM 1373 C C . ALA A 1 186 ? 26.588 -19.103 -24.100 1.00 95.75 186 ALA A C 1
ATOM 1375 O O . ALA A 1 186 ? 27.732 -18.661 -24.068 1.00 95.75 186 ALA A O 1
ATOM 1376 N N . ALA A 1 187 ? 25.781 -18.922 -25.150 1.00 95.31 187 ALA A N 1
ATOM 1377 C CA . ALA A 1 187 ? 26.138 -18.129 -26.325 1.00 95.31 187 ALA A CA 1
ATOM 1378 C C . ALA A 1 187 ? 25.726 -16.644 -26.223 1.00 95.31 187 ALA A C 1
ATOM 1380 O O . ALA A 1 187 ? 25.835 -15.916 -27.212 1.00 95.31 187 ALA A O 1
ATOM 1381 N N . GLY A 1 188 ? 25.261 -16.196 -25.050 1.00 96.19 188 GLY A N 1
ATOM 1382 C CA . GLY A 1 188 ? 24.996 -14.787 -24.756 1.00 96.19 188 GLY A CA 1
ATOM 1383 C C . GLY A 1 188 ? 23.631 -14.267 -25.209 1.00 96.19 188 GLY A C 1
ATOM 1384 O O . GLY A 1 188 ? 23.512 -13.067 -25.424 1.00 96.19 188 GLY A O 1
ATOM 1385 N N . TYR A 1 189 ? 22.619 -15.124 -25.394 1.00 97.88 189 TYR A N 1
ATOM 1386 C CA . TYR A 1 189 ? 21.288 -14.697 -25.851 1.00 97.88 189 TYR A CA 1
ATOM 1387 C C . TYR A 1 189 ? 20.336 -14.348 -24.698 1.00 97.88 189 TYR A C 1
ATOM 1389 O O . TYR A 1 189 ? 20.161 -15.131 -23.758 1.00 97.88 189 TYR A O 1
ATOM 1397 N N . PHE A 1 190 ? 19.668 -13.198 -24.809 1.00 97.56 190 PHE A N 1
ATOM 1398 C CA . PHE A 1 190 ? 18.695 -12.691 -23.834 1.00 97.56 190 PHE A CA 1
ATOM 1399 C C . PHE A 1 190 ? 17.798 -11.595 -24.429 1.00 97.56 190 PHE A C 1
ATOM 1401 O O . PHE A 1 190 ? 18.010 -11.142 -25.555 1.00 97.56 190 PHE A O 1
ATOM 1408 N N . LEU A 1 191 ? 16.809 -11.139 -23.656 1.00 98.06 191 LEU A N 1
ATOM 1409 C CA . LEU A 1 191 ? 16.121 -9.880 -23.939 1.00 98.06 191 LEU A CA 1
ATOM 1410 C C . LEU A 1 191 ? 16.905 -8.704 -23.357 1.00 98.06 191 LEU A C 1
ATOM 1412 O O . LEU A 1 191 ? 17.267 -8.714 -22.177 1.00 98.06 191 LEU A O 1
ATOM 1416 N N . GLY A 1 192 ? 17.144 -7.696 -24.189 1.00 98.06 192 GLY A N 1
ATOM 1417 C CA . GLY A 1 192 ? 17.650 -6.386 -23.805 1.00 98.06 192 GLY A CA 1
ATOM 1418 C C . GLY A 1 192 ? 16.514 -5.371 -23.692 1.00 98.06 192 GLY A C 1
ATOM 1419 O O . GLY A 1 192 ? 15.557 -5.416 -24.474 1.00 98.06 192 GLY A O 1
ATOM 1420 N N . SER A 1 193 ? 16.609 -4.480 -22.708 1.00 97.88 193 SER A N 1
ATOM 1421 C CA . SER A 1 193 ? 15.650 -3.391 -22.520 1.00 97.88 193 SER A CA 1
ATOM 1422 C C . SER A 1 193 ? 15.729 -2.381 -23.666 1.00 97.88 193 SER A C 1
ATOM 1424 O O . SER A 1 193 ? 16.799 -2.089 -24.202 1.00 97.88 193 SER A O 1
ATOM 1426 N N . GLU A 1 194 ? 14.576 -1.849 -24.051 1.00 97.62 194 GLU A N 1
ATOM 1427 C CA . GLU A 1 194 ? 14.414 -0.887 -25.135 1.00 97.62 194 GLU A CA 1
ATOM 1428 C C . GLU A 1 194 ? 13.500 0.264 -24.716 1.00 97.62 194 GLU A C 1
ATOM 1430 O O . GLU A 1 194 ? 12.795 0.193 -23.708 1.00 97.62 194 GLU A O 1
ATOM 1435 N N . ASN A 1 195 ? 13.529 1.327 -25.522 1.00 94.69 195 ASN A N 1
ATOM 1436 C CA . ASN A 1 195 ? 12.746 2.547 -25.334 1.00 94.69 195 ASN A CA 1
ATOM 1437 C C . ASN A 1 195 ? 12.853 3.157 -23.914 1.00 94.69 195 ASN A C 1
ATOM 1439 O O . ASN A 1 195 ? 11.859 3.189 -23.188 1.00 94.69 195 ASN A O 1
ATOM 1443 N N . PRO A 1 196 ? 14.035 3.673 -23.510 1.00 95.50 196 PRO A N 1
ATOM 1444 C CA . PRO A 1 196 ? 15.277 3.820 -24.289 1.00 95.50 196 PRO A CA 1
ATOM 1445 C C . PRO A 1 196 ? 16.123 2.540 -24.387 1.00 95.50 196 PRO A C 1
ATOM 1447 O O . PRO A 1 196 ? 16.062 1.683 -23.515 1.00 95.50 196 PRO A O 1
ATOM 1450 N N . MET A 1 197 ? 16.941 2.410 -25.429 1.00 96.44 197 MET A N 1
ATOM 1451 C CA . MET A 1 197 ? 17.827 1.253 -25.605 1.00 96.44 197 MET A CA 1
ATOM 1452 C C . MET A 1 197 ? 18.778 1.076 -24.411 1.00 96.44 197 MET A C 1
ATOM 1454 O O . MET A 1 197 ? 19.435 2.030 -23.998 1.00 96.44 197 MET A O 1
ATOM 1458 N N . ASP A 1 198 ? 18.862 -0.150 -23.895 1.00 95.44 198 ASP A N 1
ATOM 1459 C CA . ASP A 1 198 ? 19.774 -0.574 -22.826 1.00 95.44 198 ASP A CA 1
ATOM 1460 C C . ASP A 1 198 ? 19.601 0.152 -21.471 1.00 95.44 198 ASP A C 1
ATOM 1462 O O . ASP A 1 198 ? 20.563 0.411 -20.747 1.00 95.44 198 ASP A O 1
ATOM 1466 N N . ASN A 1 199 ? 18.362 0.502 -21.114 1.00 95.69 199 ASN A N 1
ATOM 1467 C CA . ASN A 1 199 ? 18.033 1.192 -19.863 1.00 95.69 199 ASN A CA 1
ATOM 1468 C C . ASN A 1 199 ? 17.865 0.246 -18.651 1.00 95.69 199 ASN A C 1
ATOM 1470 O O . ASN A 1 199 ? 17.580 -0.940 -18.808 1.00 95.69 199 ASN A O 1
ATOM 1474 N N . MET A 1 200 ? 17.952 0.802 -17.437 1.00 94.50 200 MET A N 1
ATOM 1475 C CA . MET A 1 200 ? 17.776 0.091 -16.157 1.00 94.50 200 MET A CA 1
ATOM 1476 C C . MET A 1 200 ? 16.449 0.420 -15.443 1.00 94.50 200 MET A C 1
ATOM 1478 O O . MET A 1 200 ? 16.323 0.164 -14.248 1.00 94.50 200 MET A O 1
ATOM 1482 N N . THR A 1 201 ? 15.458 0.989 -16.142 1.00 93.69 201 THR A N 1
ATOM 1483 C CA . THR A 1 201 ? 14.187 1.467 -15.554 1.00 93.69 201 THR A CA 1
ATOM 1484 C C . THR A 1 201 ? 13.495 0.395 -14.713 1.00 93.69 201 THR A C 1
ATOM 1486 O O . THR A 1 201 ? 12.972 0.693 -13.646 1.00 93.69 201 THR A O 1
ATOM 1489 N N . TRP A 1 202 ? 13.536 -0.861 -15.164 1.00 94.62 202 TRP A N 1
ATOM 1490 C CA . TRP A 1 202 ? 12.853 -1.988 -14.524 1.00 94.62 202 TRP A CA 1
ATOM 1491 C C . TRP A 1 202 ? 13.782 -2.842 -13.636 1.00 94.62 202 TRP A C 1
ATOM 1493 O O . TRP A 1 202 ? 13.604 -4.055 -13.509 1.00 94.62 202 TRP A O 1
ATOM 1503 N N . GLY A 1 203 ? 14.830 -2.228 -13.075 1.00 91.38 203 GLY A N 1
ATOM 1504 C CA . GLY A 1 203 ? 15.818 -2.860 -12.187 1.00 91.38 203 GLY A CA 1
ATOM 1505 C C . GLY A 1 203 ? 16.904 -3.682 -12.894 1.00 91.38 203 GLY A C 1
ATOM 1506 O O . GLY A 1 203 ? 17.951 -3.956 -12.314 1.00 91.38 203 GLY A O 1
ATOM 1507 N N . THR A 1 204 ? 16.696 -4.047 -14.159 1.00 94.50 204 THR A N 1
ATOM 1508 C CA . THR A 1 204 ? 17.671 -4.741 -15.009 1.00 94.50 204 THR A CA 1
ATOM 1509 C C . THR A 1 204 ? 17.486 -4.335 -16.466 1.00 94.50 204 THR A C 1
ATOM 1511 O O . THR A 1 204 ? 16.375 -4.039 -16.906 1.00 94.50 204 THR A O 1
ATOM 1514 N N . ASN A 1 205 ? 18.570 -4.378 -17.234 1.00 96.56 205 ASN A N 1
ATOM 1515 C CA . ASN A 1 205 ? 18.573 -4.245 -18.687 1.00 96.56 205 ASN A CA 1
ATOM 1516 C C . ASN A 1 205 ? 18.619 -5.608 -19.404 1.00 96.56 205 ASN A C 1
ATOM 1518 O O . ASN A 1 205 ? 18.684 -5.656 -20.634 1.00 96.56 205 ASN A O 1
ATOM 1522 N N . ARG A 1 206 ? 18.634 -6.724 -18.659 1.00 96.50 206 ARG A N 1
ATOM 1523 C CA . ARG A 1 206 ? 18.831 -8.085 -19.183 1.00 96.50 206 ARG A CA 1
ATOM 1524 C C . ARG A 1 206 ? 17.824 -9.066 -18.587 1.00 96.50 206 ARG A C 1
ATOM 1526 O O . ARG A 1 206 ? 17.758 -9.214 -17.366 1.00 96.50 206 ARG A O 1
ATOM 1533 N N . VAL A 1 207 ? 17.123 -9.811 -19.444 1.00 97.31 207 VAL A N 1
ATOM 1534 C CA . VAL A 1 207 ? 16.329 -10.990 -19.055 1.00 97.31 207 VAL A CA 1
ATOM 1535 C C . VAL A 1 207 ? 16.860 -12.215 -19.783 1.00 97.31 207 VAL A C 1
ATOM 1537 O O . VAL A 1 207 ? 16.653 -12.401 -20.983 1.00 97.31 207 VAL A O 1
ATOM 1540 N N . TRP A 1 208 ? 17.583 -13.043 -19.039 1.00 94.88 208 TRP A N 1
ATOM 1541 C CA . TRP A 1 208 ? 18.330 -14.165 -19.584 1.00 94.88 208 TRP A CA 1
ATOM 1542 C C . TRP A 1 208 ? 17.499 -15.432 -19.773 1.00 94.88 208 TRP A C 1
ATOM 1544 O O . TRP A 1 208 ? 16.591 -15.721 -18.995 1.00 94.88 208 TRP A O 1
ATOM 1554 N N . LEU A 1 209 ? 17.912 -16.251 -20.741 1.00 94.06 209 LEU A N 1
ATOM 1555 C CA . LEU A 1 209 ? 17.516 -17.656 -20.797 1.00 94.06 209 LEU A CA 1
ATOM 1556 C C . LEU A 1 209 ? 18.055 -18.420 -19.565 1.00 94.06 209 LEU A C 1
ATOM 1558 O O . LEU A 1 209 ? 19.170 -18.130 -19.098 1.00 94.06 209 LEU A O 1
ATOM 1562 N N . PRO A 1 210 ? 17.311 -19.406 -19.037 1.00 92.25 210 PRO A N 1
ATOM 1563 C CA . PRO A 1 210 ? 17.850 -20.406 -18.122 1.00 92.25 210 PRO A CA 1
ATOM 1564 C C . PRO A 1 210 ? 19.028 -21.155 -18.752 1.00 92.25 210 PRO A C 1
ATOM 1566 O O . PRO A 1 210 ? 19.103 -21.317 -19.968 1.00 92.25 210 PRO A O 1
ATOM 1569 N N . GLU A 1 211 ? 19.967 -21.621 -17.929 1.00 92.06 211 GLU A N 1
ATOM 1570 C CA . GLU A 1 211 ? 21.208 -22.243 -18.418 1.00 92.06 211 GLU A CA 1
ATOM 1571 C C . GLU A 1 211 ? 20.969 -23.539 -19.211 1.00 92.06 211 GLU A C 1
ATOM 1573 O O . GLU A 1 211 ? 21.718 -23.838 -20.138 1.00 92.06 211 GLU A O 1
ATOM 1578 N N . ALA A 1 212 ? 19.901 -24.272 -18.888 1.00 91.44 212 ALA A N 1
ATOM 1579 C CA . ALA A 1 212 ? 19.540 -25.524 -19.550 1.00 91.44 212 ALA A CA 1
ATOM 1580 C C . ALA A 1 212 ? 18.769 -25.340 -20.872 1.00 91.44 212 ALA A C 1
ATOM 1582 O O . ALA A 1 212 ? 18.628 -26.304 -21.627 1.00 91.44 212 ALA A O 1
ATOM 1583 N N . ASP A 1 213 ? 18.268 -24.136 -21.157 1.00 93.94 213 ASP A N 1
ATOM 1584 C CA . ASP A 1 213 ? 17.344 -23.917 -22.266 1.00 93.94 213 ASP A CA 1
ATOM 1585 C C . ASP A 1 213 ? 18.071 -23.580 -23.573 1.00 93.94 213 ASP A C 1
ATOM 1587 O O . ASP A 1 213 ? 19.046 -22.822 -23.617 1.00 93.94 213 ASP A O 1
ATOM 1591 N N . ALA A 1 214 ? 17.544 -24.129 -24.669 1.00 96.19 214 ALA A N 1
ATOM 1592 C CA . ALA A 1 214 ? 18.001 -23.871 -26.026 1.00 96.19 214 ALA A CA 1
ATOM 1593 C C . ALA A 1 214 ? 16.804 -23.660 -26.963 1.00 96.19 214 ALA A C 1
ATOM 1595 O O . ALA A 1 214 ? 15.929 -24.520 -27.073 1.00 96.19 214 ALA A O 1
ATOM 1596 N N . VAL A 1 215 ? 16.775 -22.529 -27.669 1.00 97.81 215 VAL A N 1
ATOM 1597 C CA . VAL A 1 215 ? 15.678 -22.163 -28.578 1.00 97.81 215 VAL A CA 1
ATOM 1598 C C . VAL A 1 215 ? 16.141 -22.335 -30.019 1.00 97.81 215 VAL A C 1
ATOM 1600 O O . VAL A 1 215 ? 16.802 -21.464 -30.587 1.00 97.81 215 VAL A O 1
ATOM 1603 N N . ALA A 1 216 ? 15.824 -23.488 -30.604 1.00 97.50 216 ALA A N 1
ATOM 1604 C CA . ALA A 1 216 ? 16.191 -23.815 -31.980 1.00 97.50 216 ALA A CA 1
ATOM 1605 C C . ALA A 1 216 ? 15.491 -22.899 -33.011 1.00 97.50 216 ALA A C 1
ATOM 1607 O O . ALA A 1 216 ? 14.415 -22.361 -32.720 1.00 97.50 216 ALA A O 1
ATOM 1608 N N . PRO A 1 217 ? 16.044 -22.763 -34.232 1.00 97.81 217 PRO A N 1
ATOM 1609 C CA . PRO A 1 217 ? 15.362 -22.133 -35.359 1.00 97.81 217 PRO A CA 1
ATOM 1610 C C . PRO A 1 217 ? 13.912 -22.605 -35.518 1.00 97.81 217 PRO A C 1
ATOM 1612 O O . PRO A 1 217 ? 13.613 -23.800 -35.498 1.00 97.81 217 PRO A O 1
ATOM 1615 N N . GLY A 1 218 ? 12.990 -21.657 -35.661 1.00 96.75 218 GLY A N 1
ATOM 1616 C CA . GLY A 1 218 ? 11.556 -21.902 -35.801 1.00 96.75 218 GLY A CA 1
ATOM 1617 C C . GLY A 1 218 ? 10.790 -22.112 -34.490 1.00 96.75 218 GLY A C 1
ATOM 1618 O O . GLY A 1 218 ? 9.555 -22.062 -34.539 1.00 96.75 218 GLY A O 1
ATOM 1619 N N . ALA A 1 219 ? 11.466 -22.306 -33.351 1.00 97.81 219 ALA A N 1
ATOM 1620 C CA . ALA A 1 219 ? 10.842 -22.494 -32.041 1.00 97.81 219 ALA A CA 1
ATOM 1621 C C . ALA A 1 219 ? 10.468 -21.161 -31.369 1.00 97.81 219 ALA A C 1
ATOM 1623 O O . ALA A 1 219 ? 11.069 -20.119 -31.629 1.00 97.81 219 ALA A O 1
ATOM 1624 N N . SER A 1 220 ? 9.470 -21.203 -30.485 1.00 97.94 220 SER A N 1
ATOM 1625 C CA . SER A 1 220 ? 9.079 -20.079 -29.630 1.00 97.94 220 SER A CA 1
ATOM 1626 C C . SER A 1 220 ? 9.520 -20.308 -28.194 1.00 97.94 220 SER A C 1
ATOM 1628 O O . SER A 1 220 ? 9.536 -21.442 -27.723 1.00 97.94 220 SER A O 1
ATOM 1630 N N . TYR A 1 221 ? 9.832 -19.221 -27.498 1.00 98.12 221 TYR A N 1
ATOM 1631 C CA . TYR A 1 221 ? 10.199 -19.233 -26.092 1.00 98.12 221 TYR A CA 1
ATOM 1632 C C . TYR A 1 221 ? 9.528 -18.077 -25.353 1.00 98.12 221 TYR A C 1
ATOM 1634 O O . TYR A 1 221 ? 9.465 -16.959 -25.869 1.00 98.12 221 TYR A O 1
ATOM 1642 N N . THR A 1 222 ? 9.033 -18.360 -24.147 1.00 98.00 222 THR A N 1
ATOM 1643 C CA . THR A 1 222 ? 8.432 -17.368 -23.251 1.00 98.00 222 THR A CA 1
ATOM 1644 C C . THR A 1 222 ? 9.406 -17.040 -22.132 1.00 98.00 222 THR A C 1
ATOM 1646 O O . THR A 1 222 ? 9.647 -17.851 -21.240 1.00 98.00 222 THR A O 1
ATOM 1649 N N . PHE A 1 223 ? 9.935 -15.824 -22.163 1.00 97.75 223 PHE A N 1
ATOM 1650 C CA . PHE A 1 223 ? 10.711 -15.250 -21.078 1.00 97.75 223 PHE A CA 1
ATOM 1651 C C . PHE A 1 223 ? 9.777 -14.898 -19.927 1.00 97.75 223 PHE A C 1
ATOM 1653 O O . PHE A 1 223 ? 8.845 -14.119 -20.112 1.00 97.75 223 PHE A O 1
ATOM 1660 N N . ARG A 1 224 ? 10.041 -15.470 -18.752 1.00 95.62 224 ARG A N 1
ATOM 1661 C CA . ARG A 1 224 ? 9.354 -15.154 -17.498 1.00 95.62 224 ARG A CA 1
ATOM 1662 C C . ARG A 1 224 ? 10.341 -14.477 -16.566 1.00 95.62 224 ARG A C 1
ATOM 1664 O O . ARG A 1 224 ? 11.397 -15.045 -16.290 1.00 95.62 224 ARG A O 1
ATOM 1671 N N . ALA A 1 225 ? 10.008 -13.282 -16.104 1.00 92.62 225 ALA A N 1
ATOM 1672 C CA . ALA A 1 225 ? 10.850 -12.534 -15.184 1.00 92.62 225 ALA A CA 1
ATOM 1673 C C . ALA A 1 225 ? 10.008 -11.784 -14.159 1.00 92.62 225 ALA A C 1
ATOM 1675 O O . ALA A 1 225 ? 8.893 -11.356 -14.448 1.00 92.62 225 ALA A O 1
ATOM 1676 N N . THR A 1 226 ? 10.585 -11.592 -12.979 1.00 93.94 226 THR A N 1
ATOM 1677 C CA . THR A 1 226 ? 10.078 -10.659 -11.977 1.00 93.94 226 THR A CA 1
ATOM 1678 C C . THR A 1 226 ? 11.013 -9.461 -11.975 1.00 93.94 226 THR A C 1
ATOM 1680 O O . THR A 1 226 ? 12.137 -9.553 -11.486 1.00 93.94 226 THR A O 1
ATOM 1683 N N . LEU A 1 227 ? 10.575 -8.376 -12.606 1.00 94.81 227 LEU A N 1
ATOM 1684 C CA . LEU A 1 227 ? 11.317 -7.120 -12.707 1.00 94.81 227 LEU A CA 1
ATOM 1685 C C . LEU A 1 227 ? 11.002 -6.217 -11.507 1.00 94.81 227 LEU A C 1
ATOM 1687 O O . LEU A 1 227 ? 10.096 -6.524 -10.738 1.00 94.81 227 LEU A O 1
ATOM 1691 N N . THR A 1 228 ? 11.708 -5.099 -11.349 1.00 88.31 228 THR A N 1
ATOM 1692 C CA . THR A 1 228 ? 11.475 -4.157 -10.239 1.00 88.31 228 THR A CA 1
ATOM 1693 C C . THR A 1 228 ? 10.954 -2.836 -10.783 1.00 88.31 228 THR A C 1
ATOM 1695 O O . THR A 1 228 ? 11.592 -2.239 -11.647 1.00 88.31 228 THR A O 1
ATOM 1698 N N . ALA A 1 229 ? 9.798 -2.373 -10.306 1.00 88.75 229 ALA A N 1
ATOM 1699 C CA . ALA A 1 229 ? 9.257 -1.081 -10.716 1.00 88.75 229 ALA A CA 1
ATOM 1700 C C . ALA A 1 229 ? 10.159 0.089 -10.259 1.00 88.75 229 ALA A C 1
ATOM 1702 O O . ALA A 1 229 ? 10.741 0.014 -9.173 1.00 88.75 229 ALA A O 1
ATOM 1703 N N . PRO A 1 230 ? 10.245 1.190 -11.033 1.00 87.06 230 PRO A N 1
ATOM 1704 C CA . PRO A 1 230 ? 10.875 2.434 -10.592 1.00 87.06 230 PRO A CA 1
ATOM 1705 C C . PRO A 1 230 ? 10.413 2.887 -9.199 1.00 87.06 230 PRO A C 1
ATOM 1707 O O . PRO A 1 230 ? 9.259 2.688 -8.821 1.00 87.06 230 PRO A O 1
ATOM 1710 N N . ALA A 1 231 ? 11.308 3.530 -8.445 1.00 75.69 231 ALA A N 1
ATOM 1711 C CA . ALA A 1 231 ? 10.982 4.120 -7.140 1.00 75.69 231 ALA A CA 1
ATOM 1712 C C . ALA A 1 231 ? 10.189 5.435 -7.261 1.00 75.69 231 ALA A C 1
ATOM 1714 O O . ALA A 1 231 ? 9.519 5.853 -6.322 1.00 75.69 231 ALA A O 1
ATOM 1715 N N . VAL A 1 232 ? 10.251 6.082 -8.425 1.00 76.50 232 VAL A N 1
ATOM 1716 C CA . VAL A 1 232 ? 9.539 7.331 -8.703 1.00 76.50 232 VAL A CA 1
ATOM 1717 C C . VAL A 1 232 ? 8.227 7.014 -9.416 1.00 76.50 232 VAL A C 1
ATOM 1719 O O . VAL A 1 232 ? 8.170 6.153 -10.293 1.00 76.50 232 VAL A O 1
ATOM 1722 N N . GLU A 1 233 ? 7.160 7.701 -9.020 1.00 79.38 233 GLU A N 1
ATOM 1723 C CA . GLU A 1 233 ? 5.853 7.583 -9.662 1.00 79.38 233 GLU A CA 1
ATOM 1724 C C . GLU A 1 233 ? 5.863 8.198 -11.060 1.00 79.38 233 GLU A C 1
ATOM 1726 O O . GLU A 1 233 ? 6.517 9.208 -11.326 1.00 79.38 233 GLU A O 1
ATOM 1731 N N . GLY A 1 234 ? 5.092 7.607 -11.965 1.00 84.00 234 GLY A N 1
ATOM 1732 C CA . GLY A 1 234 ? 4.992 8.108 -13.324 1.00 84.00 234 GLY A CA 1
ATOM 1733 C C . GLY A 1 234 ? 4.611 7.040 -14.328 1.00 84.00 234 GLY A C 1
ATOM 1734 O O . GLY A 1 234 ? 4.324 5.894 -13.996 1.00 84.00 234 GLY A O 1
ATOM 1735 N N . ILE A 1 235 ? 4.606 7.434 -15.595 1.00 94.00 235 ILE A N 1
ATOM 1736 C CA . ILE A 1 235 ? 4.322 6.532 -16.708 1.00 94.00 235 ILE A CA 1
ATOM 1737 C C . ILE A 1 235 ? 5.642 6.208 -17.394 1.00 94.00 235 ILE A C 1
ATOM 1739 O O . ILE A 1 235 ? 6.291 7.107 -17.930 1.00 94.00 235 ILE A O 1
ATOM 1743 N N . TYR A 1 236 ? 5.997 4.928 -17.410 1.00 96.19 236 TYR A N 1
ATOM 1744 C CA . TYR A 1 236 ? 7.253 4.428 -17.955 1.00 96.19 236 TYR A CA 1
ATOM 1745 C C . TYR A 1 236 ? 7.001 3.552 -19.178 1.00 96.19 236 TYR A C 1
ATOM 1747 O O . TYR A 1 236 ? 6.066 2.747 -19.207 1.00 96.19 236 TYR A O 1
ATOM 1755 N N . ASP A 1 237 ? 7.843 3.712 -20.194 1.00 97.56 237 ASP A N 1
ATOM 1756 C CA . ASP A 1 237 ? 7.843 2.838 -21.358 1.00 97.56 237 ASP A CA 1
ATOM 1757 C C . ASP A 1 237 ? 8.428 1.460 -20.999 1.00 97.56 237 ASP A C 1
ATOM 1759 O O . ASP A 1 237 ? 9.392 1.318 -20.238 1.00 97.56 237 ASP A O 1
ATOM 1763 N N . PHE A 1 238 ? 7.800 0.422 -21.538 1.00 98.25 238 PHE A N 1
ATOM 1764 C CA . PHE A 1 238 ? 8.185 -0.968 -21.368 1.00 98.25 238 PHE A CA 1
ATOM 1765 C C . PHE A 1 238 ? 8.279 -1.616 -22.743 1.00 98.25 238 PHE A C 1
ATOM 1767 O O . PHE A 1 238 ? 7.265 -1.946 -23.369 1.00 98.25 238 PHE A O 1
ATOM 1774 N N . GLN A 1 239 ? 9.510 -1.802 -23.212 1.00 98.50 239 GLN A N 1
ATOM 1775 C CA . GLN A 1 239 ? 9.801 -2.452 -24.478 1.00 98.50 239 GLN A CA 1
ATOM 1776 C C . GLN A 1 239 ? 11.080 -3.281 -24.368 1.00 98.50 239 GLN A C 1
ATOM 1778 O O . GLN A 1 239 ? 11.999 -2.934 -23.631 1.00 98.50 239 GLN A O 1
ATOM 1783 N N . TRP A 1 240 ? 11.127 -4.391 -25.100 1.00 98.50 240 TRP A N 1
ATOM 1784 C CA . TRP A 1 240 ? 12.243 -5.332 -25.089 1.00 98.50 240 TRP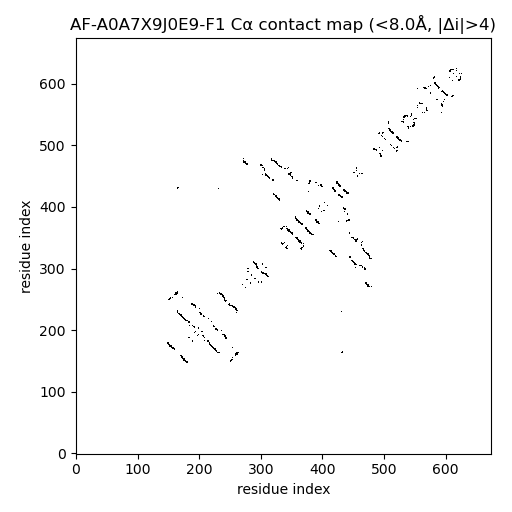 A CA 1
ATOM 1785 C C . TRP A 1 240 ? 12.544 -5.834 -26.495 1.00 98.50 240 TRP A C 1
ATOM 1787 O O . TRP A 1 240 ? 11.667 -5.868 -27.362 1.00 98.50 240 TRP A O 1
ATOM 1797 N N . ARG A 1 241 ? 13.783 -6.265 -26.716 1.00 98.38 241 ARG A N 1
ATOM 1798 C CA . ARG A 1 241 ? 14.233 -6.848 -27.983 1.00 98.38 241 ARG A CA 1
ATOM 1799 C C . ARG A 1 241 ? 15.293 -7.917 -27.738 1.00 98.38 241 ARG A C 1
ATOM 1801 O O . ARG A 1 241 ? 16.007 -7.857 -26.743 1.00 98.38 241 ARG A O 1
ATOM 1808 N N . MET A 1 242 ? 15.398 -8.899 -28.632 1.00 98.25 242 MET A N 1
ATOM 1809 C CA . MET A 1 242 ? 16.456 -9.907 -28.546 1.00 98.25 242 MET A CA 1
ATOM 1810 C C . MET A 1 242 ? 17.842 -9.283 -28.769 1.00 98.25 242 MET A C 1
ATOM 1812 O O . MET A 1 242 ? 18.047 -8.492 -29.694 1.00 98.25 242 MET A O 1
ATOM 1816 N N . LEU A 1 243 ? 18.793 -9.675 -27.924 1.00 97.88 243 LEU A N 1
ATOM 1817 C CA . LEU A 1 243 ? 20.189 -9.252 -27.953 1.00 97.88 243 LEU A CA 1
ATOM 1818 C C . LEU A 1 243 ? 21.089 -10.480 -27.774 1.00 97.88 243 LEU A C 1
ATOM 1820 O O . LEU A 1 243 ? 20.817 -11.356 -26.950 1.00 97.88 243 LEU A O 1
ATOM 1824 N N . GLN A 1 244 ? 22.160 -10.529 -28.562 1.00 97.19 244 GLN A N 1
ATOM 1825 C CA . GLN A 1 244 ? 23.307 -11.393 -28.318 1.00 97.19 244 GLN A CA 1
ATOM 1826 C C . GLN A 1 244 ? 24.472 -10.543 -27.801 1.00 97.19 244 GLN A C 1
ATOM 1828 O O . GLN A 1 244 ? 24.927 -9.623 -28.488 1.00 97.19 244 GLN A O 1
ATOM 1833 N N . GLU A 1 245 ? 24.948 -10.834 -26.591 1.00 93.94 245 GLU A N 1
ATOM 1834 C CA . GLU A 1 245 ? 25.950 -10.010 -25.910 1.00 93.94 245 GLU A CA 1
ATOM 1835 C C . GLU A 1 245 ? 27.200 -9.763 -26.745 1.00 93.94 245 GLU A C 1
ATOM 1837 O O . GLU A 1 245 ? 27.785 -10.694 -27.291 1.00 93.94 245 GLU A O 1
ATOM 1842 N N . ALA A 1 246 ? 27.616 -8.495 -26.811 1.00 91.44 246 ALA A N 1
ATOM 1843 C CA . ALA A 1 246 ? 28.776 -8.036 -27.575 1.00 91.44 246 ALA A CA 1
ATOM 1844 C C . ALA A 1 246 ? 28.749 -8.380 -29.082 1.00 91.44 246 ALA A C 1
ATOM 1846 O O . ALA A 1 246 ? 29.758 -8.187 -29.761 1.00 91.44 246 ALA A O 1
ATOM 1847 N N . VAL A 1 247 ? 27.609 -8.841 -29.611 1.00 95.12 247 VAL A N 1
ATOM 1848 C CA . VAL A 1 247 ? 27.425 -9.156 -31.031 1.00 95.12 247 VAL A CA 1
ATOM 1849 C C . VAL A 1 247 ? 26.434 -8.183 -31.661 1.00 95.12 247 VAL A C 1
ATOM 1851 O O . VAL A 1 247 ? 26.852 -7.305 -32.414 1.00 95.12 247 VAL A O 1
ATOM 1854 N N . GLU A 1 248 ? 25.135 -8.297 -31.366 1.00 95.88 248 GLU A N 1
ATOM 1855 C CA . GLU A 1 248 ? 24.111 -7.485 -32.035 1.00 95.88 248 GLU A CA 1
ATOM 1856 C C . GLU A 1 248 ? 22.739 -7.493 -31.347 1.00 95.88 248 GLU A C 1
ATOM 1858 O O . GLU A 1 248 ? 22.350 -8.455 -30.683 1.00 95.88 248 GLU A O 1
ATOM 1863 N N . TRP A 1 249 ? 21.961 -6.442 -31.613 1.00 97.25 249 TRP A N 1
ATOM 1864 C CA . TRP A 1 249 ? 20.524 -6.380 -31.342 1.00 97.25 249 TRP A CA 1
ATOM 1865 C C . TRP A 1 249 ? 19.753 -6.810 -32.587 1.00 97.25 249 TRP A C 1
ATOM 1867 O O . TRP A 1 249 ? 19.936 -6.219 -33.655 1.00 97.25 249 TRP A O 1
ATOM 1877 N N . PHE A 1 250 ? 18.856 -7.787 -32.466 1.00 97.94 250 PHE A N 1
ATOM 1878 C CA . PHE A 1 250 ? 18.255 -8.432 -33.633 1.00 97.94 250 PHE A CA 1
ATOM 1879 C C . PHE A 1 250 ? 16.754 -8.698 -33.492 1.00 97.94 250 PHE A C 1
ATOM 1881 O O . PHE A 1 250 ? 16.170 -8.654 -32.410 1.00 97.94 250 PHE A O 1
ATOM 1888 N N . GLY A 1 251 ? 16.112 -8.942 -34.636 1.00 97.19 251 GLY A N 1
ATOM 1889 C CA . GLY A 1 251 ? 14.677 -9.199 -34.739 1.00 97.19 251 GLY A CA 1
ATOM 1890 C C . GLY A 1 251 ? 13.776 -8.030 -34.348 1.00 97.19 251 GLY A C 1
ATOM 1891 O O . GLY A 1 251 ? 14.219 -6.880 -34.260 1.00 97.19 251 GLY A O 1
ATOM 1892 N N . ALA A 1 252 ? 12.491 -8.330 -34.175 1.00 97.69 252 ALA A N 1
ATOM 1893 C CA . ALA A 1 252 ? 11.443 -7.365 -33.871 1.00 97.69 252 ALA A CA 1
ATOM 1894 C C . ALA A 1 252 ? 11.487 -6.880 -32.413 1.00 97.69 252 ALA A C 1
ATOM 1896 O O . ALA A 1 252 ? 11.855 -7.619 -31.502 1.00 97.69 252 ALA A O 1
ATOM 1897 N N . TYR A 1 253 ? 11.036 -5.646 -32.194 1.00 98.44 253 TYR A N 1
ATOM 1898 C CA . TYR A 1 253 ? 10.734 -5.136 -30.859 1.00 98.44 253 TYR A CA 1
ATOM 1899 C C . TYR A 1 253 ? 9.463 -5.792 -30.309 1.00 98.44 253 TYR A C 1
ATOM 1901 O O . TYR A 1 253 ? 8.542 -6.111 -31.068 1.00 98.44 253 TYR A O 1
ATOM 1909 N N . SER A 1 254 ? 9.375 -5.919 -28.986 1.00 98.50 254 SER A N 1
ATOM 1910 C CA . SER A 1 254 ? 8.100 -6.162 -28.317 1.00 98.50 254 SER A CA 1
ATOM 1911 C C . SER A 1 254 ? 7.148 -4.979 -28.518 1.00 98.50 254 SER A C 1
ATOM 1913 O O . SER A 1 254 ? 7.546 -3.880 -28.927 1.00 98.50 254 SER A O 1
ATOM 1915 N N . THR A 1 255 ? 5.864 -5.182 -28.218 1.00 98.00 255 THR A N 1
ATOM 1916 C CA . THR A 1 255 ? 4.925 -4.053 -28.185 1.00 98.00 255 THR A CA 1
ATOM 1917 C C . THR A 1 255 ? 5.306 -3.126 -27.034 1.00 98.00 255 THR A C 1
ATOM 1919 O O . THR A 1 255 ? 5.438 -3.587 -25.901 1.00 98.00 255 THR A O 1
ATOM 1922 N N . ASN A 1 256 ? 5.472 -1.833 -27.318 1.00 97.75 256 ASN A N 1
ATOM 1923 C CA . ASN A 1 256 ? 5.727 -0.841 -26.278 1.00 97.75 256 ASN A CA 1
ATOM 1924 C C . ASN A 1 256 ? 4.471 -0.654 -25.417 1.00 97.75 256 ASN A C 1
ATOM 1926 O O . ASN A 1 256 ? 3.419 -0.276 -25.940 1.00 97.75 256 ASN A O 1
ATOM 1930 N N . LEU A 1 257 ? 4.581 -0.907 -24.115 1.00 97.81 257 LEU A N 1
ATOM 1931 C CA . LEU A 1 257 ? 3.538 -0.581 -23.143 1.00 97.81 257 LEU A CA 1
ATOM 1932 C C . LEU A 1 257 ? 3.928 0.665 -22.367 1.00 97.81 257 LEU A C 1
ATOM 1934 O O . LEU A 1 257 ? 5.103 0.917 -22.132 1.00 97.81 257 LEU A O 1
ATOM 1938 N N . ARG A 1 258 ? 2.920 1.417 -21.935 1.00 97.06 258 ARG A N 1
ATOM 1939 C CA . ARG A 1 258 ? 3.084 2.539 -21.014 1.00 97.06 258 ARG A CA 1
ATOM 1940 C C . ARG A 1 258 ? 2.547 2.092 -19.662 1.00 97.06 258 ARG A C 1
ATOM 1942 O O . ARG A 1 258 ? 1.334 2.082 -19.475 1.00 97.06 258 ARG A O 1
ATOM 1949 N N . ILE A 1 259 ? 3.442 1.644 -18.788 1.00 95.81 259 ILE A N 1
ATOM 1950 C CA . ILE A 1 259 ? 3.094 1.119 -17.466 1.00 95.81 259 ILE A CA 1
ATOM 1951 C C . ILE A 1 259 ? 3.076 2.276 -16.481 1.00 95.81 259 ILE A C 1
ATOM 1953 O O . ILE A 1 259 ? 4.006 3.082 -16.431 1.00 95.81 259 ILE A O 1
ATOM 1957 N N . GLU A 1 260 ? 2.012 2.358 -15.697 1.00 93.56 260 GLU A N 1
ATOM 1958 C CA . GLU A 1 260 ? 1.867 3.389 -14.684 1.00 93.56 260 GLU A CA 1
ATOM 1959 C C . GLU A 1 260 ? 2.365 2.896 -13.326 1.00 93.56 260 GLU A C 1
ATOM 1961 O O . GLU A 1 260 ? 1.808 1.971 -12.731 1.00 93.56 260 GLU A O 1
ATOM 1966 N N . VAL A 1 261 ? 3.422 3.538 -12.843 1.00 88.56 261 VAL A N 1
ATOM 1967 C CA . VAL A 1 261 ? 3.973 3.355 -11.507 1.00 88.56 261 VAL A CA 1
ATOM 1968 C C . VAL A 1 261 ? 3.271 4.330 -10.574 1.00 88.56 261 VAL A C 1
ATOM 1970 O O . VAL A 1 261 ? 3.359 5.545 -10.760 1.00 88.56 261 VAL A O 1
ATOM 1973 N N . ARG A 1 262 ? 2.553 3.797 -9.589 1.00 80.81 262 ARG A N 1
ATOM 1974 C CA . ARG A 1 262 ? 1.737 4.570 -8.646 1.00 80.81 262 ARG A CA 1
ATOM 1975 C C . ARG A 1 262 ? 2.236 4.386 -7.214 1.00 80.81 262 ARG A C 1
ATOM 1977 O O . ARG A 1 262 ? 2.903 3.396 -6.901 1.00 80.81 262 ARG A O 1
ATOM 1984 N N . ALA A 1 263 ? 1.841 5.295 -6.330 1.00 68.31 263 ALA A N 1
ATOM 1985 C CA . ALA A 1 263 ? 1.823 5.018 -4.900 1.00 68.31 263 ALA A CA 1
ATOM 1986 C C . ALA A 1 263 ? 1.004 3.739 -4.600 1.00 68.31 263 ALA A C 1
ATOM 1988 O O . ALA A 1 263 ? 0.112 3.374 -5.379 1.00 68.31 263 ALA A O 1
ATOM 1989 N N . PRO A 1 264 ? 1.259 3.056 -3.471 1.00 67.81 264 PRO A N 1
ATOM 1990 C CA . PRO A 1 264 ? 0.319 2.093 -2.914 1.00 67.81 264 PRO A CA 1
ATOM 1991 C C . PRO A 1 264 ? -1.062 2.746 -2.775 1.00 67.81 264 PRO A C 1
ATOM 1993 O O . PRO A 1 264 ? -1.173 3.902 -2.365 1.00 67.81 264 PRO A O 1
ATOM 1996 N N . VAL A 1 265 ? -2.120 2.017 -3.127 1.00 63.16 265 VAL A N 1
ATOM 1997 C CA . VAL A 1 265 ? -3.488 2.500 -2.916 1.00 63.16 265 VAL A CA 1
ATOM 1998 C C . VAL A 1 265 ? -3.804 2.385 -1.426 1.00 63.16 265 VAL A C 1
ATOM 2000 O O . VAL A 1 265 ? -3.753 1.290 -0.864 1.00 63.16 265 VAL A O 1
ATOM 2003 N N . PHE A 1 266 ? -4.142 3.508 -0.796 1.00 71.88 266 PHE A N 1
ATOM 2004 C CA . PHE A 1 266 ? -4.702 3.509 0.549 1.00 71.88 266 PHE A CA 1
ATOM 2005 C C . PHE A 1 266 ? -6.156 3.025 0.495 1.00 71.88 266 PHE A C 1
ATOM 2007 O O . PHE A 1 266 ? -6.987 3.595 -0.211 1.00 71.88 266 PHE A O 1
ATOM 2014 N N . ALA A 1 267 ? -6.448 1.941 1.203 1.00 74.19 267 ALA A N 1
ATOM 2015 C CA . ALA A 1 267 ? -7.748 1.280 1.235 1.00 74.19 267 ALA A CA 1
ATOM 2016 C C . ALA A 1 267 ? -7.924 0.514 2.551 1.00 74.19 267 ALA A C 1
ATOM 2018 O O . ALA A 1 267 ? -7.281 -0.510 2.752 1.00 74.19 267 ALA A O 1
ATOM 2019 N N . CYS A 1 268 ? -8.777 0.985 3.447 1.00 75.12 268 CYS A N 1
ATOM 2020 C CA . CYS A 1 268 ? -9.085 0.222 4.654 1.00 75.12 268 CYS A CA 1
ATOM 2021 C C . CYS A 1 268 ? -9.773 -1.092 4.272 1.00 75.12 268 CYS A C 1
ATOM 2023 O O . CYS A 1 268 ? -10.726 -1.067 3.486 1.00 75.12 268 CYS A O 1
ATOM 2025 N N . ASP A 1 269 ? -9.306 -2.217 4.804 1.00 72.31 269 ASP A N 1
ATOM 2026 C CA . ASP A 1 269 ? -9.969 -3.514 4.624 1.00 72.31 269 ASP A CA 1
ATOM 2027 C C . ASP A 1 269 ? -10.796 -3.933 5.852 1.00 72.31 269 ASP A C 1
ATOM 2029 O O . ASP A 1 269 ? -11.467 -4.967 5.821 1.00 72.31 269 ASP A O 1
ATOM 2033 N N . GLY A 1 270 ? -10.811 -3.085 6.888 1.00 72.75 270 GLY A N 1
ATOM 2034 C CA . GLY A 1 270 ? -11.585 -3.273 8.114 1.00 72.75 270 GLY A CA 1
ATOM 2035 C C . GLY A 1 270 ? -10.862 -4.140 9.135 1.00 72.75 270 GLY A C 1
ATOM 2036 O O . GLY A 1 270 ? -11.482 -4.628 10.072 1.00 72.75 270 GLY A O 1
ATOM 2037 N N . THR A 1 271 ? -9.569 -4.373 8.928 1.00 71.25 271 THR A N 1
ATOM 2038 C CA . THR A 1 271 ? -8.762 -5.264 9.757 1.00 71.25 271 THR A CA 1
ATOM 2039 C C . THR A 1 271 ? -7.739 -4.516 10.596 1.00 71.25 271 THR A C 1
ATOM 2041 O O . THR A 1 271 ? -7.062 -5.110 11.434 1.00 71.25 271 THR A O 1
ATOM 2044 N N . GLU A 1 272 ? -7.620 -3.218 10.340 1.00 85.06 272 GLU A N 1
ATOM 2045 C CA . GLU A 1 272 ? -6.803 -2.271 11.069 1.00 85.06 272 GLU A CA 1
ATOM 2046 C C . GLU A 1 272 ? -7.416 -1.931 12.434 1.00 85.06 272 GLU A C 1
ATOM 2048 O O . GLU A 1 272 ? -8.615 -1.689 12.546 1.00 85.06 272 GLU A O 1
ATOM 2053 N N . THR A 1 273 ? -6.572 -1.785 13.456 1.00 87.31 273 THR A N 1
ATOM 2054 C CA . THR A 1 273 ? -6.939 -1.114 14.715 1.00 87.31 273 THR A CA 1
ATOM 2055 C C . THR A 1 273 ? -7.285 0.357 14.469 1.00 87.31 273 THR A C 1
ATOM 2057 O O . THR A 1 273 ? -8.189 0.905 15.093 1.00 87.31 273 THR A O 1
ATOM 2060 N N . LEU A 1 274 ? -6.580 1.006 13.537 1.00 90.75 274 LEU A N 1
ATOM 2061 C CA . LEU A 1 274 ? -6.876 2.363 13.085 1.00 90.75 274 LEU A CA 1
ATOM 2062 C C . LEU A 1 274 ? -6.640 2.464 11.581 1.00 90.75 274 LEU A C 1
ATOM 2064 O O . LEU A 1 274 ? -5.557 2.129 11.113 1.00 90.75 274 LEU A O 1
ATOM 2068 N N . CYS A 1 275 ? -7.617 2.976 10.833 1.00 90.19 275 CYS A N 1
ATOM 2069 C CA . CYS A 1 275 ? -7.451 3.283 9.415 1.00 90.19 275 CYS A CA 1
ATOM 2070 C C . CYS A 1 275 ? -8.053 4.645 9.080 1.00 90.19 275 CYS A C 1
ATOM 2072 O O . CYS A 1 275 ? -9.261 4.853 9.200 1.00 90.19 275 CYS A O 1
ATOM 2074 N N . LEU A 1 276 ? -7.203 5.588 8.675 1.00 91.69 276 LEU A N 1
ATOM 2075 C CA . LEU A 1 276 ? -7.580 6.982 8.480 1.00 91.69 276 LEU A CA 1
ATOM 2076 C C . LEU A 1 276 ? -6.871 7.622 7.292 1.00 91.69 276 LEU A C 1
ATOM 2078 O O . LEU A 1 276 ? -5.643 7.628 7.202 1.00 91.69 276 LEU A O 1
ATOM 2082 N N . ASP A 1 277 ? -7.652 8.301 6.457 1.00 89.19 277 ASP A N 1
ATOM 2083 C CA . ASP A 1 277 ? -7.109 9.390 5.657 1.00 89.19 277 ASP A CA 1
ATOM 2084 C C . ASP A 1 277 ? -7.048 10.659 6.525 1.00 89.19 277 ASP A C 1
ATOM 2086 O O . ASP A 1 277 ? -8.072 11.210 6.938 1.00 89.19 277 ASP A O 1
ATOM 2090 N N . LEU A 1 278 ? -5.834 11.119 6.836 1.00 90.88 278 LEU A N 1
ATOM 2091 C CA . LEU A 1 278 ? -5.561 12.228 7.759 1.00 90.88 278 LEU A CA 1
ATOM 2092 C C . LEU A 1 278 ? -5.812 13.607 7.122 1.00 90.88 278 LEU A C 1
ATOM 2094 O O . LEU A 1 278 ? -5.023 14.538 7.271 1.00 90.88 278 LEU A O 1
ATOM 2098 N N . THR A 1 279 ? -6.920 13.765 6.404 1.00 88.50 279 THR A N 1
ATOM 2099 C CA . THR A 1 279 ? -7.297 15.005 5.705 1.00 88.50 279 THR A CA 1
ATOM 2100 C C . THR A 1 279 ? -8.324 15.843 6.465 1.00 88.50 279 THR A C 1
ATOM 2102 O O . THR A 1 279 ? -8.577 16.991 6.093 1.00 88.50 279 THR A O 1
ATOM 2105 N N . SER A 1 280 ? -8.897 15.329 7.561 1.00 91.44 280 SER A N 1
ATOM 2106 C CA . SER A 1 280 ? -9.826 16.096 8.398 1.00 91.44 280 SER A CA 1
ATOM 2107 C C . SER A 1 280 ? -9.791 15.714 9.879 1.00 91.44 280 SER A C 1
ATOM 2109 O O . SER A 1 280 ? -9.710 14.539 10.230 1.00 91.44 280 SER A O 1
ATOM 2111 N N . ALA A 1 281 ? -9.963 16.717 10.746 1.00 92.00 281 ALA A N 1
ATOM 2112 C CA . ALA A 1 281 ? -10.124 16.513 12.186 1.00 92.00 281 ALA A CA 1
ATOM 2113 C C . ALA A 1 281 ? -11.362 15.665 12.523 1.00 92.00 281 ALA A C 1
ATOM 2115 O O . ALA A 1 281 ? -11.326 14.865 13.446 1.00 92.00 281 ALA A O 1
ATOM 2116 N N . ALA A 1 282 ? -12.440 15.783 11.741 1.00 89.75 282 ALA A N 1
ATOM 2117 C CA . ALA A 1 282 ? -13.661 15.013 11.965 1.00 89.75 282 ALA A CA 1
ATOM 2118 C C . ALA A 1 282 ? -13.443 13.497 11.808 1.00 89.75 282 ALA A C 1
ATOM 2120 O O . ALA A 1 282 ? -14.029 12.720 12.555 1.00 89.75 282 ALA A O 1
ATOM 2121 N N . ALA A 1 283 ? -12.599 13.071 10.859 1.00 87.94 283 ALA A N 1
ATOM 2122 C CA . ALA A 1 283 ? -12.247 11.658 10.701 1.00 87.94 283 ALA A CA 1
ATOM 2123 C C . ALA A 1 283 ? -11.447 11.141 11.907 1.00 87.94 283 ALA A C 1
ATOM 2125 O O . ALA A 1 283 ? -11.704 10.047 12.401 1.00 87.94 283 ALA A O 1
ATOM 2126 N N . VAL A 1 284 ? -10.533 11.966 12.422 1.00 92.88 284 VAL A N 1
ATOM 2127 C CA . VAL A 1 284 ? -9.767 11.668 13.636 1.00 92.88 284 VAL A CA 1
ATOM 2128 C C . VAL A 1 284 ? -10.687 11.536 14.849 1.00 92.88 284 VAL A C 1
ATOM 2130 O O . VAL A 1 284 ? -10.654 10.513 15.526 1.00 92.88 284 VAL A O 1
ATOM 2133 N N . GLU A 1 285 ? -11.568 12.507 15.083 1.00 91.56 285 GLU A N 1
ATOM 2134 C CA . GLU A 1 285 ? -12.531 12.463 16.191 1.00 91.56 285 GLU A CA 1
ATOM 2135 C C . GLU A 1 285 ? -13.457 11.239 16.095 1.00 91.56 285 GLU A C 1
ATOM 2137 O O . GLU A 1 285 ? -13.734 10.588 17.100 1.00 91.56 285 GLU A O 1
ATOM 2142 N N . ALA A 1 286 ? -13.896 10.876 14.883 1.00 87.44 286 ALA A N 1
ATOM 2143 C CA . ALA A 1 286 ? -14.730 9.694 14.654 1.00 87.44 286 ALA A CA 1
ATOM 2144 C C . ALA A 1 286 ? -14.013 8.370 14.974 1.00 87.44 286 ALA A C 1
ATOM 2146 O O . ALA A 1 286 ? -14.676 7.395 15.316 1.00 87.44 286 ALA A O 1
ATOM 2147 N N . SER A 1 287 ? -12.681 8.344 14.897 1.00 88.81 287 SER A N 1
ATOM 2148 C CA . SER A 1 287 ? -11.858 7.198 15.311 1.00 88.81 287 SER A CA 1
ATOM 2149 C C . SER A 1 287 ? -11.497 7.180 16.801 1.00 88.81 287 SER A C 1
ATOM 2151 O O . SER A 1 287 ? -10.701 6.350 17.220 1.00 88.81 287 SER A O 1
ATOM 2153 N N . GLY A 1 288 ? -12.031 8.112 17.599 1.00 90.75 288 GLY A N 1
ATOM 2154 C CA . GLY A 1 288 ? -11.679 8.257 19.016 1.00 90.75 288 GLY A CA 1
ATOM 2155 C C . GLY A 1 288 ? -10.389 9.044 19.273 1.00 90.75 288 GLY A C 1
ATOM 2156 O O . GLY A 1 288 ? -9.962 9.148 20.418 1.00 90.75 288 GLY A O 1
ATOM 2157 N N . GLY A 1 289 ? -9.783 9.622 18.233 1.00 92.88 289 GLY A N 1
ATOM 2158 C CA . GLY A 1 289 ? -8.586 10.448 18.355 1.00 92.88 289 GLY A CA 1
ATOM 2159 C C . GLY A 1 289 ? -8.880 11.871 18.824 1.00 92.88 289 GLY A C 1
ATOM 2160 O O . GLY A 1 289 ? -9.944 12.437 18.565 1.00 92.88 289 GLY A O 1
ATOM 2161 N N . VAL A 1 290 ? -7.894 12.484 19.471 1.00 93.56 290 VAL A N 1
ATOM 2162 C CA . VAL A 1 290 ? -7.928 13.853 19.986 1.00 93.56 290 VAL A CA 1
ATOM 2163 C C . VAL A 1 290 ? -6.858 14.683 19.286 1.00 93.56 290 VAL A C 1
ATOM 2165 O O . VAL A 1 290 ? -5.668 14.388 19.352 1.00 93.56 290 VAL A O 1
ATOM 2168 N N . VAL A 1 291 ? -7.273 15.765 18.626 1.00 92.38 291 VAL A N 1
ATOM 2169 C CA . VAL A 1 291 ? -6.343 16.724 18.013 1.00 92.38 291 VAL A CA 1
ATOM 2170 C C . VAL A 1 291 ? -5.847 17.693 19.089 1.00 92.38 291 VAL A C 1
ATOM 2172 O O . VAL A 1 291 ? -6.587 18.572 19.532 1.00 92.38 291 VAL A O 1
ATOM 2175 N N . VAL A 1 292 ? -4.590 17.546 19.505 1.00 89.12 292 VAL A N 1
ATOM 2176 C CA . VAL A 1 292 ? -3.956 18.375 20.549 1.00 89.12 292 VAL A CA 1
ATOM 2177 C C . VAL A 1 292 ? -3.263 19.604 19.950 1.00 89.12 292 VAL A C 1
ATOM 2179 O O . VAL A 1 292 ? -3.156 20.647 20.597 1.00 89.12 292 VAL A O 1
ATOM 2182 N N . GLY A 1 293 ? -2.855 19.534 18.682 1.00 88.19 293 GLY A N 1
ATOM 2183 C CA . GLY A 1 293 ? -2.359 20.679 17.922 1.00 88.19 293 GLY A CA 1
ATOM 2184 C C . GLY A 1 293 ? -1.960 20.305 16.499 1.00 88.19 293 GLY A C 1
ATOM 2185 O O . GLY A 1 293 ? -1.717 19.142 16.209 1.00 88.19 293 GLY A O 1
ATOM 2186 N N . GLY A 1 294 ? -1.873 21.292 15.608 1.00 88.31 294 GLY A N 1
ATOM 2187 C CA . GLY A 1 294 ? -1.592 21.081 14.184 1.00 88.31 294 GLY A CA 1
ATOM 2188 C C . GLY A 1 294 ? -2.765 21.464 13.286 1.00 88.31 294 GLY A C 1
ATOM 2189 O O . GLY A 1 294 ? -3.827 21.855 13.767 1.00 88.31 294 GLY A O 1
ATOM 2190 N N . ASP A 1 295 ? -2.553 21.356 11.977 1.00 90.38 295 ASP A N 1
ATOM 2191 C CA . ASP A 1 295 ? -3.493 21.801 10.950 1.00 90.38 295 ASP A CA 1
ATOM 2192 C C . ASP A 1 295 ? -3.788 20.693 9.932 1.00 90.38 295 ASP A C 1
ATOM 2194 O O . ASP A 1 295 ? -2.894 19.979 9.473 1.00 90.38 295 ASP A O 1
ATOM 2198 N N . PHE A 1 296 ? -5.051 20.601 9.512 1.00 92.06 296 PHE A N 1
ATOM 2199 C CA . PHE A 1 296 ? -5.481 19.725 8.421 1.00 92.06 296 PHE A CA 1
ATOM 2200 C C . PHE A 1 296 ? -5.580 20.495 7.107 1.00 92.06 296 PHE A C 1
ATOM 2202 O O . PHE A 1 296 ? -6.133 21.595 7.036 1.00 92.06 296 PHE A O 1
ATOM 2209 N N . THR A 1 297 ? -5.082 19.883 6.038 1.00 89.38 297 THR A N 1
ATOM 2210 C CA . THR A 1 297 ? -5.204 20.387 4.668 1.00 89.38 297 THR A CA 1
ATOM 2211 C C . THR A 1 297 ? -5.572 19.248 3.725 1.00 89.38 297 THR A C 1
ATOM 2213 O O . THR A 1 297 ? -5.495 18.079 4.090 1.00 89.38 297 THR A O 1
ATOM 2216 N N . ALA A 1 298 ? -5.880 19.571 2.467 1.00 82.69 298 ALA A N 1
ATOM 2217 C CA . ALA A 1 298 ? -6.034 18.552 1.426 1.00 82.69 298 ALA A CA 1
ATOM 2218 C C . ALA A 1 298 ? -4.755 17.716 1.194 1.00 82.69 298 ALA A C 1
ATOM 2220 O O . ALA A 1 298 ? -4.831 16.652 0.597 1.00 82.69 298 ALA A O 1
ATOM 2221 N N . ALA A 1 299 ? -3.592 18.193 1.654 1.00 82.19 299 ALA A N 1
ATOM 2222 C CA . ALA A 1 299 ? -2.318 17.479 1.594 1.00 82.19 299 ALA A CA 1
ATOM 2223 C C . ALA A 1 299 ? -2.034 16.647 2.864 1.00 82.19 299 ALA A C 1
ATOM 2225 O O . ALA A 1 299 ? -0.904 16.208 3.055 1.00 82.19 299 ALA A O 1
ATOM 2226 N N . GLY A 1 300 ? -3.019 16.494 3.755 1.00 89.75 300 GLY A N 1
ATOM 2227 C CA . GLY A 1 300 ? -2.897 15.756 5.011 1.00 89.75 300 GLY A CA 1
ATOM 2228 C C . GLY A 1 300 ? -2.757 16.628 6.255 1.00 89.75 300 GLY A C 1
ATOM 2229 O O . GLY A 1 300 ? -2.924 17.858 6.212 1.00 89.75 300 GLY A O 1
ATOM 2230 N N . PHE A 1 301 ? -2.438 15.955 7.358 1.00 92.50 301 PHE A N 1
ATOM 2231 C CA . PHE A 1 301 ? -2.270 16.521 8.688 1.00 92.50 301 PHE A CA 1
ATOM 2232 C C . PHE A 1 301 ? -0.830 16.971 8.914 1.00 92.50 301 PHE A C 1
ATOM 2234 O O . PHE A 1 301 ? 0.108 16.205 8.708 1.00 92.50 301 PHE A O 1
ATOM 2241 N N . GLN A 1 302 ? -0.650 18.209 9.362 1.00 89.75 302 GLN A N 1
ATOM 2242 C CA . GLN A 1 302 ? 0.640 18.760 9.751 1.00 89.75 302 GLN A CA 1
ATOM 2243 C C . GLN A 1 302 ? 0.641 19.038 11.260 1.00 89.75 302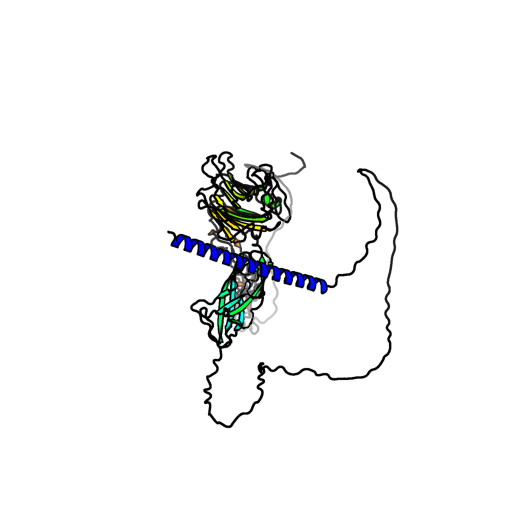 GLN A C 1
ATOM 2245 O O . GLN A 1 302 ? -0.096 19.930 11.690 1.00 89.75 302 GLN A O 1
ATOM 2250 N N . PRO A 1 303 ? 1.460 18.344 12.071 1.00 86.94 303 PRO A N 1
ATOM 2251 C CA . PRO A 1 303 ? 1.567 18.650 13.491 1.00 86.94 303 PRO A CA 1
ATOM 2252 C C . PRO A 1 303 ? 2.134 20.052 13.728 1.00 86.94 303 PRO A C 1
ATOM 2254 O O . PRO A 1 303 ? 2.846 20.620 12.895 1.00 86.94 303 PRO A O 1
ATOM 2257 N N . SER A 1 304 ? 1.841 20.599 14.902 1.00 82.44 304 SER A N 1
ATOM 2258 C CA . SER A 1 304 ? 2.409 21.864 15.375 1.00 82.44 304 SER A CA 1
ATOM 2259 C C . SER A 1 304 ? 3.654 21.635 16.239 1.00 82.44 304 SER A C 1
ATOM 2261 O O . SER A 1 304 ? 3.983 20.511 16.604 1.00 82.44 304 SER A O 1
ATOM 2263 N N . ASP A 1 305 ? 4.324 22.715 16.642 1.00 73.50 305 ASP A N 1
ATOM 2264 C CA . ASP A 1 305 ? 5.456 22.687 17.580 1.00 73.50 305 ASP A CA 1
ATOM 2265 C C . ASP A 1 305 ? 5.061 22.394 19.041 1.00 73.50 305 ASP A C 1
ATOM 2267 O O . ASP A 1 305 ? 5.918 22.428 19.927 1.00 73.50 305 ASP A O 1
ATOM 2271 N N . ARG A 1 306 ? 3.764 22.186 19.302 1.00 73.12 306 ARG A N 1
ATOM 2272 C CA . ARG A 1 306 ? 3.166 21.996 20.634 1.00 73.12 306 ARG A CA 1
ATOM 2273 C C . ARG A 1 306 ? 2.103 20.900 20.676 1.00 73.12 306 ARG A C 1
ATOM 2275 O O . ARG A 1 306 ? 1.360 20.832 21.650 1.00 73.12 306 ARG A O 1
ATOM 2282 N N . GLY A 1 307 ? 1.958 20.109 19.618 1.00 79.44 307 GLY A N 1
ATOM 2283 C CA . GLY A 1 307 ? 0.870 19.141 19.554 1.00 79.44 307 GLY A CA 1
ATOM 2284 C C . GLY A 1 307 ? 0.771 18.414 18.225 1.00 79.44 307 GLY A C 1
ATOM 2285 O O . GLY A 1 307 ? 1.214 18.935 17.196 1.00 79.44 307 GLY A O 1
ATOM 2286 N N . GLY A 1 308 ? 0.149 17.241 18.274 1.00 88.00 308 GLY A N 1
ATOM 2287 C CA . GLY A 1 308 ? -0.237 16.440 17.119 1.00 88.00 308 GLY A CA 1
ATOM 2288 C C . GLY A 1 308 ? -1.633 15.846 17.302 1.00 88.00 308 GLY A C 1
ATOM 2289 O O . GLY A 1 308 ? -2.556 16.541 17.742 1.00 88.00 308 GLY A O 1
ATOM 2290 N N . ILE A 1 309 ? -1.774 14.562 16.981 1.00 91.81 309 ILE A N 1
ATOM 2291 C CA . ILE A 1 309 ? -2.992 13.789 17.242 1.00 91.81 309 ILE A CA 1
ATOM 2292 C C . ILE A 1 309 ? -2.667 12.650 18.194 1.00 91.81 309 ILE A C 1
ATOM 2294 O O . ILE A 1 309 ? -1.676 11.957 17.978 1.00 91.81 309 ILE A O 1
ATOM 2298 N N . ASP A 1 310 ? -3.542 12.442 19.170 1.00 91.44 310 ASP A N 1
ATOM 2299 C CA . ASP A 1 310 ? -3.422 11.414 20.191 1.00 91.44 310 ASP A CA 1
ATOM 2300 C C . ASP A 1 310 ? -4.594 10.427 20.119 1.00 91.44 310 ASP A C 1
ATOM 2302 O O . ASP A 1 310 ? -5.744 10.836 19.969 1.00 91.44 310 ASP A O 1
ATOM 2306 N N . TRP A 1 311 ? -4.314 9.137 20.280 1.00 92.88 311 TRP A N 1
ATOM 2307 C CA . TRP A 1 311 ? -5.303 8.079 20.479 1.00 92.88 311 TRP A CA 1
ATOM 2308 C C . TRP A 1 311 ? -4.970 7.320 21.755 1.00 92.88 311 TRP A C 1
ATOM 2310 O O . TRP A 1 311 ? -3.837 6.876 21.944 1.00 92.88 311 TRP A O 1
ATOM 2320 N N . GLU A 1 312 ? -5.960 7.173 22.626 1.00 90.69 312 GLU A N 1
ATOM 2321 C CA . GLU A 1 312 ? -5.836 6.369 23.836 1.00 90.69 312 GLU A CA 1
ATOM 2322 C C . GLU A 1 312 ? -6.399 4.973 23.570 1.00 90.69 312 GLU A C 1
ATOM 2324 O O . GLU A 1 312 ? -7.544 4.837 23.140 1.00 90.69 312 GLU A O 1
ATOM 2329 N N . PHE A 1 313 ? -5.588 3.948 23.818 1.00 86.75 313 PHE A N 1
ATOM 2330 C CA . PHE A 1 313 ? -5.971 2.549 23.662 1.00 86.75 313 PHE A CA 1
ATOM 2331 C C . PHE A 1 313 ? -6.019 1.857 25.023 1.00 86.75 313 PHE A C 1
ATOM 2333 O O . PHE A 1 313 ? -5.110 2.020 25.850 1.00 86.75 313 PHE A O 1
ATOM 2340 N N . GLY A 1 314 ? -7.082 1.084 25.243 1.00 81.94 314 GLY A N 1
ATOM 2341 C CA . GLY A 1 314 ? -7.262 0.281 26.441 1.00 81.94 314 GLY A CA 1
ATOM 2342 C C . GLY A 1 314 ? -6.479 -1.040 26.408 1.00 81.94 314 GLY A C 1
ATOM 2343 O O . GLY A 1 314 ? -5.738 -1.319 25.459 1.00 81.94 314 GLY A O 1
ATOM 2344 N N . PRO A 1 315 ? -6.620 -1.860 27.464 1.00 75.38 315 PRO A N 1
ATOM 2345 C CA . PRO A 1 315 ? -5.905 -3.130 27.617 1.00 75.38 315 PRO A CA 1
ATOM 2346 C C . PRO A 1 315 ? -6.317 -4.206 26.601 1.00 75.38 315 PRO A C 1
ATOM 2348 O O . PRO A 1 315 ? -5.641 -5.223 26.491 1.00 75.38 315 PRO A O 1
ATOM 2351 N N . GLU A 1 316 ? -7.421 -4.015 25.881 1.00 73.50 316 GLU A N 1
ATOM 2352 C CA . GLU A 1 316 ? -7.876 -4.891 24.798 1.00 73.50 316 GLU A CA 1
ATOM 2353 C C . GLU A 1 316 ? -6.939 -4.894 23.579 1.00 73.50 316 GLU A C 1
ATOM 2355 O O . GLU A 1 316 ? -6.946 -5.847 22.802 1.00 73.50 316 GLU A O 1
ATOM 2360 N N . HIS A 1 317 ? -6.107 -3.860 23.419 1.00 81.06 317 HIS A N 1
ATOM 2361 C CA . HIS A 1 317 ? -5.160 -3.743 22.315 1.00 81.06 317 HIS A CA 1
ATOM 2362 C C . HIS A 1 317 ? -3.731 -4.119 22.755 1.00 81.06 317 HIS A C 1
ATOM 2364 O O . HIS A 1 317 ? -3.058 -3.352 23.452 1.00 81.06 317 HIS A O 1
ATOM 2370 N N . ASP A 1 318 ? -3.262 -5.289 22.303 1.00 81.62 318 ASP A N 1
ATOM 2371 C CA . ASP A 1 318 ? -1.900 -5.806 22.525 1.00 81.62 318 ASP A CA 1
ATOM 2372 C C . ASP A 1 318 ? -0.917 -5.190 21.514 1.00 81.62 318 ASP A C 1
ATOM 2374 O O . ASP A 1 318 ? -0.919 -5.527 20.329 1.00 81.62 318 ASP A O 1
ATOM 2378 N N . PHE A 1 319 ? -0.042 -4.300 21.983 1.00 81.00 319 PHE A N 1
ATOM 2379 C CA . PHE A 1 319 ? 0.987 -3.666 21.148 1.00 81.00 319 PHE A CA 1
ATOM 2380 C C . PHE A 1 319 ? 2.397 -4.242 21.377 1.00 81.00 319 PHE A C 1
ATOM 2382 O O . PHE A 1 319 ? 3.373 -3.668 20.884 1.00 81.00 319 PHE A O 1
ATOM 2389 N N . SER A 1 320 ? 2.508 -5.415 22.024 1.00 78.50 320 SER A N 1
ATOM 2390 C CA . SER A 1 320 ? 3.771 -6.170 22.164 1.00 78.50 320 SER A CA 1
ATOM 2391 C C . SER A 1 320 ? 4.395 -6.543 20.814 1.00 78.50 320 SER A C 1
ATOM 2393 O O . SER A 1 320 ? 5.606 -6.751 20.695 1.00 78.50 320 SER A O 1
ATOM 2395 N N . ALA A 1 321 ? 3.564 -6.606 19.776 1.00 82.44 321 ALA A N 1
ATOM 2396 C CA . ALA A 1 321 ? 3.958 -6.565 18.381 1.00 82.44 321 ALA A CA 1
ATOM 2397 C C . ALA A 1 321 ? 2.922 -5.754 17.592 1.00 82.44 321 ALA A C 1
ATOM 2399 O O . ALA A 1 321 ? 1.831 -5.466 18.083 1.00 82.44 321 ALA A O 1
ATOM 2400 N N . GLY A 1 322 ? 3.236 -5.404 16.356 1.00 85.88 322 GLY A N 1
ATOM 2401 C CA . GLY A 1 322 ? 2.274 -4.711 15.515 1.00 85.88 322 GLY A CA 1
ATOM 2402 C C . GLY A 1 322 ? 2.830 -4.335 14.162 1.00 85.88 322 GLY A C 1
ATOM 2403 O O . GLY A 1 322 ? 3.987 -4.611 13.834 1.00 85.88 322 GLY A O 1
ATOM 2404 N N . GLU A 1 323 ? 1.963 -3.716 13.376 1.00 88.94 323 GLU A N 1
ATOM 2405 C CA . GLU A 1 323 ? 2.278 -3.192 12.059 1.00 88.94 323 GLU A CA 1
ATOM 2406 C C . GLU A 1 323 ? 1.718 -1.778 11.924 1.00 88.94 323 GLU A C 1
ATOM 2408 O O . GLU A 1 323 ? 0.652 -1.464 12.451 1.00 88.94 323 GLU A O 1
ATOM 2413 N N . MET A 1 324 ? 2.431 -0.905 11.221 1.00 90.00 324 MET A N 1
ATOM 2414 C CA . MET A 1 324 ? 1.937 0.422 10.876 1.00 90.00 324 MET A CA 1
ATOM 2415 C C . MET A 1 324 ? 2.331 0.771 9.447 1.00 90.00 324 MET A C 1
ATOM 2417 O O . MET A 1 324 ? 3.476 0.571 9.041 1.00 90.00 324 MET A O 1
ATOM 2421 N N . GLU A 1 325 ? 1.395 1.356 8.709 1.00 90.12 325 GLU A N 1
ATOM 2422 C CA . GLU A 1 325 ? 1.646 2.015 7.436 1.00 90.12 325 GLU A CA 1
ATOM 2423 C C . GLU A 1 325 ? 1.253 3.488 7.535 1.00 90.12 325 GLU A C 1
ATOM 2425 O O . GLU A 1 325 ? 0.172 3.826 8.011 1.00 90.12 325 GLU A O 1
ATOM 2430 N N . VAL A 1 326 ? 2.131 4.385 7.097 1.00 91.12 326 VAL A N 1
ATOM 2431 C CA . VAL A 1 326 ? 1.846 5.821 7.079 1.00 91.12 326 VAL A CA 1
ATOM 2432 C C . VAL A 1 326 ? 2.592 6.505 5.942 1.00 91.12 326 VAL A C 1
ATOM 2434 O O . VAL A 1 326 ? 3.775 6.252 5.704 1.00 91.12 326 VAL A O 1
ATOM 2437 N N . ALA A 1 327 ? 1.906 7.395 5.230 1.00 89.81 327 ALA A N 1
ATOM 2438 C CA . ALA A 1 327 ? 2.519 8.227 4.206 1.00 89.81 327 ALA A CA 1
ATOM 2439 C C . ALA A 1 327 ? 2.997 9.544 4.826 1.00 89.81 327 ALA A C 1
ATOM 2441 O O . ALA A 1 327 ? 2.222 10.270 5.454 1.00 89.81 327 ALA A O 1
ATOM 2442 N N . VAL A 1 328 ? 4.279 9.856 4.638 1.00 88.00 328 VAL A N 1
ATOM 2443 C CA . VAL A 1 328 ? 4.944 11.005 5.256 1.00 88.00 328 VAL A CA 1
ATOM 2444 C C . VAL A 1 328 ? 5.585 11.885 4.189 1.00 88.00 328 VAL A C 1
ATOM 2446 O O . VAL A 1 328 ? 6.393 11.423 3.383 1.00 88.00 328 VAL A O 1
ATOM 2449 N N . THR A 1 329 ? 5.265 13.174 4.221 1.00 86.31 329 THR A N 1
ATOM 2450 C CA . THR A 1 329 ? 5.845 14.203 3.351 1.00 86.31 329 THR A CA 1
ATOM 2451 C C . THR A 1 329 ? 6.717 15.145 4.172 1.00 86.31 329 THR A C 1
ATOM 2453 O O . THR A 1 329 ? 6.272 15.620 5.209 1.00 86.31 329 THR A O 1
ATOM 2456 N N . GLY A 1 330 ? 7.922 15.491 3.710 1.00 79.75 330 GLY A N 1
ATOM 2457 C CA . GLY A 1 330 ? 8.707 16.578 4.322 1.00 79.75 330 GLY A CA 1
ATOM 2458 C C . GLY A 1 330 ? 9.389 16.254 5.661 1.00 79.75 330 GLY A C 1
ATOM 2459 O O . GLY A 1 330 ? 9.675 17.161 6.437 1.00 79.75 330 GLY A O 1
ATOM 2460 N N . LEU A 1 331 ? 9.705 14.984 5.940 1.00 77.00 331 LEU A N 1
ATOM 2461 C CA . LEU A 1 331 ? 10.396 14.540 7.165 1.00 77.00 331 LEU A CA 1
ATOM 2462 C C . LEU A 1 331 ? 11.884 14.971 7.209 1.00 77.00 331 LEU A C 1
ATOM 2464 O O . LEU A 1 331 ? 12.783 14.149 7.360 1.00 77.00 331 LEU A O 1
ATOM 2468 N N . LEU A 1 332 ? 12.181 16.259 7.046 1.00 75.06 332 LEU A N 1
ATOM 2469 C CA . LEU A 1 332 ? 13.533 16.811 7.103 1.00 75.06 332 LEU A CA 1
ATOM 2470 C C . LEU A 1 332 ? 13.735 17.542 8.445 1.00 75.06 332 LEU A C 1
ATOM 2472 O O . LEU A 1 332 ? 13.127 18.593 8.658 1.00 75.06 332 LEU A O 1
ATOM 2476 N N . PRO A 1 333 ? 14.560 17.006 9.367 1.00 74.25 333 PRO A N 1
ATOM 2477 C CA . PRO A 1 333 ? 14.901 17.680 10.612 1.00 74.25 333 PRO A CA 1
ATOM 2478 C C . PRO A 1 333 ? 15.764 18.909 10.318 1.00 74.25 333 PRO A C 1
ATOM 2480 O O . PRO A 1 333 ? 16.528 18.939 9.350 1.00 74.25 333 PRO A O 1
ATOM 2483 N N . ARG A 1 334 ? 15.641 19.936 11.158 1.00 72.31 334 ARG A N 1
ATOM 2484 C CA . ARG A 1 334 ? 16.468 21.141 11.057 1.00 72.31 334 ARG A CA 1
ATOM 2485 C C . ARG A 1 334 ? 17.855 20.868 11.639 1.00 72.31 334 ARG A C 1
ATOM 2487 O O . ARG A 1 334 ? 17.936 20.213 12.672 1.00 72.31 334 ARG A O 1
ATOM 2494 N N . PRO A 1 335 ? 18.927 21.413 11.042 1.00 65.38 335 PRO A N 1
ATOM 2495 C CA . PRO A 1 335 ? 20.232 21.439 11.693 1.00 65.38 335 PRO A CA 1
ATOM 2496 C C . PRO A 1 335 ? 20.128 22.146 13.051 1.00 65.38 335 PRO A C 1
ATOM 2498 O O . PRO A 1 335 ? 19.515 23.216 13.134 1.00 65.38 335 PRO A O 1
ATOM 2501 N N . GLY A 1 336 ? 20.711 21.563 14.099 1.00 62.50 336 GLY A N 1
ATOM 2502 C CA . GLY A 1 336 ? 20.588 22.057 15.472 1.00 62.50 336 GLY A CA 1
ATOM 2503 C C . GLY A 1 336 ? 20.346 20.954 16.506 1.00 62.50 336 GLY A C 1
ATOM 2504 O O . GLY A 1 336 ? 20.146 19.786 16.183 1.00 62.50 336 GLY A O 1
ATOM 2505 N N . GLY A 1 337 ? 20.388 21.321 17.790 1.00 63.69 337 GLY A N 1
ATOM 2506 C CA . GLY A 1 337 ? 20.206 20.369 18.886 1.00 63.69 337 GLY A CA 1
ATOM 2507 C C . GLY A 1 337 ? 18.770 19.841 19.002 1.00 63.69 337 GLY A C 1
ATOM 2508 O O . GLY A 1 337 ? 17.865 20.222 18.261 1.00 63.69 337 GLY A O 1
ATOM 2509 N N . GLU A 1 338 ? 18.528 18.995 20.008 1.00 62.62 338 GLU A N 1
ATOM 2510 C CA . GLU A 1 338 ? 17.213 18.379 20.270 1.00 62.62 338 GLU A CA 1
ATOM 2511 C C . GLU A 1 338 ? 16.065 19.400 20.403 1.00 62.62 338 GLU A C 1
ATOM 2513 O O . GLU A 1 338 ? 14.923 19.089 20.066 1.00 62.62 338 GLU A O 1
ATOM 2518 N N . GLY A 1 339 ? 16.372 20.612 20.878 1.00 62.91 339 GLY A N 1
ATOM 2519 C CA . GLY A 1 339 ? 15.415 21.708 21.051 1.00 62.91 339 GLY A CA 1
ATOM 2520 C C . GLY A 1 339 ? 15.201 22.598 19.822 1.00 62.91 339 GLY A C 1
ATOM 2521 O O . GLY A 1 339 ? 14.304 23.432 19.860 1.00 62.91 339 GLY A O 1
ATOM 2522 N N . ASP A 1 340 ? 15.984 22.424 18.753 1.00 66.88 340 ASP A N 1
ATOM 2523 C CA . ASP A 1 340 ? 15.956 23.284 17.556 1.00 66.88 340 ASP A CA 1
ATOM 2524 C C . ASP A 1 340 ? 15.331 22.586 16.331 1.00 66.88 340 ASP A C 1
ATOM 2526 O O . ASP A 1 340 ? 15.351 23.111 15.215 1.00 66.88 340 ASP A O 1
ATOM 2530 N N . GLY A 1 341 ? 14.755 21.395 16.527 1.00 66.19 341 GLY A N 1
ATOM 2531 C CA . GLY A 1 341 ? 14.207 20.569 15.448 1.00 66.19 341 GLY A CA 1
ATOM 2532 C C . GLY A 1 341 ? 15.204 19.574 14.846 1.00 66.19 341 GLY A C 1
ATOM 2533 O O . GLY A 1 341 ? 14.941 19.057 13.763 1.00 66.19 341 GLY A O 1
ATOM 2534 N N . GLY A 1 342 ? 16.298 19.261 15.555 1.00 68.31 342 GLY A N 1
ATOM 2535 C CA . GLY A 1 342 ? 17.280 18.227 15.184 1.00 68.31 342 GLY A CA 1
ATOM 2536 C C . GLY A 1 342 ? 16.737 16.794 15.132 1.00 68.31 342 GLY A C 1
ATOM 2537 O O . GLY A 1 342 ? 17.457 15.871 14.758 1.00 68.31 342 GLY A O 1
ATOM 2538 N N . LYS A 1 343 ? 15.465 16.590 15.487 1.00 72.50 343 LYS A N 1
ATOM 2539 C CA . LYS A 1 343 ? 14.738 15.324 15.363 1.00 72.50 343 LYS A CA 1
ATOM 2540 C C . LYS A 1 343 ? 13.290 15.580 14.944 1.00 72.50 343 LYS A C 1
ATOM 2542 O O . LYS A 1 343 ? 12.701 16.586 15.344 1.00 72.50 343 LYS A O 1
ATOM 2547 N N . VAL A 1 344 ? 12.714 14.648 14.195 1.00 73.69 344 VAL A N 1
ATOM 2548 C CA . VAL A 1 344 ? 11.282 14.617 13.881 1.00 73.69 344 VAL A CA 1
ATOM 2549 C C . VAL A 1 344 ? 10.776 13.197 14.089 1.00 73.69 344 VAL A C 1
ATOM 2551 O O . VAL A 1 344 ? 11.296 12.263 13.479 1.00 73.69 344 VAL A O 1
ATOM 2554 N N . SER A 1 345 ? 9.784 13.036 14.958 1.00 76.56 345 SER A N 1
ATOM 2555 C CA . SER A 1 345 ? 9.132 11.746 15.181 1.00 76.56 345 SER A CA 1
ATOM 2556 C C . SER A 1 345 ? 8.091 11.483 14.101 1.00 76.56 345 SER A C 1
ATOM 2558 O O . SER A 1 345 ? 7.443 12.408 13.606 1.00 76.56 345 SER A O 1
ATOM 2560 N N . ILE A 1 346 ? 7.980 10.219 13.707 1.00 81.31 346 ILE A N 1
ATOM 2561 C CA . ILE A 1 346 ? 6.900 9.740 12.843 1.00 81.31 346 ILE A CA 1
ATOM 2562 C C . ILE A 1 346 ? 5.720 9.347 13.727 1.00 81.31 346 ILE A C 1
ATOM 2564 O O . ILE A 1 346 ? 4.606 9.802 13.492 1.00 81.31 346 ILE A O 1
ATOM 2568 N N . PHE A 1 347 ? 5.985 8.540 14.753 1.00 84.31 347 PHE A N 1
ATOM 2569 C CA . PHE A 1 347 ? 5.015 8.141 15.762 1.00 84.31 347 PHE A CA 1
ATOM 2570 C C . PHE A 1 347 ? 5.722 7.815 17.075 1.00 84.31 347 PHE A C 1
ATOM 2572 O O . PHE A 1 347 ? 6.900 7.442 17.066 1.00 84.31 347 PHE A O 1
ATOM 2579 N N . ASP A 1 348 ? 4.971 7.894 18.168 1.00 81.88 348 ASP A N 1
ATOM 2580 C CA . ASP A 1 348 ? 5.368 7.360 19.464 1.00 81.88 348 ASP A CA 1
ATOM 2581 C C . ASP A 1 348 ? 4.155 6.667 20.124 1.00 81.88 348 ASP A C 1
ATOM 2583 O O . ASP A 1 348 ? 3.032 7.172 20.086 1.00 81.88 348 ASP A O 1
ATOM 2587 N N . PHE A 1 349 ? 4.388 5.508 20.733 1.00 81.12 349 PHE A N 1
ATOM 2588 C CA . PHE A 1 349 ? 3.530 4.882 21.731 1.00 81.12 349 PHE A CA 1
ATOM 2589 C C . PHE A 1 349 ? 4.138 5.127 23.101 1.00 81.12 349 PHE A C 1
ATOM 2591 O O . PHE A 1 349 ? 5.337 4.922 23.275 1.00 81.12 349 PHE A O 1
ATOM 2598 N N . CYS A 1 350 ? 3.317 5.509 24.070 1.00 77.25 350 CYS A N 1
ATOM 2599 C CA . CYS A 1 350 ? 3.740 5.695 25.452 1.00 77.25 350 CYS A CA 1
ATOM 2600 C C . CYS A 1 350 ? 2.778 5.005 26.414 1.00 77.25 350 CYS A C 1
ATOM 2602 O O . CYS A 1 350 ? 1.571 4.959 26.161 1.00 77.25 350 CYS A O 1
ATOM 2604 N N . GLY A 1 351 ? 3.293 4.508 27.538 1.00 71.44 351 GLY A N 1
ATOM 2605 C CA . GLY A 1 351 ? 2.446 4.192 28.687 1.00 71.44 351 GLY A CA 1
ATOM 2606 C C . GLY A 1 351 ? 1.786 5.463 29.239 1.00 71.44 351 GLY A C 1
ATOM 2607 O O . GLY A 1 351 ? 2.391 6.536 29.237 1.00 71.44 351 GLY A O 1
ATOM 2608 N N . LEU A 1 352 ? 0.539 5.365 29.710 1.00 65.56 352 LEU A N 1
ATOM 2609 C CA . LEU A 1 352 ? -0.127 6.483 30.404 1.00 65.56 352 LEU A CA 1
ATOM 2610 C C . LEU A 1 352 ? 0.414 6.715 31.825 1.00 65.56 352 LEU A C 1
ATOM 2612 O O . LEU A 1 352 ? 0.117 7.742 32.440 1.00 65.56 352 LEU A O 1
ATOM 2616 N N . GLU A 1 353 ? 1.198 5.776 32.359 1.00 59.31 353 GLU A N 1
ATOM 2617 C CA . GLU A 1 353 ? 1.819 5.902 33.674 1.00 59.31 353 GLU A CA 1
ATOM 2618 C C . GLU A 1 353 ? 3.100 6.761 33.583 1.00 59.31 353 GLU A C 1
ATOM 2620 O O . GLU A 1 353 ? 4.036 6.401 32.871 1.00 59.31 353 GLU A O 1
ATOM 2625 N N . PRO A 1 354 ? 3.180 7.912 34.286 1.00 46.66 354 PRO A N 1
ATOM 2626 C CA . PRO A 1 354 ? 4.245 8.906 34.089 1.00 46.66 354 PRO A CA 1
ATOM 2627 C C . PRO A 1 354 ? 5.662 8.463 34.475 1.00 46.66 354 PRO A C 1
ATOM 2629 O O . PRO A 1 354 ? 6.607 9.216 34.238 1.00 46.66 354 PRO A O 1
ATOM 2632 N N . GLU A 1 355 ? 5.808 7.321 35.148 1.00 47.03 355 GLU A N 1
ATOM 2633 C CA . GLU A 1 355 ? 7.050 6.931 35.823 1.00 47.03 355 GLU A CA 1
ATOM 2634 C C . GLU A 1 355 ? 7.883 5.905 35.053 1.00 47.03 355 GLU A C 1
ATOM 2636 O O . GLU A 1 355 ? 9.043 5.723 35.411 1.00 47.03 355 GLU A O 1
ATOM 2641 N N . THR A 1 356 ? 7.353 5.275 34.000 1.00 49.31 356 THR A N 1
ATOM 2642 C CA . THR A 1 356 ? 8.060 4.146 33.383 1.00 49.31 356 THR A CA 1
ATOM 2643 C C . THR A 1 356 ? 8.903 4.516 32.169 1.00 49.31 356 THR A C 1
ATOM 2645 O O . THR A 1 356 ? 9.838 3.799 31.860 1.00 49.31 356 THR A O 1
ATOM 2648 N N . ASN A 1 357 ? 8.666 5.664 31.515 1.00 53.38 357 ASN A N 1
ATOM 2649 C CA . ASN A 1 357 ? 9.441 6.087 30.334 1.00 53.38 357 ASN A CA 1
ATOM 2650 C C . ASN A 1 357 ? 9.460 5.024 29.194 1.00 53.38 357 ASN A C 1
ATOM 2652 O O . ASN A 1 357 ? 10.251 5.125 28.258 1.00 53.38 357 ASN A O 1
ATOM 2656 N N . GLU A 1 358 ? 8.510 4.084 29.251 1.00 57.03 358 GLU A N 1
ATOM 2657 C CA . GLU A 1 358 ? 8.301 2.958 28.344 1.00 57.03 358 GLU A CA 1
ATOM 2658 C C . GLU A 1 358 ? 7.577 3.416 27.076 1.00 57.03 358 GLU A C 1
ATOM 2660 O O . GLU A 1 358 ? 6.534 4.087 27.136 1.00 57.03 358 GLU A O 1
ATOM 2665 N N . GLY A 1 359 ? 8.100 3.040 25.909 1.00 68.94 359 GLY A N 1
ATOM 2666 C CA . GLY A 1 359 ? 7.472 3.414 24.650 1.00 68.94 359 GLY A CA 1
ATOM 2667 C C . GLY A 1 359 ? 8.085 2.792 23.407 1.00 68.94 359 GLY A C 1
ATOM 2668 O O . GLY A 1 359 ? 9.248 2.399 23.396 1.00 68.94 359 GLY A O 1
ATOM 2669 N N . VAL A 1 360 ? 7.286 2.754 22.339 1.00 74.06 360 VAL A N 1
ATOM 2670 C CA . VAL A 1 360 ? 7.715 2.368 20.988 1.00 74.06 360 VAL A CA 1
ATOM 2671 C C . VAL A 1 360 ? 7.663 3.595 20.101 1.00 74.06 360 VAL A C 1
ATOM 2673 O O . VAL A 1 360 ? 6.592 4.155 19.899 1.00 74.06 360 VAL A O 1
ATOM 2676 N N . GLY A 1 361 ? 8.786 4.022 19.536 1.00 77.62 361 GLY A N 1
ATOM 2677 C CA . GLY A 1 361 ? 8.795 5.215 18.688 1.00 77.62 361 GLY A CA 1
ATOM 2678 C C . GLY A 1 361 ? 9.816 5.147 17.573 1.00 77.62 361 GLY A C 1
ATOM 2679 O O . GLY A 1 361 ? 10.896 4.576 17.743 1.00 77.62 361 GLY A O 1
ATOM 2680 N N . LEU A 1 362 ? 9.486 5.766 16.437 1.00 81.19 362 LEU A N 1
ATOM 2681 C CA . LEU A 1 362 ? 10.418 5.966 15.330 1.00 81.19 362 LEU A CA 1
ATOM 2682 C C . LEU A 1 362 ? 10.663 7.455 15.116 1.00 81.19 362 LEU A C 1
ATOM 2684 O O . LEU A 1 362 ? 9.754 8.227 14.802 1.00 81.19 362 LEU A O 1
ATOM 2688 N N . GLN A 1 363 ? 11.930 7.843 15.220 1.00 80.44 363 GLN A N 1
ATOM 2689 C CA . GLN A 1 363 ? 12.359 9.230 15.094 1.00 80.44 363 GLN A CA 1
ATOM 2690 C C . GLN A 1 363 ? 13.436 9.339 14.030 1.00 80.44 363 GLN A C 1
ATOM 2692 O O . GLN A 1 363 ? 14.352 8.523 13.981 1.00 80.44 363 GLN A O 1
ATOM 2697 N N . LYS A 1 364 ? 13.359 10.372 13.197 1.00 79.25 364 LYS A N 1
ATOM 2698 C CA . LYS A 1 364 ? 14.416 10.728 12.258 1.00 79.25 364 LYS A CA 1
ATOM 2699 C C . LYS A 1 364 ? 15.282 11.831 12.852 1.00 79.25 364 LYS A C 1
ATOM 2701 O O . LYS A 1 364 ? 14.747 12.828 13.331 1.00 79.25 364 LYS A O 1
ATOM 2706 N N . MET A 1 365 ? 16.603 11.689 12.778 1.00 76.06 365 MET A N 1
ATOM 2707 C CA . MET A 1 365 ? 17.547 12.664 13.338 1.00 76.06 365 MET A CA 1
ATOM 2708 C C . MET A 1 365 ? 18.286 13.443 12.239 1.00 76.06 365 MET A C 1
ATOM 2710 O O . MET A 1 365 ? 18.347 13.022 11.075 1.00 76.06 365 MET A O 1
ATOM 2714 N N . ALA A 1 366 ? 18.766 14.634 12.595 1.00 73.31 366 ALA A N 1
ATOM 2715 C CA . ALA A 1 366 ? 19.677 15.431 11.784 1.00 73.31 366 ALA A CA 1
ATOM 2716 C C . ALA A 1 366 ? 21.082 14.809 11.786 1.00 73.31 366 ALA A C 1
ATOM 2718 O O . ALA A 1 366 ? 21.469 14.117 12.725 1.00 73.31 366 ALA A O 1
ATOM 2719 N N . GLU A 1 367 ? 21.846 15.053 10.722 1.00 67.19 367 GLU A N 1
ATOM 2720 C CA . GLU A 1 367 ? 23.172 14.452 10.517 1.00 67.19 367 GLU A CA 1
ATOM 2721 C C . GLU A 1 367 ? 24.192 14.863 11.594 1.00 67.19 367 GLU A C 1
ATOM 2723 O O . GLU A 1 367 ? 25.071 14.087 11.954 1.00 67.19 367 GLU A O 1
ATOM 2728 N N . ASP A 1 368 ? 24.055 16.064 12.154 1.00 64.75 368 ASP A N 1
ATOM 2729 C CA . ASP A 1 368 ? 24.905 16.599 13.220 1.00 64.75 368 ASP A CA 1
ATOM 2730 C C . ASP A 1 368 ? 24.488 16.141 14.631 1.00 64.75 368 ASP A C 1
ATOM 2732 O O . ASP A 1 368 ? 25.187 16.419 15.610 1.00 64.75 368 ASP A O 1
ATOM 2736 N N . TYR A 1 369 ? 23.375 15.414 14.759 1.00 61.75 369 TYR A N 1
ATOM 2737 C CA . TYR A 1 369 ? 22.858 14.952 16.041 1.00 61.75 369 TYR A CA 1
ATOM 2738 C C . TYR A 1 369 ? 23.380 13.546 16.388 1.00 61.75 369 TYR A C 1
ATOM 2740 O O . TYR A 1 369 ? 23.034 12.566 15.731 1.00 61.75 369 TYR A O 1
ATOM 2748 N N . ARG A 1 370 ? 24.196 13.453 17.456 1.00 57.28 370 ARG A N 1
ATOM 2749 C CA . ARG A 1 370 ? 24.747 12.204 18.036 1.00 57.28 370 ARG A CA 1
ATOM 2750 C C . ARG A 1 370 ? 25.301 11.221 16.984 1.00 57.28 370 ARG A C 1
ATOM 2752 O O . ARG A 1 370 ? 24.838 10.094 16.903 1.00 57.28 370 ARG A O 1
ATOM 2759 N N . ASP A 1 371 ? 26.293 11.653 16.206 1.00 54.41 371 ASP A N 1
ATOM 2760 C CA . ASP A 1 371 ? 27.062 10.814 15.264 1.00 54.41 371 ASP A CA 1
ATOM 2761 C C . ASP A 1 371 ? 26.319 10.310 13.997 1.00 54.41 371 ASP A C 1
ATOM 2763 O O . ASP A 1 371 ? 26.787 9.391 13.322 1.00 54.41 371 ASP A O 1
ATOM 2767 N N . GLY A 1 372 ? 25.231 10.979 13.585 1.00 50.69 372 GLY A N 1
ATOM 2768 C CA . GLY A 1 372 ? 24.746 10.937 12.193 1.00 50.69 372 GLY A CA 1
ATOM 2769 C C . GLY A 1 372 ? 23.852 9.753 11.837 1.00 50.69 372 GLY A C 1
ATOM 2770 O O . GLY A 1 372 ? 23.980 9.145 10.771 1.00 50.69 372 GLY A O 1
ATOM 2771 N N . HIS A 1 373 ? 22.929 9.406 12.723 1.00 58.06 373 HIS A N 1
ATOM 2772 C CA . HIS A 1 373 ? 22.107 8.219 12.549 1.00 58.06 373 HIS A CA 1
ATOM 2773 C C . HIS A 1 373 ? 20.711 8.555 12.016 1.00 58.06 373 HIS A C 1
ATOM 2775 O O . HIS A 1 373 ? 20.026 9.434 12.524 1.00 58.06 373 HIS A O 1
ATOM 2781 N N . ILE A 1 374 ? 20.309 7.887 10.934 1.00 67.44 374 ILE A N 1
ATOM 2782 C CA . ILE A 1 374 ? 19.191 8.316 10.081 1.00 67.44 374 ILE A CA 1
ATOM 2783 C C . ILE A 1 374 ? 17.864 8.175 10.829 1.00 67.44 374 ILE A C 1
ATOM 2785 O O . ILE A 1 374 ? 17.067 9.116 10.842 1.00 67.44 374 ILE A O 1
ATOM 2789 N N . PHE A 1 375 ? 17.663 7.040 11.502 1.00 75.12 375 PHE A N 1
ATOM 2790 C CA . PHE A 1 375 ? 16.518 6.822 12.374 1.00 75.12 375 PHE A CA 1
ATOM 2791 C C . PHE A 1 375 ? 16.947 6.277 13.732 1.00 75.12 375 PHE A C 1
ATOM 2793 O O . PHE A 1 375 ? 18.026 5.711 13.902 1.00 75.12 375 PHE A O 1
ATOM 2800 N N . ARG A 1 376 ? 16.070 6.445 14.710 1.00 75.00 376 ARG A N 1
ATOM 2801 C CA . ARG A 1 376 ? 16.171 5.865 16.040 1.00 75.00 376 ARG A CA 1
ATOM 2802 C C . ARG A 1 376 ? 14.871 5.154 16.346 1.00 75.00 376 ARG A C 1
ATOM 2804 O O . ARG A 1 376 ? 13.805 5.746 16.180 1.00 75.00 376 ARG A O 1
ATOM 2811 N N . TYR A 1 377 ? 15.004 3.927 16.822 1.00 72.62 377 TYR A N 1
ATOM 2812 C CA . TYR A 1 377 ? 13.922 3.123 17.343 1.00 72.62 377 TYR A CA 1
ATOM 2813 C C . TYR A 1 377 ? 14.113 2.927 18.845 1.00 72.62 377 TYR A C 1
ATOM 2815 O O . TYR A 1 377 ? 15.187 2.510 19.267 1.00 72.62 377 TYR A O 1
ATOM 2823 N N . GLY A 1 378 ? 13.118 3.279 19.650 1.00 67.69 378 GLY A N 1
ATOM 2824 C CA . GLY A 1 378 ? 13.123 3.014 21.090 1.00 67.69 378 GLY A CA 1
ATOM 2825 C C . GLY A 1 378 ? 12.129 1.918 21.439 1.00 67.69 378 GLY A C 1
ATOM 2826 O O . GLY A 1 378 ? 11.016 1.966 20.927 1.00 67.69 378 GLY A O 1
ATOM 2827 N N . MET A 1 379 ? 12.548 0.979 22.284 1.00 65.69 379 MET A N 1
ATOM 2828 C CA . MET A 1 379 ? 11.714 0.092 23.096 1.00 65.69 379 MET A CA 1
ATOM 2829 C C . MET A 1 379 ? 12.285 0.161 24.511 1.00 65.69 379 MET A C 1
ATOM 2831 O O . MET A 1 379 ? 13.501 0.247 24.665 1.00 65.69 379 MET A O 1
ATOM 2835 N N . ASP A 1 380 ? 11.423 0.225 25.512 1.00 61.56 380 ASP A N 1
ATOM 2836 C CA . ASP A 1 380 ? 11.817 0.363 26.914 1.00 61.56 380 ASP A CA 1
ATOM 2837 C C . ASP A 1 380 ? 10.689 -0.257 27.755 1.00 61.56 380 ASP A C 1
ATOM 2839 O O . ASP A 1 380 ? 9.519 0.039 27.479 1.00 61.56 380 ASP A O 1
ATOM 2843 N N . ASP A 1 381 ? 11.021 -1.181 28.661 1.00 56.97 381 ASP A N 1
ATOM 2844 C CA . ASP A 1 381 ? 10.071 -1.991 29.448 1.00 56.97 381 ASP A CA 1
ATOM 2845 C C . ASP A 1 381 ? 10.508 -2.270 30.903 1.00 56.97 381 ASP A C 1
ATOM 2847 O O . ASP A 1 381 ? 9.816 -2.999 31.621 1.00 56.97 381 ASP A O 1
ATOM 2851 N N . ASP A 1 382 ? 11.644 -1.724 31.359 1.00 55.34 382 ASP A N 1
ATOM 2852 C CA . ASP A 1 382 ? 12.276 -2.176 32.607 1.00 55.34 382 ASP A CA 1
ATOM 2853 C C . ASP A 1 382 ? 12.026 -1.261 33.824 1.00 55.34 382 ASP A C 1
ATOM 2855 O O . ASP A 1 382 ? 12.441 -1.570 34.951 1.00 55.34 382 ASP A O 1
ATOM 2859 N N . GLY A 1 383 ? 11.281 -0.167 33.630 1.00 51.34 383 GLY A N 1
ATOM 2860 C CA . GLY A 1 383 ? 10.914 0.787 34.677 1.00 51.34 383 GLY A CA 1
ATOM 2861 C C . GLY A 1 383 ? 12.109 1.517 35.302 1.00 51.34 383 GLY A C 1
ATOM 2862 O O . GLY A 1 383 ? 11.966 2.131 36.369 1.00 51.34 383 GLY A O 1
ATOM 2863 N N . LEU A 1 384 ? 13.293 1.452 34.684 1.00 50.47 384 LEU A N 1
ATOM 2864 C CA . LEU A 1 384 ? 14.449 2.245 35.061 1.00 50.47 384 LEU A CA 1
ATOM 2865 C C . LEU A 1 384 ? 14.481 3.525 34.217 1.00 50.47 384 LEU A C 1
ATOM 2867 O O . LEU A 1 384 ? 14.255 3.549 33.019 1.00 50.47 384 LEU A O 1
ATOM 2871 N N . ALA A 1 385 ? 14.787 4.652 34.861 1.00 45.56 385 ALA A N 1
ATOM 2872 C CA . ALA A 1 385 ? 15.040 5.911 34.160 1.00 45.56 385 ALA A CA 1
ATOM 2873 C C . ALA A 1 385 ? 16.465 5.953 33.575 1.00 45.56 385 ALA A C 1
ATOM 2875 O O . ALA A 1 385 ? 17.119 7.005 33.611 1.00 45.56 385 ALA A O 1
ATOM 2876 N N . ASP A 1 386 ? 16.998 4.817 33.126 1.00 48.66 386 ASP A N 1
ATOM 2877 C CA . ASP A 1 386 ? 18.122 4.821 32.211 1.00 48.66 386 ASP A CA 1
ATOM 2878 C C . ASP A 1 386 ? 17.615 4.924 30.770 1.00 48.66 386 ASP A C 1
ATOM 2880 O O . ASP A 1 386 ? 16.437 4.952 30.436 1.00 48.66 386 ASP A O 1
ATOM 2884 N N . ASN A 1 387 ? 18.536 5.353 29.937 1.00 44.91 387 ASN A N 1
ATOM 2885 C CA . ASN A 1 387 ? 18.317 5.818 28.586 1.00 44.91 387 ASN A CA 1
ATOM 2886 C C . ASN A 1 387 ? 17.549 4.794 27.748 1.00 44.91 387 ASN A C 1
ATOM 2888 O O . ASN A 1 387 ? 18.234 3.907 27.266 1.00 44.91 387 ASN A O 1
ATOM 2892 N N . TRP A 1 388 ? 16.244 5.010 27.471 1.00 52.31 388 TRP A N 1
ATOM 2893 C CA . TRP A 1 388 ? 15.507 4.506 26.287 1.00 52.31 388 TRP A CA 1
ATOM 2894 C C . TRP A 1 388 ? 16.444 3.655 25.437 1.00 52.31 388 TRP A C 1
ATOM 2896 O O . TRP A 1 388 ? 17.256 4.288 24.729 1.00 52.31 388 TRP A O 1
ATOM 2906 N N . ASP A 1 389 ? 16.428 2.327 25.590 1.00 58.53 389 ASP A N 1
ATOM 2907 C CA . ASP A 1 389 ? 17.460 1.399 25.097 1.00 58.53 389 ASP A CA 1
ATOM 2908 C C . ASP A 1 389 ? 17.427 1.309 23.569 1.00 58.53 389 ASP A C 1
ATOM 2910 O O . ASP A 1 389 ? 17.149 0.312 22.910 1.00 58.53 389 ASP A O 1
ATOM 2914 N N . ALA A 1 390 ? 17.653 2.462 22.967 1.00 63.62 390 ALA A N 1
ATOM 2915 C CA . ALA A 1 390 ? 17.169 2.790 21.667 1.00 63.62 390 ALA A CA 1
ATOM 2916 C C . ALA A 1 390 ? 18.190 2.312 20.672 1.00 63.62 390 ALA A C 1
ATOM 2918 O O . ALA A 1 390 ? 19.348 2.746 20.653 1.00 63.62 390 ALA A O 1
ATOM 2919 N N . VAL A 1 391 ? 17.711 1.453 19.797 1.00 69.12 391 VAL A N 1
ATOM 2920 C CA . VAL A 1 391 ? 18.468 0.977 18.672 1.00 69.12 391 VAL A CA 1
ATOM 2921 C C . VAL A 1 391 ? 18.554 2.102 17.658 1.00 69.12 391 VAL A C 1
ATOM 2923 O O . VAL A 1 391 ? 17.573 2.623 17.120 1.00 69.12 391 VAL A O 1
ATOM 2926 N N . ILE A 1 392 ? 19.786 2.505 17.420 1.00 71.44 392 ILE A N 1
ATOM 2927 C CA . ILE A 1 392 ? 20.127 3.488 16.418 1.00 71.44 392 ILE A CA 1
ATOM 2928 C C . ILE A 1 392 ? 20.183 2.779 15.060 1.00 71.44 392 ILE A C 1
ATOM 2930 O O . ILE A 1 392 ? 20.957 1.843 14.884 1.00 71.44 392 ILE A O 1
ATOM 2934 N N . ILE A 1 393 ? 19.396 3.255 14.095 1.00 69.75 393 ILE A N 1
ATOM 2935 C CA . ILE A 1 393 ? 19.370 2.745 12.723 1.00 69.75 393 ILE A CA 1
ATOM 2936 C C . ILE A 1 393 ? 20.245 3.656 11.856 1.00 69.75 393 ILE A C 1
ATOM 2938 O O . ILE A 1 393 ? 19.890 4.788 11.505 1.00 69.75 393 ILE A O 1
ATOM 2942 N N . THR A 1 394 ? 21.429 3.161 11.520 1.00 67.06 394 THR A N 1
ATOM 2943 C CA . THR A 1 394 ? 22.433 3.866 10.720 1.00 67.06 394 THR A CA 1
ATOM 2944 C C . THR A 1 394 ? 22.320 3.491 9.250 1.00 67.06 394 THR A C 1
ATOM 2946 O O . THR A 1 394 ? 21.759 2.455 8.920 1.00 67.06 394 THR A O 1
ATOM 2949 N N . GLY A 1 395 ? 22.951 4.259 8.352 1.00 62.31 395 GLY A N 1
ATOM 2950 C CA . GLY A 1 395 ? 23.031 3.910 6.926 1.00 62.31 395 GLY A CA 1
ATOM 2951 C C . GLY A 1 395 ? 23.602 2.511 6.628 1.00 62.31 395 GLY A C 1
ATOM 2952 O O . GLY A 1 395 ? 23.367 1.986 5.548 1.00 62.31 395 GLY A O 1
ATOM 2953 N N . ARG A 1 396 ? 24.330 1.882 7.565 1.00 63.34 396 ARG A N 1
ATOM 2954 C CA . ARG A 1 396 ? 24.849 0.507 7.413 1.00 63.34 396 ARG A CA 1
ATOM 2955 C C . ARG A 1 396 ? 23.810 -0.570 7.704 1.00 63.34 396 ARG A C 1
ATOM 2957 O O . ARG A 1 396 ? 23.967 -1.691 7.232 1.00 63.34 396 ARG A O 1
ATOM 2964 N N . ASP A 1 397 ? 22.784 -0.228 8.473 1.00 67.50 397 ASP A N 1
ATOM 2965 C CA . ASP A 1 397 ? 21.675 -1.122 8.804 1.00 67.50 397 ASP A CA 1
ATOM 2966 C C . ASP A 1 397 ? 20.655 -1.173 7.656 1.00 67.50 397 ASP A C 1
ATOM 2968 O O . ASP A 1 397 ? 19.817 -2.078 7.603 1.00 67.50 397 ASP A O 1
ATOM 2972 N N . PHE A 1 398 ? 20.791 -0.258 6.682 1.00 65.44 398 PHE A N 1
ATOM 2973 C CA . PHE A 1 398 ? 20.038 -0.296 5.443 1.00 65.44 398 PHE A CA 1
ATOM 2974 C C . PHE A 1 398 ? 20.557 -1.364 4.488 1.00 65.44 398 PHE A C 1
ATOM 2976 O O . PHE A 1 398 ? 21.640 -1.275 3.916 1.00 65.44 398 PHE A O 1
ATOM 2983 N N . ARG A 1 399 ? 19.744 -2.416 4.318 1.00 61.62 399 ARG A N 1
ATOM 2984 C CA . ARG A 1 399 ? 20.008 -3.518 3.375 1.00 61.62 399 ARG A CA 1
ATOM 2985 C C . ARG A 1 399 ? 19.892 -3.080 1.917 1.00 61.62 399 ARG A C 1
ATOM 2987 O O . ARG A 1 399 ? 20.452 -3.720 1.031 1.00 61.62 399 ARG A O 1
ATOM 2994 N N . CYS A 1 400 ? 19.171 -1.996 1.673 1.00 57.56 400 CYS A N 1
ATOM 2995 C CA . CYS A 1 400 ? 19.213 -1.236 0.437 1.00 57.56 400 CYS A CA 1
ATOM 2996 C C . CYS A 1 400 ? 20.252 -0.112 0.575 1.00 57.56 400 CYS A C 1
ATOM 2998 O O . CYS A 1 400 ? 20.434 0.424 1.662 1.00 57.56 400 CYS A O 1
ATOM 3000 N N . TYR A 1 401 ? 20.913 0.287 -0.518 1.00 54.91 401 TYR A N 1
ATOM 3001 C CA . TYR A 1 401 ? 21.659 1.556 -0.582 1.00 54.91 401 TYR A CA 1
ATOM 3002 C C . TYR A 1 401 ? 20.664 2.728 -0.529 1.00 54.91 401 TYR A C 1
ATOM 3004 O O . TYR A 1 401 ? 20.486 3.468 -1.492 1.00 54.91 401 TYR A O 1
ATOM 3012 N N . TYR A 1 402 ? 19.937 2.845 0.575 1.00 58.97 402 TYR A N 1
ATOM 3013 C CA . TYR A 1 402 ? 18.987 3.907 0.811 1.00 58.97 402 TYR A CA 1
ATOM 3014 C C . TYR A 1 402 ? 19.738 5.065 1.444 1.00 58.97 402 TYR A C 1
ATOM 3016 O O . TYR A 1 402 ? 20.140 5.022 2.607 1.00 58.97 402 TYR A O 1
ATOM 3024 N N . SER A 1 403 ? 19.960 6.095 0.639 1.00 58.12 403 SER A N 1
ATOM 3025 C CA . SER A 1 403 ? 20.522 7.352 1.094 1.00 58.12 403 SER A CA 1
ATOM 3026 C C . SER A 1 403 ? 19.445 8.410 0.985 1.00 58.12 403 SER A C 1
ATOM 3028 O O . SER A 1 403 ? 18.983 8.722 -0.106 1.00 58.12 403 SER A O 1
ATOM 3030 N N . ILE A 1 404 ? 19.097 9.024 2.114 1.00 59.25 404 ILE A N 1
ATOM 3031 C CA . ILE A 1 404 ? 18.239 10.212 2.106 1.00 59.25 404 ILE A CA 1
ATOM 3032 C C . ILE A 1 404 ? 18.913 11.420 1.443 1.00 59.25 404 ILE A C 1
ATOM 3034 O O . ILE A 1 404 ? 18.264 12.435 1.223 1.00 59.25 404 ILE A O 1
ATOM 3038 N N . ASN A 1 405 ? 20.218 11.318 1.179 1.00 56.16 405 ASN A N 1
ATOM 3039 C CA . ASN A 1 405 ? 21.058 12.364 0.618 1.00 56.16 405 ASN A CA 1
ATOM 3040 C C . ASN A 1 405 ? 21.488 12.055 -0.828 1.00 56.16 405 ASN A C 1
ATOM 3042 O O . ASN A 1 405 ? 22.103 12.915 -1.454 1.00 56.16 405 ASN A O 1
ATOM 3046 N N . ASP A 1 406 ? 21.210 10.854 -1.359 1.00 54.06 406 ASP A N 1
ATOM 3047 C CA . ASP A 1 406 ? 21.679 10.430 -2.686 1.00 54.06 406 ASP A CA 1
ATOM 3048 C C . ASP A 1 406 ? 20.724 9.424 -3.378 1.00 54.06 406 ASP A C 1
ATOM 3050 O O . ASP A 1 406 ? 20.828 8.216 -3.143 1.00 54.06 406 ASP A O 1
ATOM 3054 N N . PRO A 1 407 ? 19.796 9.905 -4.231 1.00 61.09 407 PRO A N 1
ATOM 3055 C CA . PRO A 1 407 ? 19.455 11.315 -4.404 1.00 61.09 407 PRO A CA 1
ATOM 3056 C C . PRO A 1 407 ? 18.777 11.870 -3.139 1.00 61.09 407 PRO A C 1
ATOM 3058 O O . PRO A 1 407 ? 18.106 11.127 -2.421 1.00 61.09 407 PRO A O 1
ATOM 3061 N N . PRO A 1 408 ? 18.941 13.169 -2.836 1.00 63.44 408 PRO A N 1
ATOM 3062 C CA . PRO A 1 408 ? 18.323 13.743 -1.659 1.00 63.44 408 PRO A CA 1
ATOM 3063 C C . PRO A 1 408 ? 16.800 13.721 -1.779 1.00 63.44 408 PRO A C 1
ATOM 3065 O O . PRO A 1 408 ? 16.274 14.021 -2.857 1.00 63.44 408 PRO A O 1
ATOM 3068 N N . TRP A 1 409 ? 16.115 13.430 -0.669 1.00 73.00 409 TRP A N 1
ATOM 3069 C CA . TRP A 1 409 ? 14.668 13.635 -0.561 1.00 73.00 409 TRP A CA 1
ATOM 3070 C C . TRP A 1 409 ? 14.314 15.043 -1.021 1.00 73.00 409 TRP A C 1
ATOM 3072 O O . TRP A 1 409 ? 14.858 16.030 -0.512 1.00 73.00 409 TRP A O 1
ATOM 3082 N N . GLN A 1 410 ? 13.414 15.141 -1.992 1.00 69.88 410 GLN A N 1
ATOM 3083 C CA . GLN A 1 410 ? 12.999 16.435 -2.506 1.00 69.88 410 GLN A CA 1
ATOM 3084 C C . GLN A 1 410 ? 11.991 17.086 -1.555 1.00 69.88 410 GLN A C 1
ATOM 3086 O O . GLN A 1 410 ? 11.214 16.427 -0.861 1.00 69.88 410 GLN A O 1
ATOM 3091 N N . GLU A 1 411 ? 11.983 18.417 -1.519 1.00 69.06 411 GLU A N 1
ATOM 3092 C CA . GLU A 1 411 ? 10.979 19.149 -0.752 1.00 69.06 411 GLU A CA 1
ATOM 3093 C C . GLU A 1 411 ? 9.574 18.826 -1.287 1.00 69.06 411 GLU A C 1
ATOM 3095 O O . GLU A 1 411 ? 9.297 18.973 -2.477 1.00 69.06 411 GLU A O 1
ATOM 3100 N N . GLY A 1 412 ? 8.684 18.373 -0.400 1.00 73.44 412 GLY A N 1
ATOM 3101 C CA . GLY A 1 412 ? 7.327 17.962 -0.768 1.00 73.44 412 GLY A CA 1
ATOM 3102 C C . GLY A 1 412 ? 7.206 16.532 -1.310 1.00 73.44 412 GLY A C 1
ATOM 3103 O O . GLY A 1 412 ? 6.100 16.122 -1.659 1.00 73.44 412 GLY A O 1
ATOM 3104 N N . GLU A 1 413 ? 8.293 15.759 -1.355 1.00 78.06 413 GLU A N 1
ATOM 3105 C CA . GLU A 1 413 ? 8.240 14.334 -1.688 1.00 78.06 413 GLU A CA 1
ATOM 3106 C C . GLU A 1 413 ? 7.556 13.535 -0.570 1.00 78.06 413 GLU A C 1
ATOM 3108 O O . GLU A 1 413 ? 7.755 13.806 0.618 1.00 78.06 413 GLU A O 1
ATOM 3113 N N . THR A 1 414 ? 6.714 12.574 -0.962 1.00 82.81 414 THR A N 1
ATOM 3114 C CA . THR A 1 414 ? 5.959 11.713 -0.042 1.00 82.81 414 THR A CA 1
ATOM 3115 C C . THR A 1 414 ? 6.492 10.291 -0.104 1.00 82.81 414 THR A C 1
ATOM 3117 O O . THR A 1 414 ? 6.566 9.695 -1.182 1.00 82.81 414 THR A O 1
ATOM 3120 N N . HIS A 1 415 ? 6.803 9.732 1.061 1.00 81.88 415 HIS A N 1
ATOM 3121 C CA . HIS A 1 415 ? 7.303 8.372 1.231 1.00 81.88 415 HIS A CA 1
ATOM 3122 C C . HIS A 1 415 ? 6.333 7.554 2.078 1.00 81.88 415 HIS A C 1
ATOM 3124 O O . HIS A 1 415 ? 5.777 8.056 3.052 1.00 81.88 415 HIS A O 1
ATOM 3130 N N . ASN A 1 416 ? 6.128 6.293 1.706 1.00 85.19 416 ASN A N 1
ATOM 3131 C CA . ASN A 1 416 ? 5.297 5.367 2.460 1.00 85.19 416 ASN A CA 1
ATOM 3132 C C . ASN A 1 416 ? 6.194 4.574 3.386 1.00 85.19 416 ASN A C 1
ATOM 3134 O O . ASN A 1 416 ? 7.057 3.820 2.934 1.00 85.19 416 ASN A O 1
ATOM 3138 N N . PHE A 1 417 ? 5.968 4.757 4.674 1.00 87.31 417 PHE A N 1
ATOM 3139 C CA . PHE A 1 417 ? 6.601 3.988 5.718 1.00 87.31 417 PHE A CA 1
ATOM 3140 C C . PHE A 1 417 ? 5.710 2.799 6.015 1.00 87.31 417 PHE A C 1
ATOM 3142 O O . PHE A 1 417 ? 4.537 2.979 6.324 1.00 87.31 417 PHE A O 1
ATOM 3149 N N . ARG A 1 418 ? 6.275 1.600 5.934 1.00 87.25 418 ARG A N 1
ATOM 3150 C CA . ARG A 1 418 ? 5.697 0.399 6.526 1.00 87.25 418 ARG A CA 1
ATOM 3151 C C . ARG A 1 418 ? 6.642 -0.059 7.615 1.00 87.25 418 ARG A C 1
ATOM 3153 O O . ARG A 1 418 ? 7.854 -0.072 7.409 1.00 87.25 418 ARG A O 1
ATOM 3160 N N . LEU A 1 419 ? 6.106 -0.400 8.771 1.00 86.94 419 LEU A N 1
ATOM 3161 C CA . LEU A 1 419 ? 6.882 -0.846 9.910 1.00 86.94 419 LEU A CA 1
ATOM 3162 C C . LEU A 1 419 ? 6.215 -2.052 10.534 1.00 86.94 419 LEU A C 1
ATOM 3164 O O . LEU A 1 419 ? 4.997 -2.068 10.663 1.00 86.94 419 LEU A O 1
ATOM 3168 N N . THR A 1 420 ? 7.013 -3.008 10.984 1.00 86.81 420 THR A N 1
ATOM 3169 C CA . THR A 1 420 ? 6.551 -4.056 11.894 1.00 86.81 420 THR A CA 1
ATOM 3170 C C . THR A 1 420 ? 7.459 -4.080 13.104 1.00 86.81 420 THR A C 1
ATOM 3172 O O . THR A 1 420 ? 8.666 -3.896 12.966 1.00 86.81 420 THR A O 1
ATOM 3175 N N . TRP A 1 421 ? 6.901 -4.275 14.289 1.00 84.50 421 TRP A N 1
ATOM 3176 C CA . TRP A 1 421 ? 7.685 -4.427 15.509 1.00 84.50 421 TRP A CA 1
ATOM 3177 C C . TRP A 1 421 ? 7.242 -5.653 16.285 1.00 84.50 421 TRP A C 1
ATOM 3179 O O . TRP A 1 421 ? 6.122 -6.140 16.149 1.00 84.50 421 TRP A O 1
ATOM 3189 N N . SER A 1 422 ? 8.155 -6.156 17.102 1.00 81.94 422 SER A N 1
ATOM 3190 C CA . SER A 1 422 ? 7.936 -7.214 18.081 1.00 81.94 422 SER A CA 1
ATOM 3191 C C . SER A 1 422 ? 9.080 -7.190 19.094 1.00 81.94 422 SER A C 1
ATOM 3193 O O . SER A 1 422 ? 10.039 -6.438 18.917 1.00 81.94 422 SER A O 1
ATOM 3195 N N . SER A 1 423 ? 9.065 -8.099 20.068 1.00 75.81 423 SER A N 1
ATOM 3196 C CA . SER A 1 423 ? 10.220 -8.346 20.943 1.00 75.81 423 SER A CA 1
ATOM 3197 C C . SER A 1 423 ? 11.502 -8.753 20.190 1.00 75.81 423 SER A C 1
ATOM 3199 O O . SER A 1 423 ? 12.595 -8.716 20.744 1.00 75.81 423 SER A O 1
ATOM 3201 N N . ALA A 1 424 ? 11.405 -9.163 18.917 1.00 75.94 424 ALA A N 1
ATOM 3202 C CA . ALA A 1 424 ? 12.570 -9.434 18.072 1.00 75.94 424 ALA A CA 1
ATOM 3203 C C . ALA A 1 424 ? 13.200 -8.157 17.475 1.00 75.94 424 ALA A C 1
ATOM 3205 O O . ALA A 1 424 ? 14.291 -8.224 16.906 1.00 75.94 424 ALA A O 1
ATOM 3206 N N . GLY A 1 425 ? 12.522 -7.013 17.589 1.00 74.88 425 GLY A N 1
ATOM 3207 C CA . GLY A 1 425 ? 12.916 -5.729 17.020 1.00 74.88 425 GLY A CA 1
ATOM 3208 C C . GLY A 1 425 ? 11.922 -5.164 16.007 1.00 74.88 425 GLY A C 1
ATOM 3209 O O . GLY A 1 425 ? 10.829 -5.695 15.805 1.00 74.88 425 GLY A O 1
ATOM 3210 N N . LEU A 1 426 ? 12.341 -4.071 15.373 1.00 80.94 426 LEU A N 1
ATOM 3211 C CA . LEU A 1 426 ? 11.645 -3.353 14.311 1.00 80.94 426 LEU A CA 1
ATOM 3212 C C . LEU A 1 426 ? 12.167 -3.787 12.935 1.00 80.94 426 LEU A C 1
ATOM 3214 O O . LEU A 1 426 ? 13.380 -3.813 12.721 1.00 80.94 426 LEU A O 1
ATOM 3218 N N . GLU A 1 427 ? 11.265 -4.025 11.988 1.00 83.75 427 GLU A N 1
ATOM 3219 C CA . GLU A 1 427 ? 11.531 -4.052 10.549 1.00 83.75 427 GLU A CA 1
ATOM 3220 C C . GLU A 1 427 ? 10.893 -2.819 9.891 1.00 83.75 427 GLU A C 1
ATOM 3222 O O . GLU A 1 427 ? 9.716 -2.525 10.104 1.00 83.75 427 GLU A O 1
ATOM 3227 N N . LEU A 1 428 ? 11.679 -2.076 9.111 1.00 84.44 428 LEU A N 1
ATOM 3228 C CA . LEU A 1 428 ? 11.283 -0.828 8.458 1.00 84.44 428 LEU A CA 1
ATOM 3229 C C . LEU A 1 428 ? 11.400 -0.967 6.939 1.00 84.44 428 LEU A C 1
ATOM 3231 O O . LEU A 1 428 ? 12.475 -1.277 6.418 1.00 84.44 428 LEU A O 1
ATOM 3235 N N . TRP A 1 429 ? 10.332 -0.623 6.226 1.00 83.25 429 TRP A N 1
ATOM 3236 C CA . TRP A 1 429 ? 10.316 -0.441 4.779 1.00 83.25 429 TRP A CA 1
ATOM 3237 C C . TRP A 1 429 ? 9.945 0.992 4.418 1.00 83.25 429 TRP A C 1
ATOM 3239 O O . TRP A 1 429 ? 9.029 1.579 4.995 1.00 83.25 429 TRP A O 1
ATOM 3249 N N . ILE A 1 430 ? 10.624 1.528 3.409 1.00 80.31 430 ILE A N 1
ATOM 3250 C CA . ILE A 1 430 ? 10.287 2.809 2.794 1.00 80.31 430 ILE A CA 1
ATOM 3251 C C . ILE A 1 430 ? 10.034 2.538 1.315 1.00 80.31 430 ILE A C 1
ATOM 3253 O O . ILE A 1 430 ? 10.891 1.996 0.621 1.00 80.31 430 ILE A O 1
ATOM 3257 N N . ASP A 1 431 ? 8.834 2.855 0.833 1.00 78.50 431 ASP A N 1
ATOM 3258 C CA . ASP A 1 431 ? 8.438 2.676 -0.572 1.00 78.50 431 ASP A CA 1
ATOM 3259 C C . ASP A 1 431 ? 8.624 1.246 -1.087 1.00 78.50 431 ASP A C 1
ATOM 3261 O O . ASP A 1 431 ? 9.194 1.014 -2.152 1.00 78.50 431 ASP A O 1
ATOM 3265 N N . ALA A 1 432 ? 8.169 0.283 -0.278 1.00 68.00 432 ALA A N 1
ATOM 3266 C CA . ALA A 1 432 ? 8.335 -1.160 -0.482 1.00 68.00 432 ALA A CA 1
ATOM 3267 C C . ALA A 1 432 ? 9.798 -1.650 -0.499 1.00 68.00 432 ALA A C 1
ATOM 3269 O O . ALA A 1 432 ? 10.055 -2.840 -0.691 1.00 68.00 432 ALA A O 1
ATOM 3270 N N . THR A 1 433 ? 10.762 -0.767 -0.237 1.00 70.69 433 THR A N 1
ATOM 3271 C CA . THR A 1 433 ? 12.173 -1.119 -0.108 1.00 70.69 433 THR A CA 1
ATOM 3272 C C . THR A 1 433 ? 12.461 -1.465 1.346 1.00 70.69 433 THR A C 1
ATOM 3274 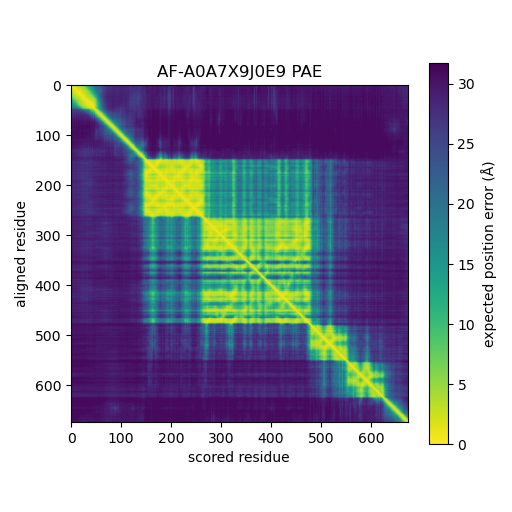O O . THR A 1 433 ? 12.220 -0.654 2.234 1.00 70.69 433 THR A O 1
ATOM 3277 N N . HIS A 1 434 ? 12.969 -2.673 1.608 1.00 73.56 434 HIS A N 1
ATOM 3278 C CA . HIS A 1 434 ? 13.365 -3.065 2.962 1.00 73.56 434 HIS A CA 1
ATOM 3279 C C . HIS A 1 434 ? 14.593 -2.268 3.394 1.00 73.56 434 HIS A C 1
ATOM 3281 O O . HIS A 1 434 ? 15.687 -2.426 2.845 1.00 73.56 434 HIS A O 1
ATOM 3287 N N . CYS A 1 435 ? 14.376 -1.408 4.379 1.00 68.19 435 CYS A N 1
ATOM 3288 C CA . CYS A 1 435 ? 15.271 -0.350 4.781 1.00 68.19 435 CYS A CA 1
ATOM 3289 C C . CYS A 1 435 ? 16.000 -0.626 6.085 1.00 68.19 435 CYS A C 1
ATOM 3291 O O . CYS A 1 435 ? 17.111 -0.169 6.181 1.00 68.19 435 CYS A O 1
ATOM 3293 N N . ALA A 1 436 ? 15.481 -1.340 7.077 1.00 72.19 436 ALA A N 1
ATOM 3294 C CA . ALA A 1 436 ? 16.282 -1.670 8.261 1.00 72.19 436 ALA A CA 1
ATOM 3295 C C . ALA A 1 436 ? 15.633 -2.763 9.102 1.00 72.19 436 ALA A C 1
ATOM 3297 O O . ALA A 1 436 ? 14.415 -2.908 9.087 1.00 72.19 436 ALA A O 1
ATOM 3298 N N . SER A 1 437 ? 16.452 -3.464 9.889 1.00 71.44 437 SER A N 1
ATOM 3299 C CA . SER A 1 437 ? 15.997 -4.412 10.909 1.00 71.44 437 SER A CA 1
ATOM 3300 C C . SER A 1 437 ? 16.857 -4.286 12.170 1.00 71.44 437 SER A C 1
ATOM 3302 O O . SER A 1 437 ? 18.079 -4.407 12.054 1.00 71.44 437 SER A O 1
ATOM 3304 N N . GLY A 1 438 ? 16.269 -4.092 13.352 1.00 65.75 438 GLY A N 1
ATOM 3305 C CA . GLY A 1 438 ? 17.027 -4.011 14.609 1.00 65.75 438 GLY A CA 1
ATOM 3306 C C . GLY A 1 438 ? 16.148 -3.963 15.858 1.00 65.75 438 GLY A C 1
ATOM 3307 O O . GLY A 1 438 ? 15.035 -3.453 15.815 1.00 65.75 438 GLY A O 1
ATOM 3308 N N . GLY A 1 439 ? 16.645 -4.495 16.972 1.00 65.12 439 GLY A N 1
ATOM 3309 C CA . GLY A 1 439 ? 15.926 -4.567 18.245 1.00 65.12 439 GLY A CA 1
ATOM 3310 C C . GLY A 1 439 ? 16.883 -4.743 19.417 1.00 65.12 439 GLY A C 1
ATOM 3311 O O . GLY A 1 439 ? 18.016 -5.188 19.230 1.00 65.12 439 GLY A O 1
ATOM 3312 N N . ASN A 1 440 ? 16.430 -4.358 20.603 1.00 64.31 440 ASN A N 1
ATOM 3313 C CA . ASN A 1 440 ? 17.129 -4.543 21.875 1.0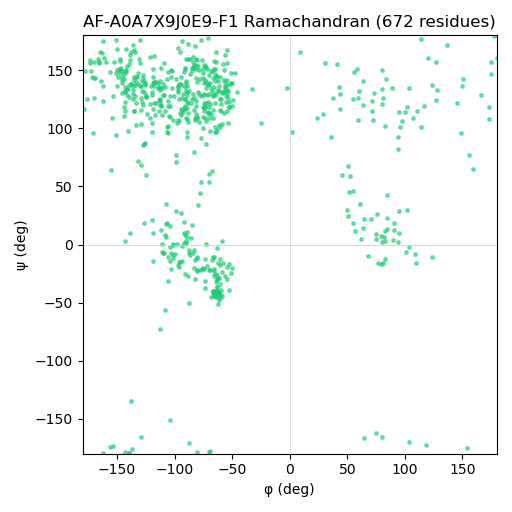0 64.31 440 ASN A CA 1
ATOM 3314 C C . ASN A 1 440 ? 16.666 -5.817 22.615 1.00 64.31 440 ASN A C 1
ATOM 3316 O O . ASN A 1 440 ? 17.417 -6.334 23.435 1.00 64.31 440 ASN A O 1
ATOM 3320 N N . GLY A 1 441 ? 15.527 -6.401 22.218 1.00 66.00 441 GLY A N 1
ATOM 3321 C CA . GLY A 1 441 ? 14.961 -7.616 22.816 1.00 66.00 441 GLY A CA 1
ATOM 3322 C C . GLY A 1 441 ? 13.766 -7.355 23.736 1.00 66.00 441 GLY A C 1
ATOM 3323 O O . GLY A 1 441 ? 13.175 -8.318 24.230 1.00 66.00 441 GLY A O 1
ATOM 3324 N N . ASP A 1 442 ? 13.411 -6.086 23.926 1.00 67.06 442 ASP A N 1
ATOM 3325 C CA . ASP A 1 442 ? 12.441 -5.642 24.925 1.00 67.06 442 ASP A CA 1
ATOM 3326 C C . ASP A 1 442 ? 11.013 -5.661 24.371 1.00 67.06 442 ASP A C 1
ATOM 3328 O O . ASP A 1 442 ? 10.790 -5.690 23.154 1.00 67.06 442 ASP A O 1
ATOM 3332 N N . THR A 1 443 ? 10.020 -5.687 25.262 1.00 68.81 443 THR A N 1
ATOM 3333 C CA . THR A 1 443 ? 8.603 -5.779 24.886 1.00 68.81 443 THR A CA 1
ATOM 3334 C C . THR A 1 443 ? 7.779 -4.672 25.530 1.00 68.81 443 THR A C 1
ATOM 3336 O O . THR A 1 443 ? 7.629 -4.620 26.741 1.00 68.81 443 THR A O 1
ATOM 3339 N N . PHE A 1 444 ? 7.132 -3.841 24.715 1.00 74.44 444 PHE A N 1
ATOM 3340 C CA . PHE A 1 444 ? 6.215 -2.807 25.196 1.00 74.44 444 PHE A CA 1
ATOM 3341 C C . PHE A 1 444 ? 4.759 -3.292 25.177 1.00 74.44 444 PHE A C 1
ATOM 3343 O O . PHE A 1 444 ? 4.201 -3.480 24.097 1.00 74.44 444 PHE A O 1
ATOM 3350 N N . ASP A 1 445 ? 4.122 -3.448 26.344 1.00 74.94 445 ASP A N 1
ATOM 3351 C CA . ASP A 1 445 ? 2.663 -3.640 26.430 1.00 74.94 445 ASP A CA 1
ATOM 3352 C C . ASP A 1 445 ? 2.029 -3.204 27.785 1.00 74.94 445 ASP A C 1
ATOM 3354 O O . ASP A 1 445 ? 1.491 -4.034 28.518 1.00 74.94 445 ASP A O 1
ATOM 3358 N N . PRO A 1 446 ? 2.059 -1.902 28.161 1.00 71.19 446 PRO A N 1
ATOM 3359 C CA . PRO A 1 446 ? 1.340 -1.396 29.344 1.00 71.19 446 PRO A CA 1
ATOM 3360 C C . PRO A 1 446 ? -0.178 -1.672 29.352 1.00 71.19 446 PRO A C 1
ATOM 3362 O O . PRO A 1 446 ? -0.792 -1.859 28.319 1.00 71.19 446 PRO A O 1
ATOM 3365 N N . ALA A 1 447 ? -0.876 -1.567 30.484 1.00 72.62 447 ALA A N 1
ATOM 3366 C CA . ALA A 1 447 ? -2.342 -1.739 30.496 1.00 72.62 447 ALA A CA 1
ATOM 3367 C C . ALA A 1 447 ? -3.119 -0.650 29.716 1.00 72.62 447 ALA A C 1
ATOM 3369 O O . ALA A 1 447 ? -4.263 -0.860 29.320 1.00 72.62 447 ALA A O 1
ATOM 3370 N N . SER A 1 448 ? -2.535 0.532 29.514 1.00 75.81 448 SER A N 1
ATOM 3371 C CA . SER A 1 448 ? -3.147 1.625 28.748 1.00 75.81 448 SER A CA 1
ATOM 3372 C C . SER A 1 448 ? -2.080 2.410 28.004 1.00 75.81 448 SER A C 1
ATOM 3374 O O . SER A 1 448 ? -0.993 2.650 28.542 1.00 75.81 448 SER A O 1
ATOM 3376 N N . LYS A 1 449 ? -2.381 2.781 26.759 1.00 83.50 449 LYS A N 1
ATOM 3377 C CA . LYS A 1 449 ? -1.399 3.348 25.833 1.00 83.50 449 LYS A CA 1
ATOM 3378 C C . LYS A 1 449 ? -1.884 4.658 25.248 1.00 83.50 449 LYS A C 1
ATOM 3380 O O . LYS A 1 449 ? -3.059 4.798 24.926 1.00 83.50 449 LYS A O 1
ATOM 3385 N N . LEU A 1 450 ? -0.943 5.557 25.006 1.00 86.31 450 LEU A N 1
ATOM 3386 C CA . LEU A 1 450 ? -1.127 6.727 24.166 1.00 86.31 450 LEU A CA 1
ATOM 3387 C C . LEU A 1 450 ? -0.349 6.529 22.870 1.00 86.31 450 LEU A C 1
ATOM 3389 O O . LEU A 1 450 ? 0.878 6.473 22.897 1.00 86.31 450 LEU A O 1
ATOM 3393 N N .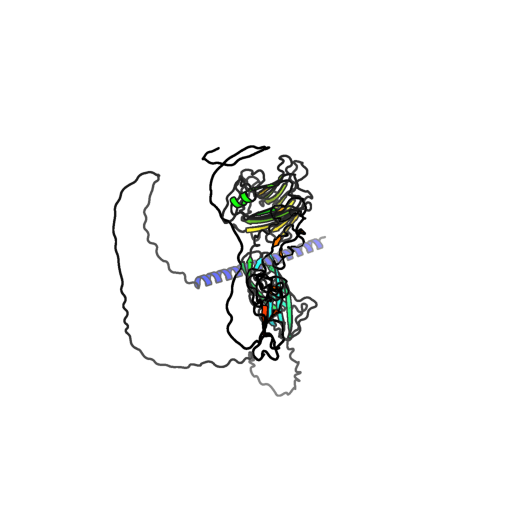 PHE A 1 451 ? -1.052 6.438 21.750 1.00 89.75 451 PHE A N 1
ATOM 3394 C CA . PHE A 1 451 ? -0.459 6.535 20.424 1.00 89.75 451 PHE A CA 1
ATOM 3395 C C . PHE A 1 451 ? -0.520 7.982 19.953 1.00 89.75 451 PHE A C 1
ATOM 3397 O O . PHE A 1 451 ? -1.587 8.593 19.986 1.00 89.75 451 PHE A O 1
ATOM 3404 N N . THR A 1 452 ? 0.599 8.531 19.488 1.00 87.69 452 THR A N 1
ATOM 3405 C CA . THR A 1 452 ? 0.647 9.904 18.988 1.00 87.69 452 THR A CA 1
ATOM 3406 C C . THR A 1 452 ? 1.308 10.007 17.618 1.00 87.69 452 THR A C 1
ATOM 3408 O O . THR A 1 452 ? 2.371 9.433 17.365 1.00 87.69 452 THR A O 1
ATOM 3411 N N . LEU A 1 453 ? 0.693 10.801 16.740 1.00 88.38 453 LEU A N 1
ATOM 3412 C CA . LEU A 1 453 ? 1.320 11.346 15.536 1.00 88.38 453 LEU A CA 1
ATOM 3413 C C . LEU A 1 453 ? 1.768 12.778 15.828 1.00 88.38 453 LEU A C 1
ATOM 3415 O O . LEU A 1 453 ? 1.114 13.761 15.462 1.00 88.38 453 LEU A O 1
ATOM 3419 N N . ALA A 1 454 ? 2.877 12.888 16.549 1.00 77.38 454 ALA A N 1
ATOM 3420 C CA . ALA A 1 454 ? 3.460 14.144 16.993 1.00 77.38 454 ALA A CA 1
ATOM 3421 C C . ALA A 1 454 ? 4.967 13.982 17.198 1.00 77.38 454 ALA A C 1
ATOM 3423 O O . ALA A 1 454 ? 5.542 12.947 16.882 1.00 77.38 454 ALA A O 1
ATOM 3424 N N . ALA A 1 455 ? 5.612 15.014 17.744 1.00 65.44 455 ALA A N 1
ATOM 3425 C CA . ALA A 1 455 ? 7.031 14.957 18.059 1.00 65.44 455 ALA A CA 1
ATOM 3426 C C . ALA A 1 455 ? 7.354 14.087 19.290 1.00 65.44 455 ALA A C 1
ATOM 3428 O O . ALA A 1 455 ? 8.442 13.526 19.322 1.00 65.44 455 ALA A O 1
ATOM 3429 N N . ARG A 1 456 ? 6.455 14.007 20.288 1.00 73.00 456 ARG A N 1
ATOM 3430 C CA . ARG A 1 456 ? 6.463 13.086 21.449 1.00 73.00 456 ARG A CA 1
ATOM 3431 C C . ARG A 1 456 ? 5.099 13.111 22.138 1.00 73.00 456 ARG A C 1
ATOM 3433 O O . ARG A 1 456 ? 4.429 14.138 22.086 1.00 73.00 456 ARG A O 1
ATOM 3440 N N . CYS A 1 457 ? 4.784 12.080 22.922 1.00 74.12 457 CYS A N 1
ATOM 3441 C CA . CYS A 1 457 ? 3.579 12.012 23.768 1.00 74.12 457 CYS A CA 1
ATOM 3442 C C . CYS A 1 457 ? 3.430 13.180 24.759 1.00 74.12 457 CYS A C 1
ATOM 3444 O O . CYS A 1 457 ? 2.330 13.540 25.157 1.00 74.12 457 CYS A O 1
ATOM 3446 N N . THR A 1 458 ? 4.541 13.792 25.179 1.00 72.88 458 THR A N 1
ATOM 3447 C CA . THR A 1 458 ? 4.536 14.940 26.100 1.00 72.88 458 THR A CA 1
ATOM 3448 C C . THR A 1 458 ? 4.322 16.287 25.409 1.00 72.88 458 THR A C 1
ATOM 3450 O O . THR A 1 458 ? 4.206 17.301 26.097 1.00 72.88 458 THR A O 1
ATOM 3453 N N . HIS A 1 459 ? 4.310 16.325 24.071 1.00 72.56 459 HIS A N 1
ATOM 3454 C CA . HIS A 1 459 ? 4.094 17.535 23.267 1.00 72.56 459 HIS A CA 1
ATOM 3455 C C . HIS A 1 459 ? 5.001 18.722 23.658 1.00 72.56 459 HIS A C 1
ATOM 3457 O O . HIS A 1 459 ? 4.549 19.861 23.796 1.00 72.56 459 HIS A O 1
ATOM 3463 N N . TYR A 1 460 ? 6.303 18.471 23.869 1.00 65.94 460 TYR A N 1
ATOM 3464 C CA . TYR A 1 460 ? 7.267 19.518 24.241 1.00 65.94 460 TYR A CA 1
ATOM 3465 C C . TYR A 1 460 ? 7.278 20.693 23.253 1.00 65.94 460 TYR A C 1
ATOM 3467 O O . TYR A 1 460 ? 7.354 20.503 22.041 1.00 65.94 460 TYR A O 1
ATOM 3475 N N . ALA A 1 461 ? 7.322 21.915 23.790 1.00 60.97 461 ALA A N 1
ATOM 3476 C CA . ALA A 1 461 ? 7.454 23.126 22.989 1.00 60.97 461 ALA A CA 1
ATOM 3477 C C . ALA A 1 461 ? 8.787 23.156 22.210 1.00 60.97 461 ALA A C 1
ATOM 3479 O O . ALA A 1 461 ? 9.838 22.824 22.762 1.00 60.97 461 ALA A O 1
ATOM 3480 N N . ASN A 1 462 ? 8.735 23.649 20.966 1.00 62.00 462 ASN A N 1
ATOM 3481 C CA . ASN A 1 462 ? 9.858 23.874 20.032 1.00 62.00 462 ASN A CA 1
ATOM 3482 C C . ASN A 1 462 ? 10.333 22.654 19.222 1.00 62.00 462 ASN A C 1
ATOM 3484 O O . ASN A 1 462 ? 11.359 22.720 18.546 1.00 62.00 462 ASN A O 1
ATOM 3488 N N . GLN A 1 463 ? 9.582 21.553 19.216 1.00 60.16 463 GLN A N 1
ATOM 3489 C CA . GLN A 1 463 ? 9.867 20.440 18.310 1.00 60.16 463 GLN A CA 1
ATOM 3490 C C . GLN A 1 463 ? 9.114 20.657 16.994 1.00 60.16 463 GLN A C 1
ATOM 3492 O O . GLN A 1 463 ? 7.940 20.331 16.862 1.00 60.16 463 GLN A O 1
ATOM 3497 N N . HIS A 1 464 ? 9.774 21.284 16.019 1.00 60.34 464 HIS A N 1
ATOM 3498 C CA . HIS A 1 464 ? 9.163 21.569 14.723 1.00 60.34 464 HIS A CA 1
ATOM 3499 C C . HIS A 1 464 ? 9.072 20.299 13.871 1.00 60.34 464 HIS A C 1
ATOM 3501 O O . HIS A 1 464 ? 10.042 19.917 13.218 1.00 60.34 464 HIS A O 1
ATOM 3507 N N . ALA A 1 465 ? 7.896 19.677 13.825 1.00 57.94 465 ALA A N 1
ATOM 3508 C CA . ALA A 1 465 ? 7.603 18.692 12.796 1.00 57.94 465 ALA A CA 1
ATOM 3509 C C . ALA A 1 465 ? 7.462 19.410 11.442 1.00 57.94 465 ALA A C 1
ATOM 3511 O O . ALA A 1 465 ? 6.540 20.195 11.229 1.00 57.94 465 ALA A O 1
ATOM 3512 N N . ILE A 1 466 ? 8.387 19.154 10.514 1.00 65.19 466 ILE A N 1
ATOM 3513 C CA . ILE A 1 466 ? 8.243 19.566 9.102 1.00 65.19 466 ILE A CA 1
ATOM 3514 C C . ILE A 1 466 ? 7.516 18.463 8.303 1.00 65.19 466 ILE A C 1
ATOM 3516 O O . ILE A 1 466 ? 7.400 18.529 7.089 1.00 65.19 466 ILE A O 1
ATOM 3520 N N . ALA A 1 467 ? 6.948 17.464 8.982 1.00 80.56 467 ALA A N 1
ATOM 3521 C CA . ALA A 1 467 ? 6.227 16.375 8.344 1.00 80.56 467 ALA A CA 1
ATOM 3522 C C . ALA A 1 467 ? 4.744 16.700 8.101 1.00 80.56 467 ALA A C 1
ATOM 3524 O O . ALA A 1 467 ? 4.096 17.367 8.911 1.00 80.56 467 ALA A O 1
ATOM 3525 N N . ARG A 1 468 ? 4.196 16.174 7.004 1.00 88.50 468 ARG A N 1
ATOM 3526 C CA . ARG A 1 468 ? 2.757 15.964 6.812 1.00 88.50 468 ARG A CA 1
ATOM 3527 C C . ARG A 1 468 ? 2.472 14.474 6.770 1.00 88.50 468 ARG A C 1
ATOM 3529 O O . ARG A 1 468 ? 3.236 13.733 6.157 1.00 88.50 468 ARG A O 1
ATOM 3536 N N . PHE A 1 469 ? 1.369 14.069 7.380 1.00 91.38 469 PHE A N 1
ATOM 3537 C CA . PHE A 1 469 ? 0.926 12.685 7.458 1.00 91.38 469 PHE A CA 1
ATOM 3538 C C . PHE A 1 469 ? -0.362 12.502 6.661 1.00 91.38 469 PHE A C 1
ATOM 3540 O O . PHE A 1 469 ? -1.288 13.312 6.752 1.00 91.38 469 PHE A O 1
ATOM 3547 N N . THR A 1 470 ? -0.416 11.422 5.892 1.00 91.69 470 THR A N 1
ATOM 3548 C CA . THR A 1 470 ? -1.606 10.925 5.189 1.00 91.69 470 THR A CA 1
ATOM 3549 C C . THR A 1 470 ? -1.664 9.405 5.322 1.00 91.69 470 THR A C 1
ATOM 3551 O O . THR A 1 470 ? -0.664 8.786 5.688 1.00 91.69 470 THR A O 1
ATOM 3554 N N . ASN A 1 471 ? -2.815 8.803 5.010 1.00 90.81 471 ASN A N 1
ATOM 3555 C CA . ASN A 1 471 ? -2.945 7.352 4.833 1.00 90.81 471 ASN A CA 1
ATOM 3556 C C . ASN A 1 471 ? -2.397 6.516 6.005 1.00 90.81 471 ASN A C 1
ATOM 3558 O O . ASN A 1 471 ? -1.485 5.712 5.822 1.00 90.81 471 ASN A O 1
ATOM 3562 N N . LEU A 1 472 ? -2.930 6.727 7.206 1.00 93.00 472 LEU A N 1
ATOM 3563 C CA . LEU A 1 472 ? -2.533 5.978 8.393 1.00 93.00 472 LEU A CA 1
ATOM 3564 C C . LEU A 1 472 ? -3.288 4.652 8.460 1.00 93.00 472 LEU A C 1
ATOM 3566 O O . LEU A 1 472 ? -4.519 4.644 8.474 1.00 93.00 472 LEU A O 1
ATOM 3570 N N . ARG A 1 473 ? -2.548 3.553 8.580 1.00 91.56 473 ARG A N 1
ATOM 3571 C CA . ARG A 1 473 ? -3.047 2.256 9.028 1.00 91.56 473 ARG A CA 1
ATOM 3572 C C . ARG A 1 473 ? -2.211 1.755 10.196 1.00 91.56 473 ARG A C 1
ATOM 3574 O O . ARG A 1 473 ? -0.987 1.849 10.157 1.00 91.56 473 ARG A O 1
ATOM 3581 N N . LEU A 1 474 ? -2.861 1.210 11.211 1.00 92.19 474 LEU A N 1
ATOM 3582 C CA . LEU A 1 474 ? -2.220 0.663 12.400 1.00 92.19 474 LEU A CA 1
ATOM 3583 C C . LEU A 1 474 ? -2.870 -0.668 12.764 1.00 92.19 474 LEU A C 1
ATOM 3585 O O . LEU A 1 474 ? -4.095 -0.767 12.791 1.00 92.19 474 LEU A O 1
ATOM 3589 N N . TRP A 1 475 ? -2.049 -1.650 13.112 1.00 89.50 475 TRP A N 1
ATOM 3590 C CA . TRP A 1 475 ? -2.462 -2.955 13.603 1.00 89.50 475 TRP A CA 1
ATOM 3591 C C . TRP A 1 475 ? -1.732 -3.270 14.908 1.00 89.50 475 TRP A C 1
ATOM 3593 O O . TRP A 1 475 ? -0.501 -3.317 14.945 1.00 89.50 475 TRP A O 1
ATOM 3603 N N . ALA A 1 476 ? -2.495 -3.527 15.966 1.00 85.81 476 ALA A N 1
ATOM 3604 C CA . ALA A 1 476 ? -2.006 -4.184 17.173 1.00 85.81 476 ALA A CA 1
ATOM 3605 C C . ALA A 1 476 ? -1.815 -5.697 16.920 1.00 85.81 476 ALA A C 1
ATOM 3607 O O . ALA A 1 476 ? -2.477 -6.289 16.054 1.00 85.81 476 ALA A O 1
ATOM 3608 N N . ARG A 1 477 ? -0.930 -6.360 17.669 1.00 73.88 477 ARG A N 1
ATOM 3609 C CA . ARG A 1 477 ? -0.810 -7.821 17.647 1.00 73.88 477 ARG A CA 1
ATOM 3610 C C . ARG A 1 477 ? -2.151 -8.423 18.037 1.00 73.88 477 ARG A C 1
ATOM 3612 O O . ARG A 1 477 ? -2.750 -8.040 19.030 1.00 73.88 477 ARG A O 1
ATOM 3619 N N . GLY A 1 478 ? -2.642 -9.377 17.250 1.00 56.34 478 GLY A N 1
ATOM 3620 C CA . GLY A 1 478 ? -3.920 -10.004 17.578 1.00 56.34 478 GLY A CA 1
ATOM 3621 C C . GLY A 1 478 ? -5.114 -9.043 17.528 1.00 56.34 478 GLY A C 1
ATOM 3622 O O . GLY A 1 478 ? -6.154 -9.388 18.073 1.00 56.34 478 GLY A O 1
ATOM 3623 N 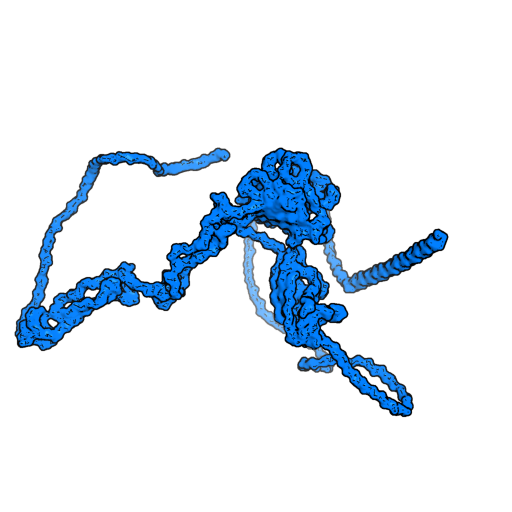N . ALA A 1 479 ? -5.034 -7.914 16.801 1.00 51.69 479 ALA A N 1
ATOM 3624 C CA . ALA A 1 479 ? -6.189 -7.062 16.458 1.00 51.69 479 ALA A CA 1
ATOM 3625 C C . ALA A 1 479 ? -7.302 -7.790 15.666 1.00 51.69 479 ALA A C 1
ATOM 3627 O O . ALA A 1 479 ? -8.293 -7.194 15.268 1.00 51.69 479 ALA A O 1
ATOM 3628 N N . ARG A 1 480 ? -7.134 -9.095 15.438 1.00 57.47 480 ARG A N 1
ATOM 3629 C CA . ARG A 1 480 ? -8.216 -10.052 15.243 1.00 57.47 480 ARG A CA 1
ATOM 3630 C C . ARG A 1 480 ? -7.997 -11.192 16.220 1.00 57.47 480 ARG A C 1
ATOM 3632 O O . ARG A 1 480 ? -7.358 -12.185 15.862 1.00 57.47 480 ARG A O 1
ATOM 3639 N N . THR A 1 481 ? -8.480 -11.070 17.449 1.00 59.06 481 THR A N 1
ATOM 3640 C CA . THR A 1 481 ? -8.617 -12.264 18.284 1.00 59.06 481 THR A CA 1
ATOM 3641 C C . THR A 1 481 ? -10.055 -12.700 18.190 1.00 59.06 481 THR A C 1
ATOM 3643 O O . THR A 1 481 ? -10.821 -12.584 19.131 1.00 59.06 481 THR A O 1
ATOM 3646 N N . CYS A 1 482 ? -10.383 -13.216 17.013 1.00 62.19 482 CYS A N 1
ATOM 3647 C CA . CYS A 1 482 ? -11.649 -13.865 16.780 1.00 62.19 482 CYS A CA 1
ATOM 3648 C C . CYS A 1 482 ? -11.869 -14.956 17.841 1.00 62.19 482 CYS A C 1
ATOM 3650 O O . CYS A 1 482 ? -11.075 -15.899 17.928 1.00 62.19 482 CYS A O 1
ATOM 3652 N N . GLY A 1 483 ? -12.915 -14.820 18.651 1.00 63.84 483 GLY A N 1
ATOM 3653 C CA . GLY A 1 483 ? -13.204 -15.670 19.804 1.00 63.84 483 GLY A CA 1
ATOM 3654 C C . GLY A 1 483 ? -12.697 -15.125 21.145 1.00 63.84 483 GLY A C 1
ATOM 3655 O O . GLY A 1 483 ? -12.383 -15.932 22.027 1.00 63.84 483 GLY A O 1
ATOM 3656 N N . ASN A 1 484 ? -12.588 -13.802 21.314 1.00 67.81 484 ASN A N 1
ATOM 3657 C CA . ASN A 1 484 ? -12.190 -13.157 22.577 1.00 67.81 484 ASN A CA 1
ATOM 3658 C C . ASN A 1 484 ? -13.378 -12.872 23.528 1.00 67.81 484 ASN A C 1
ATOM 3660 O O . ASN A 1 484 ? -13.172 -12.493 24.683 1.00 67.81 484 ASN A O 1
ATOM 3664 N N . GLY A 1 485 ? -14.607 -13.128 23.089 1.00 66.56 485 GLY A N 1
ATOM 3665 C CA . GLY A 1 485 ? -15.859 -12.904 23.812 1.00 66.56 485 GLY A CA 1
ATOM 3666 C C . GLY A 1 485 ? -16.549 -11.559 23.527 1.00 66.56 485 GLY A C 1
ATOM 3667 O O . GLY A 1 485 ? -17.573 -11.284 24.163 1.00 66.56 485 GLY A O 1
ATOM 3668 N N . VAL A 1 486 ? -16.012 -10.714 22.639 1.00 69.62 486 VAL A N 1
ATOM 3669 C CA . VAL A 1 486 ? -16.533 -9.397 22.257 1.00 69.62 486 VAL A CA 1
ATOM 3670 C C . VAL A 1 486 ? -16.469 -9.218 20.732 1.00 69.62 486 VAL A C 1
ATOM 3672 O O . VAL A 1 486 ? -15.441 -9.452 20.127 1.00 69.62 486 VAL A O 1
ATOM 3675 N N . VAL A 1 487 ? -17.557 -8.749 20.103 1.00 72.94 487 VAL A N 1
ATOM 3676 C CA . VAL A 1 487 ? -17.532 -8.352 18.679 1.00 72.94 487 VAL A CA 1
ATOM 3677 C C . VAL A 1 487 ? -16.896 -6.968 18.565 1.00 72.94 487 VAL A C 1
ATOM 3679 O O . VAL A 1 487 ? -17.531 -5.965 18.915 1.00 72.94 487 VAL A O 1
ATOM 3682 N N . ASP A 1 488 ? -15.652 -6.921 18.096 1.00 67.75 488 ASP A N 1
ATOM 3683 C CA . ASP A 1 488 ? -14.866 -5.692 17.989 1.00 67.75 488 ASP A CA 1
ATOM 3684 C C . ASP A 1 488 ? -15.299 -4.816 16.786 1.00 67.75 488 ASP A C 1
ATOM 3686 O O . ASP A 1 488 ? -15.929 -5.296 15.835 1.00 67.75 488 ASP A O 1
ATOM 3690 N N . PRO A 1 489 ? -15.005 -3.498 16.776 1.00 60.00 489 PRO A N 1
ATOM 3691 C CA . PRO A 1 489 ? -15.297 -2.641 15.627 1.00 60.00 489 PRO A CA 1
ATOM 3692 C C . PRO A 1 489 ? -14.623 -3.152 14.340 1.00 60.00 489 PRO A C 1
ATOM 3694 O O . PRO A 1 489 ? -13.405 -3.111 14.214 1.00 60.00 489 PRO A O 1
ATOM 3697 N N . GLY A 1 490 ? -15.426 -3.599 13.369 1.00 59.66 490 GLY A N 1
ATOM 3698 C CA . GLY A 1 490 ? -14.947 -4.222 12.123 1.00 59.66 490 GLY A CA 1
ATOM 3699 C C . GLY A 1 490 ? -15.222 -5.728 12.041 1.00 59.66 490 GLY A C 1
ATOM 3700 O O . GLY A 1 490 ? -15.234 -6.290 10.944 1.00 59.66 490 GLY A O 1
ATOM 3701 N N . GLU A 1 491 ? -15.549 -6.366 13.164 1.00 76.50 491 GLU A N 1
ATOM 3702 C CA . GLU A 1 491 ? -16.029 -7.742 13.214 1.00 76.50 491 GLU A CA 1
ATOM 3703 C C . GLU A 1 491 ? -17.546 -7.821 12.972 1.00 76.50 491 GLU A C 1
ATOM 3705 O O . GLU A 1 491 ? -18.318 -6.911 13.283 1.00 76.50 491 GLU A O 1
ATOM 3710 N N . THR A 1 492 ? -17.995 -8.931 12.384 1.00 77.75 492 THR A N 1
ATOM 3711 C CA . THR A 1 492 ? -19.433 -9.267 12.244 1.00 77.75 492 THR A CA 1
ATOM 3712 C C . THR A 1 492 ? -19.867 -10.375 13.201 1.00 77.75 492 THR A C 1
ATOM 3714 O O . THR A 1 492 ? -21.063 -10.622 13.347 1.00 77.75 492 THR A O 1
ATOM 3717 N N . CYS A 1 493 ? -18.904 -11.032 13.841 1.00 78.38 493 CYS A N 1
ATOM 3718 C CA . CYS A 1 493 ? -19.041 -12.153 14.766 1.00 78.38 493 CYS A CA 1
ATOM 3719 C C . CYS A 1 493 ? -17.721 -12.310 15.531 1.00 78.38 493 CYS A C 1
ATOM 3721 O O . CYS A 1 493 ? -16.722 -11.766 15.078 1.00 78.38 493 CYS A O 1
ATOM 3723 N N . ASP A 1 494 ? -17.709 -13.068 16.629 1.00 75.75 494 ASP A N 1
ATOM 3724 C CA . ASP A 1 494 ? -16.551 -13.194 17.525 1.00 75.75 494 ASP A CA 1
ATOM 3725 C C . ASP A 1 494 ? -16.265 -14.678 17.843 1.00 75.75 494 ASP A C 1
ATOM 3727 O O . ASP A 1 494 ? -16.579 -15.232 18.896 1.00 75.75 494 ASP A O 1
ATOM 3731 N N . GLY A 1 495 ? -15.751 -15.394 16.841 1.00 74.50 495 GLY A N 1
ATOM 3732 C CA . GLY A 1 495 ? -15.443 -16.829 16.906 1.00 74.50 495 GLY A CA 1
ATOM 3733 C C . GLY A 1 495 ? -16.664 -17.753 16.805 1.00 74.50 495 GLY A C 1
ATOM 3734 O O . GLY A 1 495 ? -16.520 -18.929 16.469 1.00 74.50 495 GLY A O 1
ATOM 3735 N N . ASP A 1 496 ? -17.869 -17.222 16.998 1.00 81.38 496 ASP A N 1
ATOM 3736 C CA . ASP A 1 496 ? -19.171 -17.868 16.777 1.00 81.38 496 ASP A CA 1
ATOM 3737 C C . ASP A 1 496 ? -19.739 -17.623 15.367 1.00 81.38 496 ASP A C 1
ATOM 3739 O O . ASP A 1 496 ? -20.926 -17.805 15.092 1.00 81.38 496 ASP A O 1
ATOM 3743 N N . CYS A 1 497 ? -18.856 -17.233 14.454 1.00 85.50 497 CYS A N 1
ATOM 3744 C CA . CYS A 1 497 ? -19.168 -16.895 13.081 1.00 85.50 497 CYS A CA 1
ATOM 3745 C C . CYS A 1 497 ? -19.933 -17.995 12.324 1.00 85.50 497 CYS A C 1
ATOM 3747 O O . CYS A 1 497 ? -19.598 -19.182 12.441 1.00 85.50 497 CYS A O 1
ATOM 3749 N N . PRO A 1 498 ? -20.903 -17.622 11.465 1.00 82.69 498 PRO A N 1
ATOM 3750 C CA . PRO A 1 498 ? -21.630 -18.584 10.650 1.00 82.69 498 PRO A CA 1
ATOM 3751 C C . PRO A 1 498 ? -20.670 -19.352 9.730 1.00 82.69 498 PRO A C 1
ATOM 3753 O O . PRO A 1 498 ? -19.912 -18.774 8.953 1.00 82.69 498 PRO A O 1
ATOM 3756 N N . THR A 1 499 ? -20.712 -20.682 9.821 1.00 82.25 499 THR A N 1
ATOM 3757 C CA . THR A 1 499 ? -19.918 -21.596 8.975 1.00 82.25 499 THR A CA 1
ATOM 3758 C C . THR A 1 499 ? -20.680 -22.061 7.733 1.00 82.25 499 THR A C 1
ATOM 3760 O O . THR A 1 499 ? -20.083 -22.568 6.786 1.00 82.25 499 THR A O 1
ATOM 3763 N N . SER A 1 500 ? -21.995 -21.845 7.720 1.00 85.44 500 SER A N 1
ATOM 3764 C CA . SER A 1 500 ? -22.891 -22.033 6.584 1.00 85.44 500 SER A CA 1
ATOM 3765 C C . SER A 1 500 ? -23.986 -20.978 6.640 1.00 85.44 500 SER A C 1
ATOM 3767 O O . SER A 1 500 ? -24.472 -20.669 7.727 1.00 85.44 500 SER A O 1
ATOM 3769 N N . CYS A 1 501 ? -24.410 -20.487 5.483 1.00 87.88 501 CYS A N 1
ATOM 3770 C CA . CYS A 1 501 ? -25.463 -19.484 5.372 1.00 87.88 501 CYS A CA 1
ATOM 3771 C C . CYS A 1 501 ? -26.759 -20.072 4.834 1.00 87.88 501 CYS A C 1
ATOM 3773 O O . CYS A 1 501 ? -27.408 -19.390 4.072 1.00 87.88 501 CYS A O 1
ATOM 3775 N N . SER A 1 502 ? -27.111 -21.321 5.148 1.00 88.06 502 SER A N 1
ATOM 3776 C CA . SER A 1 502 ? -28.378 -21.857 4.647 1.00 88.06 502 SER A CA 1
ATOM 3777 C C . SER A 1 502 ? -29.538 -21.437 5.535 1.00 88.06 502 SER A C 1
ATOM 3779 O O . SER A 1 502 ? -29.580 -21.827 6.704 1.00 88.06 502 SER A O 1
ATOM 3781 N N . ASP A 1 503 ? -30.460 -20.642 4.993 1.00 86.50 503 ASP A N 1
ATOM 3782 C CA . ASP A 1 503 ? -31.722 -20.279 5.655 1.00 86.50 503 ASP A CA 1
ATOM 3783 C C . ASP A 1 503 ? -32.840 -21.315 5.409 1.00 86.50 503 ASP A C 1
ATOM 3785 O O . ASP A 1 503 ? -33.874 -21.288 6.082 1.00 86.50 503 ASP A O 1
ATOM 3789 N N . GLY A 1 504 ? -32.601 -22.272 4.506 1.00 85.00 504 GLY A N 1
ATOM 3790 C CA . GLY A 1 504 ? -33.549 -23.317 4.130 1.00 85.00 504 GLY A CA 1
ATOM 3791 C C . GLY A 1 504 ? -34.632 -22.856 3.153 1.00 85.00 504 GLY A C 1
ATOM 3792 O O . GLY A 1 504 ? -35.552 -23.634 2.891 1.00 85.00 504 GLY A O 1
ATOM 3793 N N . ASP A 1 505 ? -34.535 -21.635 2.622 1.00 86.19 505 ASP A N 1
ATOM 3794 C CA . ASP A 1 505 ? -35.402 -21.123 1.570 1.00 86.19 505 ASP A CA 1
ATOM 3795 C C . ASP A 1 505 ? -34.730 -21.345 0.199 1.00 86.19 505 ASP A C 1
ATOM 3797 O O . ASP A 1 505 ? -33.730 -20.708 -0.118 1.00 86.19 505 ASP A O 1
ATOM 3801 N N . PRO A 1 506 ? -35.252 -22.237 -0.663 1.00 83.12 506 PRO A N 1
ATOM 3802 C CA . PRO A 1 506 ? -34.685 -22.437 -1.998 1.00 83.12 506 PRO A CA 1
ATOM 3803 C C . PRO A 1 506 ? -34.753 -21.169 -2.870 1.00 83.12 506 PRO A C 1
ATOM 3805 O O . PRO A 1 506 ? -34.059 -21.090 -3.882 1.00 83.12 506 PRO A O 1
ATOM 3808 N N . CYS A 1 507 ? -35.566 -20.171 -2.497 1.00 86.75 507 CYS A N 1
ATOM 3809 C CA . CYS A 1 507 ? -35.699 -18.905 -3.212 1.00 86.75 507 CYS A CA 1
ATOM 3810 C C . CYS A 1 507 ? -34.736 -17.796 -2.797 1.00 86.75 507 CYS A C 1
ATOM 3812 O O . CYS A 1 507 ? -34.826 -16.676 -3.320 1.00 86.75 507 CYS A O 1
ATOM 3814 N N . THR A 1 508 ? -33.779 -18.083 -1.926 1.00 89.88 508 THR A N 1
ATOM 3815 C CA . THR A 1 508 ? -32.672 -17.185 -1.613 1.00 89.88 508 THR A CA 1
ATOM 3816 C C . THR A 1 508 ? -31.355 -17.830 -2.035 1.00 89.88 508 THR A C 1
ATOM 3818 O O . THR A 1 508 ? -31.134 -19.033 -1.927 1.00 89.88 508 THR A O 1
ATOM 3821 N N . ALA A 1 509 ? -30.457 -17.026 -2.604 1.00 86.19 509 ALA A N 1
ATOM 3822 C CA . ALA A 1 509 ? -29.118 -17.488 -2.932 1.00 86.19 509 ALA A CA 1
ATOM 3823 C C . ALA A 1 509 ? -28.190 -17.256 -1.734 1.00 86.19 509 ALA A C 1
ATOM 3825 O O . ALA A 1 509 ? -27.642 -16.168 -1.561 1.00 86.19 509 ALA A O 1
ATOM 3826 N N . ASP A 1 510 ? -27.995 -18.298 -0.934 1.00 89.69 510 ASP A N 1
ATOM 3827 C CA . ASP A 1 510 ? -27.139 -18.301 0.253 1.00 89.69 510 ASP A CA 1
ATOM 3828 C C . ASP A 1 510 ? -25.683 -17.942 -0.081 1.00 89.69 510 ASP A C 1
ATOM 3830 O O . ASP A 1 510 ? -24.909 -18.754 -0.595 1.00 89.69 510 ASP A O 1
ATOM 3834 N N . THR A 1 511 ? -25.275 -16.713 0.234 1.00 88.56 511 THR A N 1
ATOM 3835 C CA . THR A 1 511 ? -23.911 -16.243 -0.019 1.00 88.56 511 THR A CA 1
ATOM 3836 C C . THR A 1 511 ? -23.217 -15.914 1.295 1.00 88.56 511 THR A C 1
ATOM 3838 O O . THR A 1 511 ? -23.553 -14.927 1.955 1.00 88.56 511 THR A O 1
ATOM 3841 N N . LEU A 1 512 ? -22.214 -16.721 1.652 1.00 86.69 512 LEU A N 1
ATOM 3842 C CA . LEU A 1 512 ? -21.278 -16.428 2.736 1.00 86.69 512 LEU A CA 1
ATOM 3843 C C . LEU A 1 512 ? -20.131 -15.564 2.201 1.00 86.69 512 LEU A C 1
ATOM 3845 O O . LEU A 1 512 ? -19.409 -15.968 1.289 1.00 86.69 512 LEU A O 1
ATOM 3849 N N . THR A 1 513 ? -19.947 -14.388 2.789 1.00 86.31 513 THR A N 1
ATOM 3850 C CA . THR A 1 513 ? -18.790 -13.516 2.550 1.00 86.31 513 THR A CA 1
ATOM 3851 C C . THR A 1 513 ? -17.920 -13.455 3.802 1.00 86.31 513 THR A C 1
ATOM 3853 O O . THR A 1 513 ? -18.420 -13.645 4.906 1.00 86.31 513 THR A O 1
ATOM 3856 N N . GLY A 1 514 ? -16.614 -13.231 3.638 1.00 81.56 514 GLY A N 1
ATOM 3857 C CA . GLY A 1 514 ? -15.656 -13.271 4.748 1.00 81.56 514 GLY A CA 1
ATOM 3858 C C . GLY A 1 514 ? -15.321 -14.691 5.221 1.00 81.56 514 GLY A C 1
ATOM 3859 O O . GLY A 1 514 ? -15.504 -15.665 4.491 1.00 81.56 514 GLY A O 1
ATOM 3860 N N . SER A 1 515 ? -14.767 -14.820 6.429 1.00 79.50 515 SER A N 1
ATOM 3861 C CA . SER A 1 515 ? -14.422 -16.116 7.023 1.00 79.50 515 SER A CA 1
ATOM 3862 C C . SER A 1 515 ? -14.497 -16.100 8.546 1.00 79.50 515 SER A C 1
ATOM 3864 O O . SER A 1 515 ? -14.191 -15.092 9.183 1.00 79.50 515 SER A O 1
ATOM 3866 N N . ALA A 1 516 ? -14.820 -17.256 9.130 1.00 77.12 516 ALA A N 1
ATOM 3867 C CA . ALA A 1 516 ? -14.846 -17.435 10.578 1.00 77.12 516 ALA A CA 1
ATOM 3868 C C . ALA A 1 516 ? -13.470 -17.242 11.236 1.00 77.12 516 ALA A C 1
ATOM 3870 O O . ALA A 1 516 ? -13.410 -16.852 12.386 1.00 77.12 516 ALA A O 1
ATOM 3871 N N . ALA A 1 517 ? -12.360 -17.464 10.522 1.00 72.06 517 ALA A N 1
ATOM 3872 C CA . ALA A 1 517 ? -11.016 -17.211 11.054 1.00 72.06 517 ALA A CA 1
ATOM 3873 C C . ALA A 1 517 ? -10.666 -15.713 11.118 1.00 72.06 517 ALA A C 1
ATOM 3875 O O . ALA A 1 517 ? -9.754 -15.320 11.837 1.00 72.06 517 ALA A O 1
ATOM 3876 N N . ALA A 1 518 ? -11.368 -14.890 10.339 1.00 68.31 518 ALA A N 1
ATOM 3877 C CA . ALA A 1 518 ? -11.150 -13.453 10.243 1.00 68.31 518 ALA A CA 1
ATOM 3878 C C . ALA A 1 518 ? -12.254 -12.635 10.931 1.00 68.31 518 ALA A C 1
ATOM 3880 O O . ALA A 1 518 ? -12.258 -11.421 10.760 1.00 68.31 518 ALA A O 1
ATOM 3881 N N . CYS A 1 519 ? -13.191 -13.291 11.631 1.00 80.00 519 CYS A N 1
ATOM 3882 C CA . CYS A 1 519 ? -14.327 -12.675 12.322 1.00 80.00 519 CYS A CA 1
ATOM 3883 C C . CYS A 1 519 ? -15.178 -11.699 11.487 1.00 80.00 519 CYS A C 1
ATOM 3885 O O . CYS A 1 519 ? -15.889 -10.832 11.989 1.00 80.00 519 CYS A O 1
ATOM 3887 N N . ASN A 1 520 ? -15.155 -11.881 10.167 1.00 82.00 520 ASN A N 1
ATOM 3888 C CA . ASN A 1 520 ? -15.877 -11.051 9.208 1.00 82.00 520 ASN A CA 1
ATOM 3889 C C . ASN A 1 520 ? -16.887 -11.859 8.373 1.00 82.00 520 ASN A C 1
ATOM 3891 O O . ASN A 1 520 ? -17.238 -11.463 7.261 1.00 82.00 520 ASN A O 1
ATOM 3895 N N . ALA A 1 521 ? -17.300 -13.025 8.880 1.00 86.19 521 ALA A N 1
ATOM 3896 C CA . ALA A 1 521 ? -18.244 -13.909 8.214 1.00 86.19 521 ALA A CA 1
ATOM 3897 C C . ALA A 1 521 ? -19.658 -13.309 8.224 1.00 86.19 521 ALA A C 1
ATOM 3899 O O . ALA A 1 521 ? -20.305 -13.233 9.267 1.00 86.19 521 ALA A O 1
ATOM 3900 N N . ALA A 1 522 ? -20.163 -12.946 7.049 1.00 86.56 522 ALA A N 1
ATOM 3901 C CA . ALA A 1 522 ? -21.490 -12.376 6.875 1.00 86.56 522 ALA A CA 1
ATOM 3902 C C . ALA A 1 522 ? -22.293 -13.161 5.836 1.00 86.56 522 ALA A C 1
ATOM 3904 O O . ALA A 1 522 ? -21.826 -13.411 4.720 1.00 86.56 522 ALA A O 1
ATOM 3905 N N . CYS A 1 523 ? -23.526 -13.510 6.201 1.00 90.31 523 CYS A N 1
ATOM 3906 C CA . CYS A 1 523 ? -24.485 -14.130 5.299 1.00 90.31 523 CYS A CA 1
ATOM 3907 C C . CYS A 1 523 ? -25.308 -13.069 4.574 1.00 90.31 523 CYS A C 1
ATOM 3909 O O . CYS A 1 523 ? -25.803 -12.119 5.182 1.00 90.31 523 CYS A O 1
ATOM 3911 N N . SER A 1 524 ? -25.494 -13.262 3.275 1.00 89.75 524 SER A N 1
ATOM 3912 C CA . SER A 1 524 ? -26.465 -12.519 2.482 1.00 89.75 524 SER A CA 1
ATOM 3913 C C . SER A 1 524 ? -27.357 -13.490 1.724 1.00 89.75 524 SER A C 1
ATOM 3915 O O . SER A 1 524 ? -26.889 -14.529 1.262 1.00 89.75 524 SER A O 1
ATOM 3917 N N . TYR A 1 525 ? -28.630 -13.117 1.611 1.00 90.44 525 TYR A N 1
ATOM 3918 C CA . TYR A 1 525 ? -29.702 -13.937 1.046 1.00 90.44 525 TYR A CA 1
ATOM 3919 C C . TYR A 1 525 ? -30.396 -13.179 -0.099 1.00 90.44 525 TYR A C 1
ATOM 3921 O O . TYR A 1 525 ? -31.566 -12.805 0.018 1.00 90.44 525 TYR A O 1
ATOM 3929 N N . PRO A 1 526 ? -29.679 -12.801 -1.176 1.00 87.50 526 PRO A N 1
ATOM 3930 C CA . PRO A 1 526 ? -30.315 -12.185 -2.333 1.00 87.50 526 PRO A CA 1
ATOM 3931 C C . PRO A 1 526 ? -31.404 -13.105 -2.896 1.00 87.50 526 PRO A C 1
ATOM 3933 O O . PRO A 1 526 ? -31.172 -14.291 -3.119 1.00 87.50 526 PRO A O 1
ATOM 3936 N N . ALA A 1 527 ? -32.587 -12.540 -3.142 1.00 87.00 527 ALA A N 1
ATOM 3937 C CA . ALA A 1 527 ? -33.702 -13.283 -3.715 1.00 87.00 527 ALA A CA 1
ATOM 3938 C C . ALA A 1 527 ? -33.350 -13.795 -5.119 1.00 87.00 527 ALA A C 1
ATOM 3940 O O . ALA A 1 527 ? -32.863 -13.037 -5.968 1.00 87.00 527 ALA A O 1
ATOM 3941 N N . VAL A 1 528 ? -33.643 -15.066 -5.375 1.00 83.12 528 VAL A N 1
ATOM 3942 C CA . VAL A 1 528 ? -33.601 -15.639 -6.716 1.00 83.12 528 VAL A CA 1
ATOM 3943 C C . VAL A 1 528 ? -34.761 -15.039 -7.507 1.00 83.12 528 VAL A C 1
ATOM 3945 O O . VAL A 1 528 ? -35.924 -15.153 -7.135 1.00 83.12 528 VAL A O 1
ATOM 3948 N N . VAL A 1 529 ? -34.438 -14.327 -8.586 1.00 84.75 529 VAL A N 1
ATOM 3949 C CA . VAL A 1 529 ? -35.426 -13.651 -9.453 1.00 84.75 529 VAL A CA 1
ATOM 3950 C C . VAL A 1 529 ? -35.539 -14.290 -10.837 1.00 84.75 529 VAL A C 1
ATOM 3952 O O . VAL A 1 529 ? -36.368 -13.874 -11.643 1.00 84.75 529 VAL A O 1
ATOM 3955 N N . ALA A 1 530 ? -34.677 -15.259 -11.142 1.00 82.94 530 ALA A N 1
ATOM 3956 C CA . ALA A 1 530 ? -34.658 -15.957 -12.419 1.00 82.94 530 ALA A CA 1
ATOM 3957 C C . ALA A 1 530 ? -35.461 -17.257 -12.319 1.00 82.94 530 ALA A C 1
ATOM 3959 O O . ALA A 1 530 ? -35.312 -17.979 -11.346 1.00 82.94 530 ALA A O 1
ATOM 3960 N N . CYS A 1 531 ? -36.258 -17.557 -13.344 1.00 81.81 531 CYS A N 1
ATOM 3961 C CA . CYS A 1 531 ? -36.945 -18.842 -13.474 1.00 81.81 531 CYS A CA 1
ATOM 3962 C C . CYS A 1 531 ? -35.936 -19.919 -13.902 1.00 81.81 531 CYS A C 1
ATOM 3964 O O . CYS A 1 531 ? -35.352 -19.792 -14.987 1.00 81.81 531 CYS A O 1
ATOM 3966 N N . ALA A 1 532 ? -35.715 -20.948 -13.089 1.00 82.19 532 ALA A N 1
ATOM 3967 C CA . ALA A 1 532 ? -34.759 -22.014 -13.355 1.00 82.19 532 ALA A CA 1
ATOM 3968 C C . ALA A 1 532 ? -35.293 -23.372 -12.874 1.00 82.19 532 ALA A C 1
ATOM 3970 O O . ALA A 1 532 ? -35.428 -23.636 -11.697 1.00 82.19 532 ALA A O 1
ATOM 3971 N N . ALA A 1 533 ? -35.529 -24.287 -13.815 1.00 78.44 533 ALA A N 1
ATOM 3972 C CA . ALA A 1 533 ? -36.085 -25.597 -13.493 1.00 78.44 533 ALA A CA 1
ATOM 3973 C C . ALA A 1 533 ? -35.116 -26.497 -12.695 1.00 78.44 533 ALA A C 1
ATOM 3975 O O . ALA A 1 533 ? -33.972 -26.709 -13.109 1.00 78.44 533 ALA A O 1
ATOM 3976 N N . GLY A 1 534 ? -35.637 -27.144 -11.653 1.00 73.75 534 GLY A N 1
ATOM 3977 C CA . GLY A 1 534 ? -34.959 -28.125 -10.806 1.00 73.75 534 GLY A CA 1
ATOM 3978 C C . GLY A 1 534 ? -34.250 -27.539 -9.581 1.00 73.75 534 GLY A C 1
ATOM 3979 O O . GLY A 1 534 ? -33.448 -28.255 -8.976 1.00 73.75 534 GLY A O 1
ATOM 3980 N N . ASP A 1 535 ? -34.497 -26.272 -9.239 1.00 77.62 535 ASP A N 1
ATOM 3981 C CA . ASP A 1 535 ? -33.932 -25.585 -8.073 1.00 77.62 535 ASP A CA 1
ATOM 3982 C C . ASP A 1 535 ? -34.910 -25.483 -6.885 1.00 77.62 535 ASP A C 1
ATOM 3984 O O . ASP A 1 535 ? -34.496 -25.179 -5.765 1.00 77.62 535 ASP A O 1
ATOM 3988 N N . GLY A 1 536 ? -36.182 -25.836 -7.093 1.00 77.19 536 GLY A N 1
ATOM 3989 C CA . GLY A 1 536 ? -37.211 -25.851 -6.057 1.00 77.19 536 GLY A CA 1
ATOM 3990 C C . GLY A 1 536 ? -37.728 -24.466 -5.657 1.00 77.19 536 GLY A C 1
ATOM 3991 O O . GLY A 1 536 ? -38.473 -24.379 -4.678 1.00 77.19 536 GLY A O 1
ATOM 3992 N N . CYS A 1 537 ? -37.360 -23.404 -6.380 1.00 85.81 537 CYS A N 1
ATOM 3993 C CA . CYS A 1 537 ? -37.830 -22.045 -6.144 1.00 85.81 537 CYS A CA 1
ATOM 3994 C C . CYS A 1 537 ? -38.916 -21.615 -7.142 1.00 85.81 537 CYS A C 1
ATOM 3996 O O . CYS A 1 537 ? -38.910 -22.000 -8.304 1.00 85.81 537 CYS A O 1
ATOM 3998 N N . CYS A 1 538 ? -39.829 -20.738 -6.696 1.00 81.69 538 CYS A N 1
ATOM 3999 C CA . CYS A 1 538 ? -40.792 -20.059 -7.562 1.00 81.69 538 CYS A CA 1
ATOM 4000 C C . CYS A 1 538 ? -40.813 -18.537 -7.420 1.00 81.69 538 CYS A C 1
ATOM 4002 O O . CYS A 1 538 ? -41.662 -17.985 -6.710 1.00 81.69 538 CYS A O 1
ATOM 4004 N N . PRO A 1 539 ? -39.926 -17.830 -8.142 1.00 82.94 539 PRO A N 1
ATOM 4005 C CA . PRO A 1 539 ? -39.920 -16.376 -8.179 1.00 82.94 539 PRO A CA 1
ATOM 4006 C C . PRO A 1 539 ? -41.187 -15.802 -8.829 1.00 82.94 539 PRO A C 1
ATOM 4008 O O . PRO A 1 539 ? -41.795 -16.392 -9.727 1.00 82.94 539 PRO A O 1
ATOM 4011 N N . ALA A 1 540 ? -41.576 -14.595 -8.413 1.00 79.00 540 ALA A N 1
ATOM 4012 C CA . ALA A 1 540 ? -42.766 -13.925 -8.933 1.00 79.00 540 ALA A CA 1
ATOM 4013 C C . ALA A 1 540 ? -42.681 -13.702 -10.459 1.00 79.00 540 ALA A C 1
ATOM 4015 O O . ALA A 1 540 ? -41.797 -13.002 -10.949 1.00 79.00 540 ALA A O 1
ATOM 4016 N N . GLY A 1 541 ? -43.644 -14.259 -11.202 1.00 75.00 541 GLY A N 1
ATOM 4017 C CA . GLY A 1 541 ? -43.714 -14.179 -12.667 1.00 75.00 541 GLY A CA 1
ATOM 4018 C C . GLY A 1 541 ? -43.232 -15.435 -13.401 1.00 75.00 541 GLY A C 1
ATOM 4019 O O . GLY A 1 541 ? -43.412 -15.520 -14.617 1.00 75.00 541 GLY A O 1
ATOM 4020 N N . CYS A 1 542 ? -42.681 -16.416 -12.684 1.00 77.06 542 CYS A N 1
ATOM 4021 C CA . CYS A 1 542 ? -42.387 -17.741 -13.216 1.00 77.06 542 CYS A CA 1
ATOM 4022 C C . CYS A 1 542 ? -43.654 -18.610 -13.227 1.00 77.06 542 CYS A C 1
ATOM 4024 O O . CYS A 1 542 ? -44.480 -18.559 -12.320 1.00 77.06 542 CYS A O 1
ATOM 4026 N N . THR A 1 543 ? -43.828 -19.391 -14.289 1.00 73.50 543 THR A N 1
ATOM 4027 C CA . THR A 1 543 ? -44.959 -20.310 -14.496 1.00 73.50 543 THR A CA 1
ATOM 4028 C C . THR A 1 543 ? -44.443 -21.731 -14.681 1.00 73.50 543 THR A C 1
ATOM 4030 O O . THR A 1 543 ? -43.305 -21.890 -15.113 1.00 73.50 543 THR A O 1
ATOM 4033 N N . GLY A 1 544 ? -45.294 -22.749 -14.509 1.00 67.88 544 GLY A N 1
ATOM 4034 C CA . GLY A 1 544 ? -44.963 -24.154 -14.807 1.00 67.88 544 GLY A CA 1
ATOM 4035 C C . GLY A 1 544 ? -44.406 -24.430 -16.219 1.00 67.88 544 GLY A C 1
ATOM 4036 O O . GLY A 1 544 ? -43.832 -25.486 -16.467 1.00 67.88 544 GLY A O 1
ATOM 4037 N N . ALA A 1 545 ? -44.566 -23.496 -17.167 1.00 64.00 545 ALA A N 1
ATOM 4038 C CA . ALA A 1 545 ? -44.006 -23.586 -18.518 1.00 64.00 545 ALA A CA 1
ATOM 4039 C C . ALA A 1 545 ? -42.584 -23.005 -18.640 1.00 64.00 545 ALA A C 1
ATOM 4041 O O . ALA A 1 545 ? -41.833 -23.391 -19.536 1.00 64.00 545 ALA A O 1
ATOM 4042 N N . THR A 1 546 ? -42.232 -22.050 -17.782 1.00 72.50 546 THR A N 1
ATOM 4043 C CA . THR A 1 546 ? -40.922 -21.376 -17.755 1.00 72.50 546 THR A CA 1
ATOM 4044 C C . THR A 1 546 ? -40.025 -21.892 -16.635 1.00 72.50 546 THR A C 1
ATOM 4046 O O . THR A 1 546 ? -38.814 -21.729 -16.714 1.00 72.50 546 THR A O 1
ATOM 4049 N N . ASP A 1 547 ? -40.624 -22.506 -15.618 1.00 75.12 547 ASP A N 1
ATOM 4050 C CA . ASP A 1 547 ? -39.978 -23.104 -14.462 1.00 75.12 547 ASP A CA 1
ATOM 4051 C C . ASP A 1 547 ? -40.744 -24.367 -14.052 1.00 75.12 547 ASP A C 1
ATOM 4053 O O . ASP A 1 547 ? -41.935 -24.300 -13.747 1.00 75.12 547 ASP A O 1
ATOM 4057 N N . ALA A 1 548 ? -40.087 -25.526 -14.089 1.00 72.00 548 ALA A N 1
ATOM 4058 C CA . ALA A 1 548 ? -40.746 -26.802 -13.823 1.00 72.00 548 ALA A CA 1
ATOM 4059 C C . ALA A 1 548 ? -41.135 -26.971 -12.345 1.00 72.00 548 ALA A C 1
ATOM 4061 O O . ALA A 1 548 ? -42.057 -27.737 -12.055 1.00 72.00 548 ALA A O 1
ATOM 4062 N N . ASP A 1 549 ? -40.486 -26.240 -11.434 1.00 74.62 549 ASP A N 1
ATOM 4063 C CA . ASP A 1 549 ? -40.807 -26.272 -10.005 1.00 74.62 549 ASP A CA 1
ATOM 4064 C C . ASP A 1 549 ? -42.063 -25.445 -9.694 1.00 74.62 549 ASP A C 1
ATOM 4066 O O . ASP A 1 549 ? -42.814 -25.755 -8.768 1.00 74.62 549 ASP A O 1
ATOM 4070 N N . CYS A 1 550 ? -42.401 -24.493 -10.571 1.00 71.44 550 CYS A N 1
ATOM 4071 C CA . CYS A 1 550 ? -43.636 -23.698 -10.511 1.00 71.44 550 CYS A CA 1
ATOM 4072 C C . CYS A 1 550 ? -44.835 -24.374 -11.167 1.00 71.44 550 CYS A C 1
ATOM 4074 O O . CYS A 1 550 ? -45.845 -23.732 -11.459 1.00 71.44 550 CYS A O 1
ATOM 4076 N N . GLY A 1 551 ? -44.707 -25.685 -11.387 1.00 63.12 551 GLY A N 1
ATOM 4077 C CA . GLY A 1 551 ? -45.758 -26.607 -11.802 1.00 63.12 551 GLY A CA 1
ATOM 4078 C C . GLY A 1 551 ? -46.245 -27.544 -10.688 1.00 63.12 551 GLY A C 1
ATOM 4079 O O . GLY A 1 551 ? -46.838 -28.577 -11.002 1.00 63.12 551 GLY A O 1
ATOM 4080 N N . GLY A 1 552 ? -45.985 -27.230 -9.409 1.00 55.25 552 GLY A N 1
ATOM 4081 C CA . GLY A 1 552 ? -46.569 -27.936 -8.256 1.00 55.25 552 GLY A CA 1
ATOM 4082 C C . GLY A 1 552 ? -48.110 -27.916 -8.263 1.00 55.25 552 GLY A C 1
ATOM 4083 O O . GLY A 1 552 ? -48.705 -27.055 -8.908 1.00 55.25 552 GLY A O 1
ATOM 4084 N N . PRO A 1 553 ? -48.777 -28.887 -7.605 1.00 48.72 553 PRO A N 1
ATOM 4085 C CA . PRO A 1 553 ? -50.167 -29.237 -7.885 1.00 48.72 553 PRO A CA 1
ATOM 4086 C C . PRO A 1 553 ? -51.096 -28.049 -7.628 1.00 48.72 553 PRO A C 1
ATOM 4088 O O . PRO A 1 553 ? -51.004 -27.424 -6.572 1.00 48.72 553 PRO A O 1
ATOM 4091 N N . ALA A 1 554 ? -51.983 -27.786 -8.594 1.00 53.34 554 ALA A N 1
ATOM 4092 C CA . ALA A 1 554 ? -53.165 -26.930 -8.487 1.00 53.34 554 ALA A CA 1
ATOM 4093 C C . ALA A 1 554 ? -53.643 -26.843 -7.029 1.00 53.34 554 ALA A C 1
ATOM 4095 O O . ALA A 1 554 ? -54.123 -27.832 -6.460 1.00 53.34 554 ALA A O 1
ATOM 4096 N N . THR A 1 555 ? -53.382 -25.707 -6.376 1.00 59.16 555 THR A N 1
ATOM 4097 C CA . THR A 1 555 ? -53.709 -25.544 -4.958 1.00 59.16 555 THR A CA 1
ATOM 4098 C C . THR A 1 555 ? -55.164 -25.142 -4.878 1.00 59.16 555 THR A C 1
ATOM 4100 O O . THR A 1 555 ? -55.496 -23.974 -4.732 1.00 59.16 555 THR A O 1
ATOM 4103 N N . CYS A 1 556 ? -56.008 -26.155 -5.004 1.00 62.84 556 CYS A N 1
ATOM 4104 C CA . CYS A 1 556 ? -57.445 -26.028 -4.947 1.00 62.84 556 CYS A CA 1
ATOM 4105 C C . CYS A 1 556 ? -57.889 -25.237 -3.702 1.00 62.84 556 CYS A C 1
ATOM 4107 O O . CYS A 1 556 ? -57.617 -25.662 -2.574 1.00 62.84 556 CYS A O 1
ATOM 4109 N N . GLY A 1 557 ? -58.567 -24.105 -3.902 1.00 64.06 557 GLY A N 1
ATOM 4110 C CA . GLY A 1 557 ? -59.056 -23.202 -2.857 1.00 64.06 557 GLY A CA 1
ATOM 4111 C C . GLY A 1 557 ? -58.211 -21.940 -2.640 1.00 64.06 557 GLY A C 1
ATOM 4112 O O . GLY A 1 557 ? -58.154 -21.452 -1.506 1.00 64.06 557 GLY A O 1
ATOM 4113 N N . ASN A 1 558 ? -57.540 -21.416 -3.673 1.00 69.06 558 ASN A N 1
ATOM 4114 C CA . ASN A 1 558 ? -56.681 -20.223 -3.576 1.00 69.06 558 ASN A CA 1
ATOM 4115 C C . ASN A 1 558 ? -57.398 -18.888 -3.913 1.00 69.06 558 ASN A C 1
ATOM 4117 O O . ASN A 1 558 ? -56.813 -17.811 -3.776 1.00 69.06 558 ASN A O 1
ATOM 4121 N N . GLY A 1 559 ? -58.677 -18.944 -4.274 1.00 66.00 559 GLY A N 1
ATOM 4122 C CA . GLY A 1 559 ? -59.536 -17.832 -4.679 1.00 66.00 559 GLY A CA 1
ATOM 4123 C C . GLY A 1 559 ? -59.536 -17.503 -6.184 1.00 66.00 559 GLY A C 1
ATOM 4124 O O . GLY A 1 559 ? -60.157 -16.503 -6.562 1.00 66.00 559 GLY A O 1
ATOM 4125 N N . VAL A 1 560 ? -58.842 -18.267 -7.034 1.00 67.44 560 VAL A N 1
ATOM 4126 C CA . VAL A 1 560 ? -58.719 -18.071 -8.483 1.00 67.44 560 VAL A CA 1
ATOM 4127 C C . VAL A 1 560 ? -58.770 -19.415 -9.230 1.00 67.44 560 VAL A C 1
ATOM 4129 O O . VAL A 1 560 ? -58.061 -20.341 -8.879 1.00 67.44 560 VAL A O 1
ATOM 4132 N N . VAL A 1 561 ? -59.557 -19.514 -10.312 1.00 68.62 561 VAL A N 1
ATOM 4133 C CA . VAL A 1 561 ? -59.573 -20.716 -11.177 1.00 68.62 561 VAL A CA 1
ATOM 4134 C C . VAL A 1 561 ? -58.378 -20.681 -12.138 1.00 68.62 561 VAL A C 1
ATOM 4136 O O . VAL A 1 561 ? -58.361 -19.875 -13.078 1.00 68.62 561 VAL A O 1
ATOM 4139 N N . ASP A 1 562 ? -57.394 -21.551 -11.915 1.00 69.75 562 ASP A N 1
ATOM 4140 C CA . ASP A 1 562 ? -56.143 -21.618 -12.676 1.00 69.75 562 ASP A CA 1
ATOM 4141 C C . ASP A 1 562 ? -56.283 -22.380 -14.018 1.00 69.75 562 ASP A C 1
ATOM 4143 O O . ASP A 1 562 ? -57.210 -23.174 -14.221 1.00 69.75 562 ASP A O 1
ATOM 4147 N N . PRO A 1 563 ? -55.369 -22.176 -14.995 1.00 65.75 563 PRO A N 1
ATOM 4148 C CA . PRO A 1 563 ? -55.413 -22.879 -16.278 1.00 65.75 563 PRO A CA 1
ATOM 4149 C C . PRO A 1 563 ? -55.291 -24.407 -16.123 1.00 65.75 563 PRO A C 1
ATOM 4151 O O . PRO A 1 563 ? -54.196 -24.948 -15.985 1.00 65.75 563 PRO A O 1
ATOM 4154 N N . GLY A 1 564 ? -56.424 -25.110 -16.207 1.00 64.31 564 GLY A N 1
ATOM 4155 C CA . GLY A 1 564 ? -56.522 -26.563 -16.007 1.00 64.31 564 GLY A CA 1
ATOM 4156 C C . GLY A 1 564 ? -57.519 -26.979 -14.920 1.00 64.31 564 GLY A C 1
ATOM 4157 O O . GLY A 1 564 ? -57.856 -28.160 -14.846 1.00 64.31 564 GLY A O 1
ATOM 4158 N N . GLU A 1 565 ? -58.024 -26.026 -14.135 1.00 71.94 565 GLU A N 1
ATOM 4159 C CA . GLU A 1 565 ? -59.078 -26.217 -13.135 1.00 71.94 565 GLU A CA 1
ATOM 4160 C C . GLU A 1 565 ? -60.479 -25.980 -13.728 1.00 71.94 565 GLU A C 1
ATOM 4162 O O . GLU A 1 565 ? -60.655 -25.216 -14.682 1.00 71.94 565 GLU A O 1
ATOM 4167 N N . THR A 1 566 ? -61.498 -26.642 -13.169 1.00 73.44 566 THR A N 1
ATOM 4168 C CA . THR A 1 566 ? -62.919 -26.374 -13.479 1.00 73.44 566 THR A CA 1
ATOM 4169 C C . THR A 1 566 ? -63.638 -25.593 -12.378 1.00 73.44 566 THR A C 1
ATOM 4171 O O . THR A 1 566 ? -64.737 -25.096 -12.615 1.00 73.44 566 THR A O 1
ATOM 4174 N N . CYS A 1 567 ? -63.038 -25.499 -11.192 1.00 72.44 567 CYS A N 1
ATOM 4175 C CA . CYS A 1 567 ? -63.526 -24.831 -9.982 1.00 72.44 567 CYS A CA 1
ATOM 4176 C C . CYS A 1 567 ? -62.343 -24.623 -9.026 1.00 72.44 567 CYS A C 1
ATOM 4178 O O . CYS A 1 567 ? -61.325 -25.278 -9.217 1.00 72.44 567 CYS A O 1
ATOM 4180 N N . ASP A 1 568 ? -62.478 -23.769 -8.007 1.00 72.25 568 ASP A N 1
ATOM 4181 C CA . ASP A 1 568 ? -61.383 -23.410 -7.093 1.00 72.25 568 ASP A CA 1
ATOM 4182 C C . ASP A 1 568 ? -61.808 -23.565 -5.616 1.00 72.25 568 ASP A C 1
ATOM 4184 O O . ASP A 1 568 ? -62.041 -22.622 -4.862 1.00 72.25 568 ASP A O 1
ATOM 4188 N N . GLY A 1 569 ? -62.014 -24.821 -5.209 1.00 72.56 569 GLY A N 1
ATOM 4189 C CA . GLY A 1 569 ? -62.454 -25.213 -3.864 1.00 72.56 569 GLY A CA 1
ATOM 4190 C C . GLY A 1 569 ? -63.964 -25.091 -3.620 1.00 72.56 569 GLY A C 1
ATOM 4191 O O . GLY A 1 569 ? -64.493 -25.731 -2.712 1.00 72.56 569 GLY A O 1
ATOM 4192 N N . ASP A 1 570 ? -64.680 -24.358 -4.472 1.00 76.50 570 ASP A N 1
ATOM 4193 C CA . ASP A 1 570 ? -66.142 -24.212 -4.517 1.00 76.50 570 ASP A CA 1
ATOM 4194 C C . ASP A 1 570 ? -66.813 -25.181 -5.509 1.00 76.50 570 ASP A C 1
ATOM 4196 O O . ASP A 1 570 ? -67.886 -24.929 -6.060 1.00 76.50 570 ASP A O 1
ATOM 4200 N N . CYS A 1 571 ? -66.165 -26.320 -5.736 1.00 78.38 571 CYS A N 1
ATOM 4201 C CA . CYS A 1 571 ? -66.601 -27.325 -6.688 1.00 78.38 571 CYS A CA 1
ATOM 4202 C C . CYS A 1 571 ? -67.991 -27.914 -6.363 1.00 78.38 571 CYS A C 1
ATOM 4204 O O . CYS A 1 571 ? -68.284 -28.154 -5.187 1.00 78.38 571 CYS A O 1
ATOM 4206 N N . PRO A 1 572 ? -68.817 -28.244 -7.380 1.00 73.25 572 PRO A N 1
ATOM 4207 C CA . PRO A 1 572 ? -70.127 -28.861 -7.173 1.00 73.25 572 PRO A CA 1
ATOM 4208 C C . PRO A 1 572 ? -70.020 -30.154 -6.352 1.00 73.25 572 PRO A C 1
ATOM 4210 O O . PRO A 1 572 ? -69.285 -31.073 -6.720 1.00 73.25 572 PRO A O 1
ATOM 4213 N N . THR A 1 573 ? -70.734 -30.219 -5.227 1.00 74.81 573 THR A N 1
ATOM 4214 C CA . THR A 1 573 ? -70.774 -31.396 -4.339 1.00 74.81 573 THR A CA 1
ATOM 4215 C C . THR A 1 573 ? -71.972 -32.302 -4.601 1.00 74.81 573 THR A C 1
ATOM 4217 O O . THR A 1 573 ? -71.966 -33.452 -4.166 1.00 74.81 573 THR A O 1
ATOM 4220 N N . ASP A 1 574 ? -72.963 -31.791 -5.330 1.00 79.38 574 ASP A N 1
ATOM 4221 C CA . ASP A 1 574 ? -74.138 -32.511 -5.794 1.00 79.38 574 ASP A CA 1
ATOM 4222 C C . ASP A 1 574 ? -74.361 -32.191 -7.274 1.00 79.38 574 ASP A C 1
ATOM 4224 O O . ASP A 1 574 ? -74.133 -31.060 -7.715 1.00 79.38 574 ASP A O 1
ATOM 4228 N N . CYS A 1 575 ? -74.742 -33.211 -8.031 1.00 80.19 575 CYS A N 1
ATOM 4229 C CA . CYS A 1 575 ? -74.945 -33.142 -9.471 1.00 80.19 575 CYS A CA 1
ATOM 4230 C C . CYS A 1 575 ? -76.387 -33.469 -9.868 1.00 80.19 575 CYS A C 1
ATOM 4232 O O . CYS A 1 575 ? -76.622 -33.640 -11.054 1.00 80.19 575 CYS A O 1
ATOM 4234 N N . ASP A 1 576 ? -77.323 -33.571 -8.924 1.00 82.69 576 ASP A N 1
ATOM 4235 C CA . ASP A 1 576 ? -78.744 -33.756 -9.236 1.00 82.69 576 ASP A CA 1
ATOM 4236 C C . ASP A 1 576 ? -79.311 -32.497 -9.923 1.00 82.69 576 ASP A C 1
ATOM 4238 O O . ASP A 1 576 ? -79.318 -31.406 -9.341 1.00 82.69 576 ASP A O 1
ATOM 4242 N N . ASP A 1 577 ? -79.743 -32.627 -11.181 1.00 79.44 577 ASP A N 1
ATOM 4243 C CA . ASP A 1 577 ? -80.389 -31.542 -11.936 1.00 79.44 577 ASP A CA 1
ATOM 4244 C C . ASP A 1 577 ? -81.922 -31.535 -11.800 1.00 79.44 577 ASP A C 1
ATOM 4246 O O . ASP A 1 577 ? -82.596 -30.651 -12.342 1.00 79.44 577 ASP A O 1
ATOM 4250 N N . GLY A 1 578 ? -82.472 -32.468 -11.017 1.00 79.12 578 GLY A N 1
ATOM 4251 C CA . GLY A 1 578 ? -83.898 -32.624 -10.770 1.00 79.12 578 GLY A CA 1
ATOM 4252 C C . GLY A 1 578 ? -84.671 -33.236 -11.939 1.00 79.12 578 GLY A C 1
ATOM 4253 O O . GLY A 1 578 ? -85.902 -33.317 -11.856 1.00 79.12 578 GLY A O 1
ATOM 4254 N N . ASP A 1 579 ? -83.998 -33.661 -13.014 1.00 81.06 579 ASP A N 1
ATOM 4255 C CA . ASP A 1 579 ? -84.605 -34.412 -14.107 1.00 81.06 579 ASP A CA 1
ATOM 4256 C C . ASP A 1 579 ? -84.380 -35.916 -13.889 1.00 81.06 579 ASP A C 1
ATOM 4258 O O . ASP A 1 579 ? -83.310 -36.475 -14.096 1.00 81.06 579 ASP A O 1
ATOM 4262 N N . VAL A 1 580 ? -85.444 -36.620 -13.498 1.00 80.44 580 VAL A N 1
ATOM 4263 C CA . VAL A 1 580 ? -85.408 -38.079 -13.285 1.00 80.44 580 VAL A CA 1
ATOM 4264 C C . VAL A 1 580 ? -85.038 -38.869 -14.552 1.00 80.44 580 VAL A C 1
ATOM 4266 O O . VAL A 1 580 ? -84.746 -40.061 -14.468 1.00 80.44 580 VAL A O 1
ATOM 4269 N N . CYS A 1 581 ? -85.049 -38.226 -15.726 1.00 78.50 581 CYS A N 1
ATOM 4270 C CA . CYS A 1 581 ? -84.643 -38.812 -16.998 1.00 78.50 581 CYS A CA 1
ATOM 4271 C C . CYS A 1 581 ? -83.162 -38.657 -17.352 1.00 78.50 581 CYS A C 1
ATOM 4273 O O . CYS A 1 581 ? -82.733 -39.140 -18.413 1.00 78.50 581 CYS A O 1
ATOM 4275 N N . THR A 1 582 ? -82.359 -38.043 -16.491 1.00 84.62 582 THR A N 1
ATOM 4276 C CA . THR A 1 582 ? -80.906 -37.967 -16.623 1.00 84.62 582 THR A CA 1
ATOM 4277 C C . THR A 1 582 ? -80.221 -38.820 -15.565 1.00 84.62 582 THR A C 1
ATOM 4279 O O . THR A 1 582 ? -80.619 -38.924 -14.413 1.00 84.62 582 THR A O 1
ATOM 4282 N N . ALA A 1 583 ? -79.173 -39.519 -15.993 1.00 80.69 583 ALA A N 1
ATOM 4283 C CA . ALA A 1 583 ? -78.214 -40.119 -15.090 1.00 80.69 583 ALA A CA 1
ATOM 4284 C C . ALA A 1 583 ? -77.133 -39.079 -14.802 1.00 80.69 583 ALA A C 1
ATOM 4286 O O . ALA A 1 583 ? -76.347 -38.734 -15.698 1.00 80.69 583 ALA A O 1
ATOM 4287 N N . ASP A 1 584 ? -77.096 -38.627 -13.555 1.00 84.38 584 ASP A N 1
ATOM 4288 C CA . ASP A 1 584 ? -76.187 -37.595 -13.079 1.00 84.38 584 ASP A CA 1
ATOM 4289 C C . ASP A 1 584 ? -74.899 -38.213 -12.563 1.00 84.38 584 ASP A C 1
ATOM 4291 O O . ASP A 1 584 ? -74.855 -38.884 -11.528 1.00 84.38 584 ASP A O 1
ATOM 4295 N N . LEU A 1 585 ? -73.824 -38.016 -13.323 1.00 81.62 585 LEU A N 1
ATOM 4296 C CA . LEU A 1 585 ? -72.522 -38.562 -12.986 1.00 81.62 585 LEU A CA 1
ATOM 4297 C C . LEU A 1 585 ? -71.563 -37.433 -12.591 1.00 81.62 585 LEU A C 1
ATOM 4299 O O . LEU A 1 585 ? -71.128 -36.675 -13.467 1.00 81.62 585 LEU A O 1
ATOM 4303 N N . PRO A 1 586 ? -71.163 -37.340 -11.310 1.00 78.88 586 PRO A N 1
ATOM 4304 C CA . PRO A 1 586 ? -70.031 -36.512 -10.931 1.00 78.88 586 PRO A CA 1
ATOM 4305 C C . PRO A 1 586 ? -68.749 -37.101 -11.534 1.00 78.88 586 PRO A C 1
ATOM 4307 O O . PRO A 1 586 ? -68.452 -38.290 -11.395 1.00 78.88 586 PRO A O 1
ATOM 4310 N N . THR A 1 587 ? -67.980 -36.264 -12.223 1.00 80.94 587 THR A N 1
ATOM 4311 C CA . THR A 1 587 ? -66.667 -36.607 -12.782 1.00 80.94 587 THR A CA 1
ATOM 4312 C C . THR A 1 587 ? -65.597 -35.714 -12.165 1.00 80.94 587 THR A C 1
ATOM 4314 O O . THR A 1 587 ? -65.865 -34.554 -11.879 1.00 80.94 587 THR A O 1
ATOM 4317 N N . GLY A 1 588 ? -64.395 -36.248 -11.935 1.00 76.12 588 GLY A N 1
ATOM 4318 C CA . GLY A 1 588 ? -63.328 -35.528 -11.223 1.00 76.12 588 GLY A CA 1
ATOM 4319 C C . GLY A 1 588 ? -63.484 -35.557 -9.697 1.00 76.12 588 GLY A C 1
ATOM 4320 O O . GLY A 1 588 ? -64.218 -36.383 -9.155 1.00 76.12 588 GLY A O 1
ATOM 4321 N N . SER A 1 589 ? -62.751 -34.697 -8.984 1.00 75.50 589 SER A N 1
ATOM 4322 C CA . SER A 1 589 ? -62.819 -34.584 -7.521 1.00 75.50 589 SER A CA 1
ATOM 4323 C C . SER A 1 589 ? -62.657 -33.142 -7.049 1.00 75.50 589 SER A C 1
ATOM 4325 O O . SER A 1 589 ? -61.820 -32.405 -7.570 1.00 75.50 589 SER A O 1
ATOM 4327 N N . ALA A 1 590 ? -63.410 -32.769 -6.011 1.00 69.62 590 ALA A N 1
ATOM 4328 C CA . ALA A 1 590 ? -63.311 -31.448 -5.394 1.00 69.62 590 ALA A CA 1
ATOM 4329 C C . ALA A 1 590 ? -61.922 -31.188 -4.787 1.00 69.62 590 ALA A C 1
ATOM 4331 O O . ALA A 1 590 ? -61.471 -30.059 -4.788 1.00 69.62 590 ALA A O 1
ATOM 4332 N N . ALA A 1 591 ? -61.206 -32.226 -4.338 1.00 68.75 591 ALA A N 1
ATOM 4333 C CA . ALA A 1 591 ? -59.842 -32.090 -3.815 1.00 68.75 591 ALA A CA 1
ATOM 4334 C C . ALA A 1 591 ? -58.789 -31.803 -4.903 1.00 68.75 591 ALA A C 1
ATOM 4336 O O . ALA A 1 591 ? -57.689 -31.367 -4.585 1.00 68.75 591 ALA A O 1
ATOM 4337 N N . ALA A 1 592 ? -59.115 -32.072 -6.169 1.00 67.31 592 ALA A N 1
ATOM 4338 C CA . ALA A 1 592 ? -58.242 -31.833 -7.315 1.00 67.31 592 ALA A CA 1
ATOM 4339 C C . ALA A 1 592 ? -58.766 -30.712 -8.229 1.00 67.31 592 ALA A C 1
ATOM 4341 O O . ALA A 1 592 ? -58.300 -30.608 -9.361 1.00 67.31 592 ALA A O 1
ATOM 4342 N N . CYS A 1 593 ? -59.759 -29.932 -7.773 1.00 74.62 593 CYS A N 1
ATOM 4343 C CA . CYS A 1 593 ? -60.325 -28.781 -8.486 1.00 74.62 593 CYS A CA 1
ATOM 4344 C C . CYS A 1 593 ? -60.726 -29.039 -9.953 1.00 74.62 593 CYS A C 1
ATOM 4346 O O . CYS A 1 593 ? -60.716 -28.159 -10.812 1.00 74.62 593 CYS A O 1
ATOM 4348 N N . ASN A 1 594 ? -61.111 -30.283 -10.242 1.00 77.81 594 ASN A N 1
ATOM 4349 C CA . ASN A 1 594 ? -61.514 -30.741 -11.570 1.00 77.81 594 ASN A CA 1
ATOM 4350 C C . ASN A 1 594 ? -62.890 -31.425 -11.561 1.00 77.81 594 ASN A C 1
ATOM 4352 O O . ASN A 1 594 ? -63.208 -32.204 -12.462 1.00 77.81 594 ASN A O 1
ATOM 4356 N N . ALA A 1 595 ? -63.680 -31.189 -10.509 1.00 80.81 595 ALA A N 1
ATOM 4357 C CA . ALA A 1 595 ? -65.025 -31.728 -10.392 1.00 80.81 595 ALA A CA 1
ATOM 4358 C C . ALA A 1 595 ? -65.972 -31.045 -11.390 1.00 80.81 595 ALA A C 1
ATOM 4360 O O . ALA A 1 595 ? -66.039 -29.817 -11.473 1.00 80.81 595 ALA A O 1
ATOM 4361 N N . ALA A 1 596 ? -66.706 -31.860 -12.140 1.00 82.19 596 ALA A N 1
ATOM 4362 C CA . ALA A 1 596 ? -67.685 -31.440 -13.129 1.00 82.19 596 ALA A CA 1
ATOM 4363 C C . ALA A 1 596 ? -68.858 -32.428 -13.172 1.00 82.19 596 ALA A C 1
ATOM 4365 O O . ALA A 1 596 ? -68.659 -33.647 -13.106 1.00 82.19 596 ALA A O 1
ATOM 4366 N N . CYS A 1 597 ? -70.075 -31.910 -13.333 1.00 84.12 597 CYS A N 1
ATOM 4367 C CA . CYS A 1 597 ? -71.277 -32.725 -13.479 1.00 84.12 597 CYS A CA 1
ATOM 4368 C C . CYS A 1 597 ? -71.508 -33.081 -14.947 1.00 84.12 597 CYS A C 1
ATOM 4370 O O . CYS A 1 597 ? -71.448 -32.226 -15.836 1.00 84.12 597 CYS A O 1
ATOM 4372 N N . ARG A 1 598 ? -71.766 -34.363 -15.209 1.00 83.00 598 ARG A N 1
ATOM 4373 C CA . ARG A 1 598 ? -72.149 -34.854 -16.529 1.00 83.00 598 ARG A CA 1
ATOM 4374 C C . ARG A 1 598 ? -73.508 -35.533 -16.437 1.00 83.00 598 ARG A C 1
ATOM 4376 O O . ARG A 1 598 ? -73.604 -36.651 -15.943 1.00 83.00 598 ARG A O 1
ATOM 4383 N N . HIS A 1 599 ? -74.512 -34.881 -17.006 1.00 84.75 599 HIS A N 1
ATOM 4384 C CA . HIS A 1 599 ? -75.877 -35.391 -17.103 1.00 84.75 599 HIS A CA 1
ATOM 4385 C C . HIS A 1 599 ? -76.024 -36.153 -18.419 1.00 84.75 599 HIS A C 1
ATOM 4387 O O . HIS A 1 599 ? -75.828 -35.604 -19.509 1.00 84.75 599 HIS A O 1
ATOM 4393 N N . THR A 1 600 ? -76.286 -37.454 -18.333 1.00 81.12 600 THR A N 1
ATOM 4394 C CA . THR A 1 600 ? -76.492 -38.303 -19.512 1.00 81.12 600 THR A CA 1
ATOM 4395 C C . THR A 1 600 ? -77.935 -38.777 -19.569 1.00 81.12 600 THR A C 1
ATOM 4397 O O . THR A 1 600 ? -78.346 -39.474 -18.650 1.00 81.12 600 THR A O 1
ATOM 4400 N N . PRO A 1 601 ? -78.699 -38.465 -20.631 1.00 80.94 601 PRO A N 1
ATOM 4401 C CA . PRO A 1 601 ? -80.075 -38.937 -20.752 1.00 80.94 601 PRO A CA 1
ATOM 4402 C C . PRO A 1 601 ? -80.144 -40.461 -20.672 1.00 80.94 601 PRO A C 1
ATOM 4404 O O . PRO A 1 601 ? -79.342 -41.138 -21.324 1.00 80.94 601 PRO A O 1
ATOM 4407 N N . ILE A 1 602 ? -81.100 -40.996 -19.914 1.00 78.69 602 ILE A N 1
ATOM 4408 C CA . ILE A 1 602 ? -81.359 -42.434 -19.811 1.00 78.69 602 ILE A CA 1
ATOM 4409 C C . ILE A 1 602 ? -82.195 -42.839 -21.034 1.00 78.69 602 ILE A C 1
ATOM 4411 O O . ILE A 1 602 ? -83.352 -42.445 -21.141 1.00 78.69 602 ILE A O 1
ATOM 4415 N N . PRO A 1 603 ? -81.653 -43.599 -22.006 1.00 75.56 603 PRO A N 1
ATOM 4416 C CA . PRO A 1 603 ? -82.356 -43.854 -23.263 1.00 75.56 603 PRO A CA 1
ATOM 4417 C C . PRO A 1 603 ? -83.232 -45.118 -23.216 1.00 75.56 603 PRO A C 1
ATOM 4419 O O . PRO A 1 603 ? -83.761 -45.533 -24.247 1.00 75.56 603 PRO A O 1
ATOM 4422 N N . ILE A 1 604 ? -83.317 -45.788 -22.062 1.00 77.75 604 ILE A N 1
ATOM 4423 C CA . ILE A 1 604 ? -83.966 -47.094 -21.908 1.00 77.75 604 ILE A CA 1
ATOM 4424 C C . ILE A 1 604 ? -85.327 -46.903 -21.244 1.00 77.75 604 ILE A C 1
ATOM 4426 O O . ILE A 1 604 ? -85.411 -46.323 -20.173 1.00 77.75 604 ILE A O 1
ATOM 4430 N N . CYS A 1 605 ? -86.359 -47.457 -21.871 1.00 80.31 605 CYS A N 1
ATOM 4431 C CA . CYS A 1 605 ? -87.730 -47.493 -21.371 1.00 80.31 605 CYS A CA 1
ATOM 4432 C C . CYS A 1 605 ? -87.850 -48.502 -20.217 1.00 80.31 605 CYS A C 1
ATOM 4434 O O . CYS A 1 605 ? -87.753 -49.710 -20.472 1.00 80.31 605 CYS A O 1
ATOM 4436 N N . THR A 1 606 ? -88.027 -48.040 -18.979 1.00 79.50 606 THR A N 1
ATOM 4437 C CA . THR A 1 606 ? -88.075 -48.888 -17.780 1.00 79.50 606 THR A CA 1
ATOM 4438 C C . THR A 1 606 ? -89.230 -48.463 -16.881 1.00 79.50 606 THR A C 1
ATOM 4440 O O . THR A 1 606 ? -89.216 -47.397 -16.303 1.00 79.50 606 THR A O 1
ATOM 4443 N N . GLY A 1 607 ? -90.221 -49.336 -16.699 1.00 77.44 607 GLY A N 1
ATOM 4444 C CA . GLY A 1 607 ? -91.393 -48.991 -15.892 1.00 77.44 607 GLY A CA 1
ATOM 4445 C C . GLY A 1 607 ? -91.154 -48.895 -14.391 1.00 77.44 607 GLY A C 1
ATOM 4446 O O . GLY A 1 607 ? -90.601 -49.821 -13.792 1.00 77.44 607 GLY A O 1
ATOM 4447 N N . GLY A 1 608 ? -91.737 -47.867 -13.779 1.00 71.69 608 GLY A N 1
ATOM 4448 C CA . GLY A 1 608 ? -91.802 -47.632 -12.340 1.00 71.69 608 GLY A CA 1
ATOM 4449 C C . GLY A 1 608 ? -90.708 -46.711 -11.796 1.00 71.69 608 GLY A C 1
ATOM 4450 O O . GLY A 1 608 ? -90.565 -46.644 -10.573 1.00 71.69 608 GLY A O 1
ATOM 4451 N N . ASP A 1 609 ? -89.937 -46.047 -12.660 1.00 72.88 609 ASP A N 1
ATOM 4452 C CA . ASP A 1 609 ? -88.892 -45.084 -12.289 1.00 72.88 609 ASP A CA 1
ATOM 4453 C C . ASP A 1 609 ? -89.316 -43.615 -12.485 1.00 72.88 609 ASP A C 1
ATOM 4455 O O . ASP A 1 609 ? -88.641 -42.708 -12.001 1.00 72.88 609 ASP A O 1
ATOM 4459 N N . GLY A 1 610 ? -90.481 -43.378 -13.093 1.00 73.56 610 GLY A N 1
ATOM 4460 C CA . GLY A 1 610 ? -91.068 -42.053 -13.268 1.00 73.56 610 GLY A CA 1
ATOM 4461 C C . GLY A 1 610 ? -90.485 -41.253 -14.434 1.00 73.56 610 GLY A C 1
ATOM 4462 O O . GLY A 1 610 ? -90.919 -40.118 -14.643 1.00 73.56 610 GLY A O 1
ATOM 4463 N N . CYS A 1 611 ? -89.552 -41.817 -15.205 1.00 82.25 611 CYS A N 1
ATOM 4464 C CA . CYS A 1 611 ? -89.009 -41.189 -16.401 1.00 82.25 611 CYS A CA 1
ATOM 4465 C C . CYS A 1 611 ? -89.759 -41.640 -17.668 1.00 82.25 611 CYS A C 1
ATOM 4467 O O . CYS A 1 611 ? -90.144 -42.792 -17.814 1.00 82.25 611 CYS A O 1
ATOM 4469 N N . CYS A 1 612 ? -89.934 -40.735 -18.640 1.00 78.62 612 CYS A N 1
ATOM 4470 C CA . CYS A 1 612 ? -90.412 -41.093 -19.977 1.00 78.62 612 CYS A CA 1
ATOM 4471 C C . CYS A 1 612 ? -89.463 -40.591 -21.083 1.00 78.62 612 CYS A C 1
ATOM 4473 O O . CYS A 1 612 ? -89.664 -39.499 -21.631 1.00 78.62 612 CYS A O 1
ATOM 4475 N N . PRO A 1 613 ? -88.431 -41.376 -21.454 1.00 78.31 613 PRO A N 1
ATOM 4476 C CA . PRO A 1 613 ? -87.475 -40.985 -22.483 1.00 78.31 613 PRO A CA 1
ATOM 4477 C C . PRO A 1 613 ? -88.107 -40.876 -23.877 1.00 78.31 613 PRO A C 1
ATOM 4479 O O . PRO A 1 613 ? -89.042 -41.599 -24.238 1.00 78.31 613 PRO A O 1
ATOM 4482 N N . ALA A 1 614 ? -87.547 -40.008 -24.723 1.00 75.50 614 ALA A N 1
ATOM 4483 C CA . ALA A 1 614 ? -88.017 -39.827 -26.095 1.00 75.50 614 ALA A CA 1
ATOM 4484 C C . ALA A 1 614 ? -87.922 -41.139 -26.905 1.00 75.50 614 ALA A C 1
ATOM 4486 O O . ALA A 1 614 ? -86.832 -41.633 -27.191 1.00 75.50 614 ALA A O 1
ATOM 4487 N N . GLY A 1 615 ? -89.075 -41.682 -27.311 1.00 73.81 615 GLY A N 1
ATOM 4488 C CA . GLY A 1 615 ? -89.186 -42.957 -28.037 1.00 73.81 615 GLY A CA 1
ATOM 4489 C C . GLY A 1 615 ? -89.778 -44.107 -27.212 1.00 73.81 615 GLY A C 1
ATOM 4490 O O . GLY A 1 615 ? -90.099 -45.152 -27.783 1.00 73.81 615 GLY A O 1
ATOM 4491 N N . CYS A 1 616 ? -89.979 -43.905 -25.909 1.00 78.50 616 CYS A N 1
ATOM 4492 C CA . CYS A 1 616 ? -90.720 -44.806 -25.033 1.00 78.50 616 CYS A CA 1
ATOM 4493 C C . CYS A 1 616 ? -92.232 -44.540 -25.108 1.00 78.50 616 CYS A C 1
ATOM 4495 O O . CYS A 1 616 ? -92.687 -43.455 -25.470 1.00 78.50 616 CYS A O 1
ATOM 4497 N N . THR A 1 617 ? -93.037 -45.564 -24.840 1.00 79.19 617 THR A N 1
ATOM 4498 C CA . THR A 1 617 ? -94.503 -45.533 -24.945 1.00 79.19 617 THR A CA 1
ATOM 4499 C C . THR A 1 617 ? -95.114 -46.263 -23.757 1.00 79.19 617 THR A C 1
ATOM 4501 O O . THR A 1 617 ? -94.479 -47.158 -23.216 1.00 79.19 617 THR A O 1
ATOM 4504 N N . ALA A 1 618 ? -96.382 -46.001 -23.430 1.00 73.75 618 ALA A N 1
ATOM 4505 C CA . ALA A 1 618 ? -97.108 -46.686 -22.347 1.00 73.75 618 ALA A CA 1
ATOM 4506 C C . ALA A 1 618 ? -97.038 -48.229 -22.389 1.00 73.75 618 ALA A C 1
ATOM 4508 O O . ALA A 1 618 ? -97.339 -48.900 -21.406 1.00 73.75 618 ALA A O 1
ATOM 4509 N N . ALA A 1 619 ? -96.717 -48.809 -23.552 1.00 69.69 619 ALA A N 1
ATOM 4510 C CA . ALA A 1 619 ? -96.635 -50.250 -23.750 1.00 69.69 619 ALA A CA 1
ATOM 4511 C C . ALA A 1 619 ? -95.303 -50.867 -23.288 1.00 69.69 619 ALA A C 1
ATOM 4513 O O . ALA A 1 619 ? -95.279 -52.044 -22.934 1.00 69.69 619 ALA A O 1
ATOM 4514 N N . ASN A 1 620 ? -94.205 -50.113 -23.334 1.00 73.69 620 ASN A N 1
ATOM 4515 C CA . ASN A 1 620 ? -92.865 -50.568 -22.943 1.00 73.69 620 ASN A CA 1
ATOM 4516 C C . ASN A 1 620 ? -92.276 -49.775 -21.772 1.00 73.69 620 ASN A C 1
ATOM 4518 O O . ASN A 1 620 ? -91.330 -50.249 -21.155 1.00 73.69 620 ASN A O 1
ATOM 4522 N N . ASP A 1 621 ? -92.872 -48.635 -21.451 1.00 76.31 621 ASP A N 1
ATOM 4523 C CA . ASP A 1 621 ? -92.655 -47.884 -20.231 1.00 76.31 621 ASP A CA 1
ATOM 4524 C C . ASP A 1 621 ? -94.015 -47.470 -19.640 1.00 76.31 621 ASP A C 1
ATOM 4526 O O . ASP A 1 621 ? -94.675 -46.576 -20.175 1.00 76.31 621 ASP A O 1
ATOM 4530 N N . PRO A 1 622 ? -94.491 -48.156 -18.592 1.00 73.50 622 PRO A N 1
ATOM 4531 C CA . PRO A 1 622 ? -95.694 -47.797 -17.854 1.00 73.50 622 PRO A CA 1
ATOM 4532 C C . PRO A 1 622 ? -95.764 -46.339 -17.390 1.00 73.50 622 PRO A C 1
ATOM 4534 O O . PRO A 1 622 ? -96.881 -45.855 -17.215 1.00 73.50 622 PRO A O 1
ATOM 4537 N N . ASP A 1 623 ? -94.632 -45.646 -17.223 1.00 75.81 623 ASP A N 1
ATOM 4538 C CA . ASP A 1 623 ? -94.611 -44.238 -16.811 1.00 75.81 623 ASP A CA 1
ATOM 4539 C C . ASP A 1 623 ? -94.885 -43.295 -17.998 1.00 75.81 623 ASP A C 1
ATOM 4541 O O . ASP A 1 623 ? -95.441 -42.206 -17.833 1.00 75.81 623 ASP A O 1
ATOM 4545 N N . CYS A 1 624 ? -94.659 -43.761 -19.233 1.00 72.19 624 CYS A N 1
ATOM 4546 C CA . CYS A 1 624 ? -95.029 -43.081 -20.475 1.00 72.19 624 CYS A CA 1
ATOM 4547 C C . CYS A 1 624 ? -96.528 -43.201 -20.803 1.00 72.19 624 CYS A C 1
ATOM 4549 O O . CYS A 1 624 ? -96.911 -43.631 -21.897 1.00 72.19 624 CYS A O 1
ATOM 4551 N N . THR A 1 625 ? -97.417 -42.833 -19.880 1.00 69.44 625 THR A N 1
ATOM 4552 C CA . THR A 1 625 ? -98.865 -42.894 -20.132 1.00 69.44 625 THR A CA 1
ATOM 4553 C C . THR A 1 625 ? -99.309 -41.827 -21.140 1.00 69.44 625 THR A C 1
ATOM 4555 O O . THR A 1 625 ? -99.336 -40.626 -20.886 1.00 69.44 625 THR A O 1
ATOM 4558 N N . GLY A 1 626 ? -99.667 -42.271 -22.344 1.00 54.31 626 GLY A N 1
ATOM 4559 C CA . GLY A 1 626 ? -100.175 -41.402 -23.398 1.00 54.31 626 GLY A CA 1
ATOM 4560 C C . GLY A 1 626 ? -101.602 -40.923 -23.129 1.00 54.31 626 GLY A C 1
ATOM 4561 O O . GLY A 1 626 ? -102.535 -41.523 -23.653 1.00 54.31 626 GLY A O 1
ATOM 4562 N N . SER A 1 627 ? -101.753 -39.824 -22.381 1.00 41.09 627 SER A N 1
ATOM 4563 C CA . SER A 1 627 ? -102.792 -38.796 -22.578 1.00 41.09 627 SER A CA 1
ATOM 4564 C C . SER A 1 627 ? -102.666 -37.646 -21.566 1.00 41.09 627 SER A C 1
ATOM 4566 O O . SER A 1 627 ? -102.952 -37.858 -20.396 1.00 41.09 627 SER A O 1
ATOM 4568 N N . GLY A 1 628 ? -102.397 -36.430 -22.058 1.00 38.91 628 GLY A N 1
ATOM 4569 C CA . GLY A 1 628 ? -102.926 -35.174 -21.502 1.00 38.91 628 GLY A CA 1
ATOM 4570 C C . GLY A 1 628 ? -102.243 -34.569 -20.267 1.00 38.91 628 GLY A C 1
ATOM 4571 O O . GLY A 1 628 ? -102.238 -35.163 -19.201 1.00 38.91 628 GLY A O 1
ATOM 4572 N N . ASP A 1 629 ? -101.761 -33.335 -20.448 1.00 51.69 629 ASP A N 1
ATOM 4573 C CA . ASP A 1 629 ? -101.623 -32.232 -19.483 1.00 51.69 629 ASP A CA 1
ATOM 4574 C C . ASP A 1 629 ? -101.537 -32.549 -17.973 1.00 51.69 629 ASP A C 1
ATOM 4576 O O . ASP A 1 629 ? -102.547 -32.775 -17.309 1.00 51.69 629 ASP A O 1
ATOM 4580 N N . ALA A 1 630 ? -100.343 -32.357 -17.408 1.00 37.31 630 ALA A N 1
ATOM 4581 C CA . ALA A 1 630 ? -100.096 -31.844 -16.055 1.00 37.31 630 ALA A CA 1
ATOM 4582 C C . ALA A 1 630 ? -98.626 -31.379 -16.026 1.00 37.31 630 ALA A C 1
ATOM 4584 O O . ALA A 1 630 ? -97.740 -32.127 -16.411 1.00 37.31 630 ALA A O 1
ATOM 4585 N N . GLY A 1 631 ? -98.267 -30.145 -15.697 1.00 34.50 631 GLY A N 1
ATOM 4586 C CA . GLY A 1 631 ? -98.904 -29.266 -14.732 1.00 34.50 631 GLY A CA 1
ATOM 4587 C C . GLY A 1 631 ? -97.908 -29.075 -13.597 1.00 34.50 631 GLY A C 1
ATOM 4588 O O . GLY A 1 631 ? -97.720 -29.974 -12.791 1.00 34.50 631 GLY A O 1
ATOM 4589 N N . THR A 1 632 ? -97.238 -27.923 -13.631 1.00 49.75 632 THR A N 1
ATOM 4590 C CA . THR A 1 632 ? -96.759 -27.137 -12.484 1.00 49.75 632 THR A CA 1
ATOM 4591 C C . THR A 1 632 ? -97.126 -27.687 -11.107 1.00 49.75 632 THR A C 1
ATOM 4593 O O . THR A 1 632 ? -98.310 -27.912 -10.891 1.00 49.75 632 THR A O 1
ATOM 4596 N N . ASP A 1 633 ? -96.177 -27.730 -10.161 1.00 30.42 633 ASP A N 1
ATOM 4597 C CA . ASP A 1 633 ? -96.440 -27.255 -8.793 1.00 30.42 633 ASP A CA 1
ATOM 4598 C C . ASP A 1 633 ? -95.182 -27.152 -7.893 1.00 30.42 633 ASP A C 1
ATOM 4600 O O . ASP A 1 633 ? -94.432 -28.100 -7.686 1.00 30.42 633 ASP A O 1
ATOM 4604 N N . SER A 1 634 ? -95.003 -25.950 -7.326 1.00 41.94 634 SER A N 1
ATOM 4605 C CA . SER A 1 634 ? -94.467 -25.680 -5.967 1.00 41.94 634 SER A CA 1
ATOM 4606 C C . SER A 1 634 ? -95.292 -26.457 -4.910 1.00 41.94 634 SER A C 1
ATOM 4608 O O . SER A 1 634 ? -96.405 -26.824 -5.275 1.00 41.94 634 SER A O 1
ATOM 4610 N N . PRO A 1 635 ? -94.940 -26.635 -3.603 1.00 56.84 635 PRO A N 1
ATOM 4611 C CA . PRO A 1 635 ? -94.419 -25.600 -2.683 1.00 56.84 635 PRO A CA 1
ATOM 4612 C C . PRO A 1 635 ? -93.580 -26.124 -1.479 1.00 56.84 635 PRO A C 1
ATOM 4614 O O . PRO A 1 635 ? -93.349 -27.319 -1.338 1.00 56.84 635 PRO A O 1
ATOM 4617 N N . GLY A 1 636 ? -93.177 -25.245 -0.545 1.00 31.12 636 GLY A N 1
ATOM 4618 C CA . GLY A 1 636 ? -92.849 -25.698 0.820 1.00 31.12 636 GLY A CA 1
ATOM 4619 C C . GLY A 1 636 ? -91.892 -24.840 1.648 1.00 31.12 636 GLY A C 1
ATOM 4620 O O . GLY A 1 636 ? -90.751 -25.224 1.865 1.00 31.12 636 GLY A O 1
ATOM 4621 N N . VAL A 1 637 ? -92.391 -23.724 2.184 1.00 41.19 637 VAL A N 1
ATOM 4622 C CA . VAL A 1 637 ? -91.876 -23.090 3.416 1.00 41.19 637 VAL A CA 1
ATOM 4623 C C . VAL A 1 637 ? -92.474 -23.833 4.626 1.00 41.19 637 VAL A C 1
ATOM 4625 O O . VAL A 1 637 ? -93.601 -24.324 4.521 1.00 41.19 637 VAL A O 1
ATOM 4628 N N . PRO A 1 638 ? -91.778 -23.885 5.776 1.00 48.72 638 PRO A N 1
ATOM 4629 C CA . PRO A 1 638 ? -92.419 -23.405 7.005 1.00 48.72 638 PRO A CA 1
ATOM 4630 C C . PRO A 1 638 ? -91.472 -22.542 7.864 1.00 48.72 638 PRO A C 1
ATOM 4632 O O . PRO A 1 638 ? -90.319 -22.891 8.090 1.00 48.72 638 PRO A O 1
ATOM 4635 N N . ASP A 1 639 ? -91.965 -21.364 8.256 1.00 34.47 639 ASP A N 1
ATOM 4636 C CA . ASP A 1 639 ? -92.157 -20.900 9.646 1.00 34.47 639 ASP A CA 1
ATOM 4637 C C . ASP A 1 639 ? -90.906 -20.298 10.312 1.00 34.47 639 ASP A C 1
ATOM 4639 O O . ASP A 1 639 ? -89.811 -20.819 10.196 1.00 34.47 639 ASP A O 1
ATOM 4643 N N . SER A 1 640 ? -90.957 -19.255 11.139 1.00 34.41 640 SER A N 1
ATOM 4644 C CA . SER A 1 640 ? -91.917 -18.189 11.456 1.00 34.41 640 SER A CA 1
ATOM 4645 C C . SER A 1 640 ? -91.223 -17.296 12.514 1.00 34.41 640 SER A C 1
ATOM 4647 O O . SER A 1 640 ? -90.430 -17.795 13.310 1.00 34.41 640 SER A O 1
ATOM 4649 N N . GLY A 1 641 ? -91.535 -15.992 12.535 1.00 33.97 641 GLY A N 1
ATOM 4650 C CA . GLY A 1 641 ? -91.164 -15.023 13.592 1.00 33.97 641 GLY A CA 1
ATOM 4651 C C . GLY A 1 641 ? -89.957 -14.139 13.236 1.00 33.97 641 GLY A C 1
ATOM 4652 O O . GLY A 1 641 ? -88.856 -14.645 13.075 1.00 33.97 641 GLY A O 1
ATOM 4653 N N . GLY A 1 642 ? -90.059 -12.813 13.053 1.00 31.73 642 GLY A N 1
ATOM 4654 C CA . GLY A 1 642 ? -90.871 -11.844 13.812 1.00 31.73 642 GLY A CA 1
ATOM 4655 C C . GLY A 1 642 ? -90.351 -11.816 15.252 1.00 31.73 642 GLY A C 1
ATOM 4656 O O . GLY A 1 642 ? -90.299 -12.857 15.886 1.00 31.73 642 GLY A O 1
ATOM 4657 N N . ASP A 1 643 ? -89.865 -10.752 15.868 1.00 36.81 643 ASP A N 1
ATOM 4658 C CA . ASP A 1 643 ? -89.838 -9.315 15.647 1.00 36.81 643 ASP A CA 1
ATOM 4659 C C . ASP A 1 643 ? -88.487 -8.845 16.231 1.00 36.81 643 ASP A C 1
ATOM 4661 O O . ASP A 1 643 ? -87.849 -9.540 17.017 1.00 36.81 643 ASP A O 1
ATOM 4665 N N . GLY A 1 644 ? -87.950 -7.694 15.869 1.00 35.16 644 GLY A N 1
ATOM 4666 C CA . GLY A 1 644 ? -88.392 -6.484 16.535 1.00 35.16 644 GLY A CA 1
ATOM 4667 C C . GLY A 1 644 ? -87.176 -5.746 17.074 1.00 35.16 644 GLY A C 1
ATOM 4668 O O . GLY A 1 644 ? -86.345 -6.286 17.800 1.00 35.16 644 GLY A O 1
ATOM 4669 N N . CYS A 1 645 ? -87.076 -4.496 16.652 1.00 31.20 645 CYS A N 1
ATOM 4670 C CA . CYS A 1 645 ? -86.215 -3.488 17.228 1.00 31.20 645 CYS A CA 1
ATOM 4671 C C . CYS 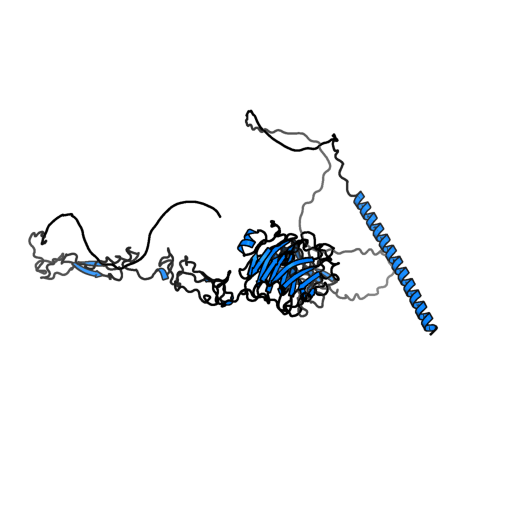A 1 645 ? -86.415 -3.434 18.750 1.00 31.20 645 CYS A C 1
ATOM 4673 O O . CYS A 1 645 ? -87.558 -3.397 19.191 1.00 31.20 645 CYS A O 1
ATOM 4675 N N . ASP A 1 646 ? -85.346 -3.295 19.531 1.00 33.16 646 ASP A N 1
ATOM 4676 C CA . ASP A 1 646 ? -85.189 -2.040 20.263 1.00 33.16 646 ASP A CA 1
ATOM 4677 C C . ASP A 1 646 ? -83.760 -1.841 20.763 1.00 33.16 646 ASP A C 1
ATOM 4679 O O . ASP A 1 646 ? -83.093 -2.721 21.309 1.00 33.16 646 ASP A O 1
ATOM 4683 N N . CYS A 1 647 ? -83.329 -0.608 20.579 1.00 28.84 647 CYS A N 1
ATOM 4684 C CA . CYS A 1 647 ? -82.216 0.000 21.256 1.00 28.84 647 CYS A CA 1
ATOM 4685 C C . CYS A 1 647 ? -82.636 0.238 22.709 1.00 28.84 647 CYS A C 1
ATOM 4687 O O . CYS A 1 647 ? -83.706 0.771 22.948 1.00 28.84 647 CYS A O 1
ATOM 4689 N N . THR A 1 648 ? -81.771 -0.021 23.687 1.00 32.75 648 THR A N 1
ATOM 4690 C CA . THR A 1 648 ? -81.289 1.016 24.619 1.00 32.75 648 THR A CA 1
ATOM 4691 C C . THR A 1 648 ? -80.577 0.427 25.839 1.00 32.75 648 THR A C 1
ATOM 4693 O O . THR A 1 648 ? -81.087 -0.393 26.586 1.00 32.75 648 THR A O 1
ATOM 4696 N N . LEU A 1 649 ? -79.379 0.977 26.045 1.00 31.48 649 LEU A N 1
ATOM 4697 C CA . LEU A 1 649 ? -78.874 1.497 27.315 1.00 31.48 649 LEU A CA 1
ATOM 4698 C C . LEU A 1 649 ? -78.787 0.537 28.516 1.00 31.48 649 LEU A C 1
ATOM 4700 O O . LEU A 1 649 ? -79.689 0.421 29.330 1.00 31.48 649 LEU A O 1
ATOM 4704 N N . GLY A 1 650 ? -77.539 0.187 28.821 1.00 29.00 650 GLY A N 1
ATOM 4705 C CA . GLY A 1 650 ? -76.888 0.964 29.874 1.00 29.00 650 GLY A CA 1
ATOM 4706 C C . GLY A 1 650 ? -76.618 0.255 31.200 1.00 29.00 650 GLY A C 1
ATOM 4707 O O . GLY A 1 650 ? -77.493 0.078 32.032 1.00 29.00 650 GLY A O 1
ATOM 4708 N N . ARG A 1 651 ? -75.310 0.126 31.447 1.00 31.52 651 ARG A N 1
ATOM 4709 C CA . ARG A 1 651 ? -74.620 0.364 32.727 1.00 31.52 651 ARG A CA 1
ATOM 4710 C C . ARG A 1 651 ? -74.828 -0.653 33.861 1.00 31.52 651 ARG A C 1
ATOM 4712 O O . ARG A 1 651 ? -75.705 -0.507 34.696 1.00 31.52 651 ARG A O 1
ATOM 4719 N N . GLY A 1 652 ? -73.764 -1.427 34.079 1.00 28.48 652 GLY A N 1
ATOM 4720 C CA . GLY A 1 652 ? -72.878 -1.123 35.207 1.00 28.48 652 GLY A CA 1
ATOM 4721 C C . GLY A 1 652 ? -72.782 -2.169 36.321 1.00 28.48 652 GLY A C 1
ATOM 4722 O O . GLY A 1 652 ? -73.705 -2.334 37.103 1.00 28.48 652 GLY A O 1
ATOM 4723 N N . ALA A 1 653 ? -71.557 -2.676 36.507 1.00 30.55 653 ALA A N 1
ATOM 4724 C CA . ALA A 1 653 ? -70.712 -2.395 37.680 1.00 30.55 653 ALA A CA 1
ATOM 4725 C C . ALA A 1 653 ? -70.140 -3.622 38.436 1.00 30.55 653 ALA A C 1
ATOM 4727 O O . ALA A 1 653 ? -70.871 -4.497 38.881 1.00 30.55 653 ALA A O 1
ATOM 4728 N N . ARG A 1 654 ? -68.823 -3.498 38.710 1.00 32.28 654 ARG A N 1
ATOM 4729 C CA . ARG A 1 654 ? -67.998 -4.019 39.836 1.00 32.28 654 ARG A CA 1
ATOM 4730 C C . ARG A 1 654 ? -67.249 -5.360 39.684 1.00 32.28 654 ARG A C 1
ATOM 4732 O O . ARG A 1 654 ? -67.771 -6.391 40.065 1.00 32.28 654 ARG A O 1
ATOM 4739 N N . GLY A 1 655 ? -65.980 -5.241 39.243 1.00 32.44 655 GLY A N 1
ATOM 4740 C CA . GLY A 1 655 ? -64.702 -5.557 39.950 1.00 32.44 655 GLY A CA 1
ATOM 4741 C C . GLY A 1 655 ? -64.424 -6.980 40.481 1.00 32.44 655 GLY A C 1
ATOM 4742 O O . GLY A 1 655 ? -65.370 -7.643 40.886 1.00 32.44 655 GLY A O 1
ATOM 4743 N N . PRO A 1 656 ? -63.143 -7.432 40.580 1.00 38.19 656 PRO A N 1
ATOM 4744 C CA . PRO A 1 656 ? -61.980 -6.639 41.024 1.00 38.19 656 PRO A CA 1
ATOM 4745 C C . PRO A 1 656 ? -60.671 -6.774 40.193 1.00 38.19 656 PRO A C 1
ATOM 4747 O O . PRO A 1 656 ? -60.510 -7.666 39.368 1.00 38.19 656 PRO A O 1
ATOM 4750 N N . SER A 1 657 ? -59.731 -5.853 40.453 1.00 34.75 657 SER A N 1
ATOM 4751 C CA . SER A 1 657 ? -58.296 -5.869 40.074 1.00 34.75 657 SER A CA 1
ATOM 4752 C C . SER A 1 657 ? -57.470 -6.811 40.991 1.00 34.75 657 SER A C 1
ATOM 4754 O O . SER A 1 657 ? -58.054 -7.338 41.941 1.00 34.75 657 SER A O 1
ATOM 4756 N N . PRO A 1 658 ? -56.146 -7.035 40.775 1.00 46.06 658 PRO A N 1
ATOM 4757 C CA . PRO A 1 658 ? -55.078 -6.029 41.008 1.00 46.06 658 PRO A CA 1
ATOM 4758 C C . PRO A 1 658 ? -54.119 -5.848 39.797 1.00 46.06 658 PRO A C 1
ATOM 4760 O O . PRO A 1 658 ? -53.864 -6.802 39.077 1.00 46.06 658 PRO A O 1
ATOM 4763 N N . LEU A 1 659 ? -53.743 -4.615 39.411 1.00 36.16 659 LEU A N 1
ATOM 4764 C CA . LEU A 1 659 ? -52.550 -3.832 39.843 1.00 36.16 659 LEU A CA 1
ATOM 4765 C C . LEU A 1 659 ? -51.213 -4.354 39.242 1.00 36.16 659 LEU A C 1
ATOM 4767 O O . LEU A 1 659 ? -50.925 -5.527 39.402 1.00 36.16 659 LEU A O 1
ATOM 4771 N N . LEU A 1 660 ? -50.309 -3.559 38.638 1.00 34.97 660 LEU A N 1
ATOM 4772 C CA . LEU A 1 660 ? -50.151 -2.092 38.588 1.00 34.97 660 LEU A CA 1
ATOM 4773 C C . LEU A 1 660 ? -49.016 -1.671 37.591 1.00 34.97 660 LEU A C 1
ATOM 4775 O O . LEU A 1 660 ? -48.047 -2.405 37.436 1.00 34.97 660 LEU A O 1
ATOM 4779 N N . LEU A 1 661 ? -49.119 -0.418 37.096 1.00 32.50 661 LEU A N 1
ATOM 4780 C CA . LEU A 1 661 ? -48.104 0.543 36.563 1.00 32.50 661 LEU A CA 1
ATOM 4781 C C . LEU A 1 661 ? -47.571 0.403 35.109 1.00 32.50 661 LEU A C 1
ATOM 4783 O O . LEU A 1 661 ? -47.132 -0.668 34.734 1.00 32.50 661 LEU A O 1
ATOM 4787 N N . LEU A 1 662 ? -47.447 1.442 34.254 1.00 32.38 662 LEU A N 1
ATOM 4788 C CA . LEU A 1 662 ? -47.780 2.886 34.288 1.00 32.38 662 LEU A CA 1
ATOM 4789 C C . LEU A 1 662 ? -47.641 3.534 32.880 1.00 32.38 662 LEU A C 1
ATOM 4791 O O . LEU A 1 662 ? -46.664 3.300 32.183 1.00 32.38 662 LEU A O 1
ATOM 4795 N N . LEU A 1 663 ? -48.562 4.472 32.615 1.00 29.27 663 LEU A N 1
ATOM 4796 C CA . LEU A 1 663 ? -48.432 5.808 31.991 1.00 29.27 663 LEU A CA 1
ATOM 4797 C C . LEU A 1 663 ? -48.144 6.048 30.494 1.00 29.27 663 LEU A C 1
ATOM 4799 O O . LEU A 1 663 ? -47.093 5.764 29.935 1.00 29.27 663 LEU A O 1
ATOM 4803 N N . ALA A 1 664 ? -49.087 6.817 29.945 1.00 27.22 664 ALA A N 1
ATOM 4804 C CA . ALA A 1 664 ? -48.999 7.698 28.795 1.00 27.22 664 ALA A CA 1
ATOM 4805 C C . ALA A 1 664 ? -48.360 9.067 29.133 1.00 27.22 664 ALA A C 1
ATOM 4807 O O . ALA A 1 664 ? -48.461 9.504 30.275 1.00 27.22 664 ALA A O 1
ATOM 4808 N N . ALA A 1 665 ? -47.855 9.737 28.079 1.00 29.59 665 ALA A N 1
ATOM 4809 C CA . ALA A 1 665 ? -48.007 11.163 27.706 1.00 29.59 665 ALA A CA 1
ATOM 4810 C C . ALA A 1 665 ? -47.597 12.258 28.739 1.00 29.59 665 ALA A C 1
ATOM 4812 O O . ALA A 1 665 ? -47.754 12.114 29.935 1.00 29.59 665 ALA A O 1
ATOM 4813 N N . ALA A 1 666 ? -47.118 13.456 28.408 1.00 29.03 666 ALA A N 1
ATOM 4814 C CA . ALA A 1 666 ? -47.150 14.240 27.191 1.00 29.03 666 ALA A CA 1
ATOM 4815 C C . ALA A 1 666 ? -46.200 15.451 27.358 1.00 29.03 666 ALA A C 1
ATOM 4817 O O . ALA A 1 666 ? -46.017 15.947 28.463 1.00 29.03 666 ALA A O 1
ATOM 4818 N N . LEU A 1 667 ? -45.743 15.985 26.225 1.00 29.34 667 LEU A N 1
ATOM 4819 C CA . LEU A 1 667 ? -45.735 17.416 25.888 1.00 29.34 667 LEU A CA 1
ATOM 4820 C C . LEU A 1 667 ? -44.989 18.449 26.770 1.00 29.34 667 LEU A C 1
ATOM 4822 O O . LEU A 1 667 ? -45.365 18.768 27.890 1.00 29.34 667 LEU A O 1
ATOM 4826 N N . LEU A 1 668 ? -44.133 19.180 26.039 1.00 31.97 668 LEU A N 1
ATOM 4827 C CA . LEU A 1 668 ? -43.884 20.632 26.064 1.00 31.97 668 LEU A CA 1
ATOM 4828 C C . LEU A 1 668 ? -42.638 21.178 26.791 1.00 31.97 668 LEU A C 1
ATOM 4830 O O . LEU A 1 668 ? -42.568 21.272 28.007 1.00 31.97 668 LEU A O 1
ATOM 4834 N N . ARG A 1 669 ? -41.823 21.815 25.930 1.00 34.72 669 ARG A N 1
ATOM 4835 C CA . ARG A 1 669 ? -41.085 23.089 26.080 1.00 34.72 669 ARG A CA 1
ATOM 4836 C C . ARG A 1 669 ? -39.604 23.047 26.492 1.00 34.72 669 ARG A C 1
ATOM 4838 O O . ARG A 1 669 ? -39.259 23.026 27.657 1.00 34.72 669 ARG A O 1
ATOM 4845 N N . ARG A 1 670 ? -38.792 23.330 25.458 1.00 36.22 670 ARG A N 1
ATOM 4846 C CA . ARG A 1 670 ? -37.841 24.462 25.327 1.00 36.22 670 ARG A CA 1
ATOM 4847 C C . ARG A 1 670 ? -36.778 24.667 26.421 1.00 36.22 670 ARG A C 1
ATOM 4849 O O . ARG A 1 670 ? -37.132 25.125 27.494 1.00 36.22 670 ARG A O 1
ATOM 4856 N N . ARG A 1 671 ? -35.517 24.711 25.938 1.00 41.03 671 ARG A N 1
ATOM 4857 C CA . ARG A 1 671 ? -34.384 25.604 26.322 1.00 41.03 671 ARG A CA 1
ATOM 4858 C C . ARG A 1 671 ? -33.947 25.496 27.800 1.00 41.03 671 ARG A C 1
ATOM 4860 O O . ARG A 1 671 ? -34.751 25.689 28.688 1.00 41.03 671 ARG A O 1
ATOM 4867 N N . ARG A 1 672 ? -32.671 25.367 28.168 1.00 39.75 672 ARG A N 1
ATOM 4868 C CA . ARG A 1 672 ? -31.481 26.137 27.761 1.00 39.75 672 ARG A CA 1
ATOM 4869 C C . ARG A 1 672 ? -30.297 25.613 28.610 1.00 39.75 672 ARG A C 1
ATOM 4871 O O . ARG A 1 672 ? -30.520 25.333 29.779 1.00 39.75 672 ARG A O 1
ATOM 4878 N N . SER A 1 673 ? -29.090 25.608 28.039 1.00 38.66 673 SER A N 1
ATOM 4879 C CA . SER A 1 673 ? -27.779 25.879 28.675 1.00 38.66 673 SER A CA 1
ATOM 4880 C C . SER A 1 673 ? -27.440 25.273 30.051 1.00 38.66 673 SER A C 1
ATOM 4882 O O . SER A 1 673 ? -27.928 25.761 31.073 1.00 38.66 673 SER A O 1
ATOM 4884 N N . ARG A 1 674 ? -26.413 24.421 30.073 1.00 38.69 674 ARG A N 1
ATOM 4885 C CA . ARG A 1 674 ? -25.111 24.746 30.675 1.00 38.69 674 ARG A CA 1
ATOM 4886 C C . ARG A 1 674 ? -24.005 24.170 29.812 1.00 38.69 674 ARG A C 1
ATOM 4888 O O . ARG A 1 674 ? -24.290 23.134 29.179 1.00 38.69 674 ARG A O 1
#

pLDDT: mean 70.44, std 21.3, range [24.56, 98.56]

Mean predicted aligned error: 23.33 Å

Solvent-accessible surface area (backbone atoms only — not comparable to full-atom values): 40673 Å² total; per-residue (Å²): 108,71,70,56,53,51,51,51,53,50,50,52,50,52,52,52,54,50,51,52,55,52,51,52,52,52,53,51,53,52,52,52,50,51,53,52,50,52,52,52,52,52,52,50,61,73,71,54,84,80,83,81,88,80,86,83,86,90,81,86,84,88,85,90,82,91,86,87,92,85,87,81,86,86,87,88,86,84,89,81,87,87,81,88,84,90,89,88,90,87,88,89,84,93,88,91,85,89,86,84,86,90,84,87,87,87,87,85,80,90,84,81,94,76,90,80,83,90,86,85,84,84,80,91,71,86,88,78,90,76,81,96,73,93,71,85,75,80,77,76,80,70,77,78,80,72,74,58,50,74,33,35,41,56,75,51,73,51,65,68,60,60,47,39,27,38,34,78,42,62,35,37,42,30,37,30,30,70,22,68,44,64,43,26,32,90,75,37,31,30,37,29,27,27,69,60,75,69,36,56,67,41,72,48,36,67,50,69,52,56,81,89,47,70,46,42,53,73,36,72,50,72,51,74,49,75,35,30,38,41,79,61,67,46,77,42,64,43,29,37,28,42,28,34,66,101,74,51,79,37,50,40,62,44,77,75,41,72,32,35,28,35,74,77,83,84,72,83,86,54,65,46,71,40,67,42,67,37,46,41,66,67,58,39,47,74,71,64,29,45,81,69,31,56,50,64,35,97,81,15,30,28,35,34,37,56,15,15,38,38,33,76,44,55,63,88,59,40,52,42,25,32,39,38,35,36,32,40,24,32,81,62,40,36,84,53,54,80,68,55,6,12,39,32,36,66,34,30,35,32,47,74,58,92,78,37,79,28,28,47,32,42,30,35,40,15,66,87,41,88,87,42,31,53,33,36,38,33,42,26,65,82,60,54,97,62,75,61,55,47,43,72,40,36,69,82,49,24,82,38,94,68,41,70,74,60,72,51,73,54,90,74,43,72,44,41,38,38,37,36,40,32,37,82,20,38,41,36,25,50,46,76,38,62,38,35,68,55,50,79,59,50,54,44,67,64,68,35,36,38,40,25,50,21,68,44,88,82,33,58,77,47,30,48,45,53,34,25,35,30,48,38,35,32,31,37,38,63,62,71,55,49,52,72,81,58,68,50,93,62,40,67,27,35,51,75,29,63,91,68,45,80,86,84,52,61,44,34,50,62,40,71,42,74,35,44,88,69,10,38,22,43,70,43,63,56,70,48,76,69,63,53,63,84,58,72,34,70,33,94,89,50,38,45,89,64,11,59,47,44,51,64,76,79,67,51,52,74,82,60,71,52,99,86,45,70,29,35,55,75,36,73,88,71,50,82,83,83,50,75,45,41,48,60,40,77,39,74,38,53,85,66,11,41,26,45,70,45,76,41,73,47,87,70,59,52,61,84,70,76,34,64,43,95,89,49,38,46,89,62,9,63,52,25,61,89,72,80,91,81,78,90,80,84,86,85,85,82,88,82,80,88,82,79,90,78,88,79,83,84,84,86,88,82,86,83,84,84,87,84,90,83,87,79,90,76,88,87,82,81,89,78,88,133

Secondary structure (DSSP, 8-state):
-HHHHHHHHHHHHHHHHHHHHHHHHHHHHHHHHHHHHHHHHHHHHHHSPPPPP-PPPP-----------------------------------------------------------------------------------PPP---PPP-EEEEEEE--SEEETT-EEEEEEEEEE-SSSPEETTTTEEEEEETTTT--TTS-SEEEPPTT-EE-TT-EEEEEEEEE--SS-EEEEEEEEEEETTTEEEEEEPPPEEEEEEPPPP---S--SEEE-TT-HHHHHHTT-EE-S-EEETTEEE-BTTB-EEEEE-TTSEEEEEEEEEEEE---PPSS-TTTTSEEEEEEEEESSTTS--EEEEEEE-TTSTTT-SEEEE---S---S---PEEE-TTT-SS---TBTTBPPTT-EEEEEEEEETTEEEEEETTEEEEEE--S-----SSEEEEESS-TT--TT-----EEEEEEEEEETS--TTSSS--BTBS-SS---S----S-TTB--EEES-GGGT--EEE-PBP-S--TTS----TT--TTT-GGGG----SSSSS--TT-S-SS---S----S-TTEEEEEES-GGGT--EEEEEE--S--TTSS---TT--TTT-TT---S-----------------------------------------------

Sequence (674 aa):
MIALAFAHALVTALVTALVIVIVDVIVIVIVDVIVIVVALVIALALVLPLPLVLPLPLVLPLPLALVPPALRRPGPGPARQGGGGRGVCAIAGVPPRTLRLPGRPRAWRLDGFRRAASTEIMQRRCGVWFGAGCLAVLFIAVPEATWGANDSVFVSQTVPATVTRGAPLPVELTFRNTGDTTWTRAAGYFLGSENPMDNMTWGTNRVWLPEADAVAPGASYTFRATLTAPAVEGIYDFQWRMLQEAVEWFGAYSTNLRIEVRAPVFACDGTETLCLDLTSAAAVEASGGVVVGGDFTAAGFQPSDRGGIDWEFGPEHDFSAGEMEVAVTGLLPRPGGEGDGGKVSIFDFCGLEPETNEGVGLQKMAEDYRDGHIFRYGMDDDGLADNWDAVIITGRDFRCYYSINDPPWQEGETHNFRLTWSSAGLELWIDATHCASGGNGDTFDPASKLFTLAARCTHYANQHAIARFTNLRLWARGARTCGNGVVDPGETCDGDCPTSCSDGDPCTADTLTGSAAACNAACSYPAVVACAAGDGCCPAGCTGATDADCGGPATCGNGVVDPGETCDGDCPTDCDDGDVCTADLPTGSAAACNAACRHTPIPICTGGDGCCPAGCTAANDPDCTGSGDAGTDSPGVPDSGGDGCDCTLGRGARGPSPLLLLLAAALLRRRRSR

Foldseek 3Di:
DVVVVVVVVVVVVVVVVVVVVVVVVVVVVVVVVVVVVVVVVVVVVVPDDDDDDDDDDDDDDDDDDDDDDDDDDDDDDDDDDDDDDDDDDDDDDDDDDDDDDDDDDDDDDDDDDDDDDDDDDDDDDDDDDDDDDDDPDPPPPPPPPPPKDWAKEWDDKDWDQEDAAFDWTKIKTKMFTQIQDKDAVVQQKFKAWVPPGRDCQQVHRTQGDDRPDIHHHGGMDMGIDTTTHHNDWDWDWGKIFMDRPPPDTHYDIYDIHTHTHDHPDQDDPLLFLDWDFQQDPVRQVVSQKDWPAFDHHPLGTFGALQTGIKHKDAQVFAQLKKKKKWKKAQQDADPDEPLQRQKAWQKKKDDPDPQQRAIWTKMAGHCPYPNGFGIKTFGGDDSDPPDRPIDGHHCVQFPDNDDCVVVNRDHGDMWMWMWIQHLQFIFIDISNRGGGTDHPSHGDRHRMMMMGRGRDPNRDHRNRRSMGIGTIGITGVPSPQQQPPDQDRSAPHRLPADPFQDPPALQWDWDWDDDSSRNHTDTDTHGNQAADEPSLDDHPPDDCVSYVNNPPALQAQPPDQDDPAPHRLPADPDQDPVQLQWDWDWDDDSRRRHTDIDTHGDQAQDEDSLDDHDPDDCVRYVNRDPDDDDDDDDDDDDDDDDDDDDDDDDDDDDDDDDDDDDDDDDDDDDDDDD

Nearest PDB structures (foldseek):
  4ole-assembly1_A  TM=7.601E-01  e=8.918E-08  Homo sapiens
  8xgl-assembly1_A  TM=4.711E-01  e=8.546E-04  Pyricularia oryzae
  7c8g-assembly1_B  TM=4.767E-01  e=2.745E-03  Psychromonas sp.
  7c8f-assembly1_A-2  TM=4.285E-01  e=3.243E-03  Psychromonas sp.
  7cec-assembly1_C  TM=3.047E-01  e=2.902E-03  Homo sapiens